Protein AF-A0A1D1V900-F1 (afdb_monomer)

Mean predicted aligned error: 16.1 Å

Structure (mmCIF, N/CA/C/O backbone):
data_AF-A0A1D1V900-F1
#
_entry.id   AF-A0A1D1V900-F1
#
loop_
_atom_site.group_PDB
_atom_site.id
_atom_site.type_symbol
_atom_site.label_atom_id
_atom_site.label_alt_id
_atom_site.label_comp_id
_atom_site.label_asym_id
_atom_site.label_entity_id
_atom_site.label_seq_id
_atom_site.pdbx_PDB_ins_code
_atom_site.Cartn_x
_atom_site.Cartn_y
_atom_site.Cartn_z
_atom_site.occupancy
_atom_site.B_iso_or_equiv
_atom_site.auth_seq_id
_atom_site.auth_comp_id
_atom_site.auth_asym_id
_atom_site.auth_atom_id
_atom_site.pdbx_PDB_model_num
ATOM 1 N N . MET A 1 1 ? 58.743 33.529 -8.910 1.00 41.03 1 MET A N 1
ATOM 2 C CA . MET A 1 1 ? 59.019 32.080 -9.085 1.00 41.03 1 MET A CA 1
ATOM 3 C C . MET A 1 1 ? 58.355 31.185 -8.030 1.00 41.03 1 MET A C 1
ATOM 5 O O . MET A 1 1 ? 57.803 30.166 -8.415 1.00 41.03 1 MET A O 1
ATOM 9 N N . ILE A 1 2 ? 58.318 31.545 -6.739 1.00 38.72 2 ILE A N 1
ATOM 10 C CA . ILE A 1 2 ? 57.761 30.692 -5.656 1.00 38.72 2 ILE A CA 1
ATOM 11 C C . ILE A 1 2 ? 56.242 30.417 -5.790 1.00 38.72 2 ILE A C 1
ATOM 13 O O . ILE A 1 2 ? 55.767 29.335 -5.454 1.00 38.72 2 ILE A O 1
ATOM 17 N N . THR A 1 3 ? 55.470 31.351 -6.346 1.00 40.50 3 THR A N 1
ATOM 18 C CA . THR A 1 3 ? 54.021 31.204 -6.590 1.00 40.50 3 THR A CA 1
ATOM 19 C C . THR A 1 3 ? 53.685 30.260 -7.747 1.00 40.50 3 THR A C 1
ATOM 21 O O . THR A 1 3 ? 52.701 29.530 -7.669 1.00 40.50 3 THR A O 1
ATOM 24 N N . ILE A 1 4 ? 54.530 30.205 -8.781 1.00 38.28 4 ILE A N 1
ATOM 25 C CA . ILE A 1 4 ? 54.347 29.315 -9.941 1.00 38.28 4 ILE A CA 1
ATOM 26 C C . ILE A 1 4 ? 54.668 27.865 -9.552 1.00 38.28 4 ILE A C 1
ATOM 28 O O . ILE A 1 4 ? 53.940 26.950 -9.924 1.00 38.28 4 ILE A O 1
ATOM 32 N N . VAL A 1 5 ? 55.690 27.659 -8.715 1.00 41.97 5 VAL A N 1
ATOM 33 C CA . VAL A 1 5 ? 56.075 26.328 -8.214 1.00 41.97 5 VAL A CA 1
ATOM 34 C C . VAL A 1 5 ? 55.019 25.755 -7.256 1.00 41.97 5 VAL A C 1
ATOM 36 O O . VAL A 1 5 ? 54.692 24.573 -7.336 1.00 41.97 5 VAL A O 1
ATOM 39 N N . ARG A 1 6 ? 54.403 26.589 -6.403 1.00 43.50 6 ARG A N 1
ATOM 40 C CA . ARG A 1 6 ? 53.287 26.168 -5.531 1.00 43.50 6 ARG A CA 1
ATOM 41 C C . ARG A 1 6 ? 52.013 25.835 -6.313 1.00 43.50 6 ARG A C 1
ATOM 43 O O . ARG A 1 6 ? 51.342 24.861 -5.983 1.00 43.50 6 ARG A O 1
ATOM 50 N N . ALA A 1 7 ? 51.705 26.596 -7.364 1.00 39.59 7 ALA A N 1
ATOM 51 C CA . ALA A 1 7 ? 50.575 26.304 -8.245 1.00 39.59 7 ALA A CA 1
ATOM 52 C C . ALA A 1 7 ? 50.797 25.011 -9.052 1.00 39.59 7 ALA A C 1
ATOM 54 O O . ALA A 1 7 ? 49.883 24.197 -9.157 1.00 39.59 7 ALA A O 1
ATOM 55 N N . ALA A 1 8 ? 52.019 24.773 -9.543 1.00 40.72 8 ALA A N 1
ATOM 56 C CA . ALA A 1 8 ? 52.381 23.547 -10.253 1.00 40.72 8 ALA A CA 1
ATOM 57 C C . ALA A 1 8 ? 52.313 22.304 -9.350 1.00 40.72 8 ALA A C 1
ATOM 59 O O . ALA A 1 8 ? 51.818 21.267 -9.783 1.00 40.72 8 ALA A O 1
ATOM 60 N N . ALA A 1 9 ? 52.732 22.413 -8.084 1.00 44.06 9 ALA A N 1
ATOM 61 C CA . ALA A 1 9 ? 52.659 21.319 -7.115 1.00 44.06 9 ALA A CA 1
ATOM 62 C C . ALA A 1 9 ? 51.212 20.965 -6.727 1.00 44.06 9 ALA A C 1
ATOM 64 O O . ALA A 1 9 ? 50.862 19.788 -6.662 1.00 44.06 9 ALA A O 1
ATOM 65 N N . LEU A 1 10 ? 50.347 21.968 -6.529 1.00 44.78 10 LEU A N 1
ATOM 66 C CA . LEU A 1 10 ? 48.923 21.748 -6.247 1.00 44.78 10 LEU A CA 1
ATOM 67 C C . LEU A 1 10 ? 48.173 21.188 -7.462 1.00 44.78 10 LEU A C 1
ATOM 69 O O . LEU A 1 10 ? 47.341 20.296 -7.307 1.00 44.78 10 LEU A O 1
ATOM 73 N N . LEU A 1 11 ? 48.507 21.650 -8.671 1.00 42.03 11 LEU A N 1
ATOM 74 C CA . LEU A 1 11 ? 47.953 21.113 -9.913 1.00 42.03 11 LEU A CA 1
ATOM 75 C C . LEU A 1 11 ? 48.403 19.661 -10.142 1.00 42.03 11 LEU A C 1
ATOM 77 O O . LEU A 1 11 ? 47.586 18.824 -10.519 1.00 42.03 11 LEU A O 1
ATOM 81 N N . HIS A 1 12 ? 49.663 19.328 -9.837 1.00 45.84 12 HIS A N 1
ATOM 82 C CA . HIS A 1 12 ? 50.158 17.953 -9.910 1.00 45.84 12 HIS A CA 1
ATOM 83 C C . HIS A 1 12 ? 49.504 17.037 -8.875 1.00 45.84 12 HIS A C 1
ATOM 85 O O . HIS A 1 12 ? 49.152 15.913 -9.218 1.00 45.84 12 HIS A O 1
ATOM 91 N N . LEU A 1 13 ? 49.281 17.508 -7.644 1.00 47.66 13 LEU A N 1
ATOM 92 C CA . LEU A 1 13 ? 48.601 16.737 -6.598 1.00 47.66 13 LEU A CA 1
ATOM 93 C C . LEU A 1 13 ? 47.117 16.498 -6.932 1.00 47.66 13 LEU A C 1
ATOM 95 O O . LEU A 1 13 ? 46.570 15.425 -6.677 1.00 47.66 13 LEU A O 1
ATOM 99 N N . TYR A 1 14 ? 46.465 17.479 -7.556 1.00 45.59 14 TYR A N 1
ATOM 100 C CA . TYR A 1 14 ? 45.088 17.360 -8.034 1.00 45.59 14 TYR A CA 1
ATOM 101 C C . TYR A 1 14 ? 44.969 16.385 -9.220 1.00 45.59 14 TYR A C 1
ATOM 103 O O . TYR A 1 14 ? 44.062 15.556 -9.269 1.00 45.59 14 TYR A O 1
ATOM 111 N N . LEU A 1 15 ? 45.916 16.424 -10.164 1.00 42.59 15 LEU A N 1
ATOM 112 C CA . LEU A 1 15 ? 45.934 15.511 -11.310 1.00 42.59 15 LEU A CA 1
ATOM 113 C C . LEU A 1 15 ? 46.266 14.067 -10.903 1.00 42.59 15 LEU A C 1
ATOM 115 O O . LEU A 1 15 ? 45.662 13.135 -11.433 1.00 42.59 15 LEU A O 1
ATOM 119 N N . THR A 1 16 ? 47.163 13.851 -9.936 1.00 48.22 16 THR A N 1
ATOM 120 C CA . THR A 1 16 ? 47.520 12.498 -9.468 1.00 48.22 16 THR A CA 1
ATOM 121 C C . THR A 1 16 ? 46.417 11.861 -8.626 1.00 48.22 16 THR A C 1
ATOM 123 O O . THR A 1 16 ? 46.138 10.674 -8.793 1.00 48.22 16 THR A O 1
ATOM 126 N N . THR A 1 17 ? 45.710 12.642 -7.804 1.00 47.88 17 THR A N 1
ATOM 127 C CA . THR A 1 17 ? 44.519 12.168 -7.074 1.00 47.88 17 THR A CA 1
ATOM 128 C C . THR A 1 17 ? 43.351 11.852 -8.013 1.00 47.88 17 THR A C 1
ATOM 130 O O . THR A 1 17 ? 42.675 10.839 -7.829 1.00 47.88 17 THR A O 1
ATOM 133 N N . ALA A 1 18 ? 43.157 12.634 -9.080 1.00 41.34 18 ALA A N 1
ATOM 134 C CA . ALA A 1 18 ? 42.157 12.349 -10.111 1.00 41.34 18 ALA A CA 1
ATOM 135 C C . ALA A 1 18 ? 42.468 11.073 -10.924 1.00 41.34 18 ALA A C 1
ATOM 137 O O . ALA A 1 18 ? 41.553 10.316 -11.262 1.00 41.34 18 ALA A O 1
ATOM 138 N N . VAL A 1 19 ? 43.747 10.798 -11.214 1.00 42.34 19 VAL A N 1
ATOM 139 C CA . VAL A 1 19 ? 44.186 9.558 -11.884 1.00 42.34 19 VAL A CA 1
ATOM 140 C C . VAL A 1 19 ? 44.033 8.343 -10.963 1.00 42.34 19 VAL A C 1
ATOM 142 O O . VAL A 1 19 ? 43.523 7.317 -11.413 1.00 42.34 19 VAL A O 1
ATOM 145 N N . PHE A 1 20 ? 44.368 8.477 -9.675 1.00 42.91 20 PHE A N 1
ATOM 146 C CA . PHE A 1 20 ? 44.204 7.424 -8.666 1.00 42.91 20 PHE A CA 1
ATOM 147 C C . PHE A 1 20 ? 42.728 7.038 -8.451 1.00 42.91 20 PHE A C 1
ATOM 149 O O . PHE A 1 20 ? 42.380 5.854 -8.420 1.00 42.91 20 PHE A O 1
ATOM 156 N N . LEU A 1 21 ? 41.829 8.028 -8.406 1.00 40.38 21 LEU A N 1
ATOM 157 C CA . LEU A 1 21 ? 40.384 7.790 -8.373 1.00 40.38 21 LEU A CA 1
ATOM 158 C C . LEU A 1 21 ? 39.896 7.096 -9.656 1.00 40.38 21 LEU A C 1
ATOM 160 O O . LEU A 1 21 ? 39.085 6.181 -9.579 1.00 40.38 21 LEU A O 1
ATOM 164 N N . ARG A 1 22 ? 40.431 7.437 -10.837 1.00 37.47 22 ARG A N 1
ATOM 165 C CA . ARG A 1 22 ? 40.100 6.742 -12.098 1.00 37.47 22 ARG A CA 1
ATOM 166 C C . ARG A 1 22 ? 40.571 5.284 -12.143 1.00 37.47 22 ARG A C 1
ATOM 168 O O . ARG A 1 22 ? 39.897 4.471 -12.773 1.00 37.47 22 ARG A O 1
ATOM 175 N N . SER A 1 23 ? 41.688 4.936 -11.500 1.00 39.22 23 SER A N 1
ATOM 176 C CA . SER A 1 23 ? 42.173 3.547 -11.419 1.00 39.22 23 SER A CA 1
ATOM 177 C C . SER A 1 23 ? 41.364 2.670 -10.461 1.00 39.22 23 SER A C 1
ATOM 179 O O . SER A 1 23 ? 41.231 1.480 -10.725 1.00 39.22 23 SER A O 1
ATOM 181 N N . LEU A 1 24 ? 40.756 3.249 -9.418 1.00 38.88 24 LEU A N 1
ATOM 182 C CA . LEU A 1 24 ? 39.852 2.533 -8.504 1.00 38.88 24 LEU A CA 1
ATOM 183 C C . LEU A 1 24 ? 38.487 2.193 -9.136 1.00 38.88 24 LEU A C 1
ATOM 185 O O . LEU A 1 24 ? 37.788 1.316 -8.641 1.00 38.88 24 LEU A O 1
ATOM 189 N N . PHE A 1 25 ? 38.114 2.849 -10.244 1.00 35.25 25 PHE A N 1
ATOM 190 C CA . PHE A 1 25 ? 36.817 2.680 -10.918 1.00 35.25 25 PHE A CA 1
ATOM 191 C C . PHE A 1 25 ? 36.912 2.105 -12.345 1.00 35.25 25 PHE A C 1
ATOM 193 O O . PHE A 1 25 ? 36.023 2.345 -13.166 1.00 35.25 25 PHE A O 1
ATOM 200 N N . ARG A 1 26 ? 37.954 1.326 -12.680 1.00 31.42 26 ARG A N 1
ATOM 201 C CA . ARG A 1 26 ? 37.935 0.546 -13.933 1.00 31.42 26 ARG A CA 1
ATOM 202 C C . ARG A 1 26 ? 36.980 -0.653 -13.795 1.00 31.42 26 ARG A C 1
ATOM 204 O O . ARG A 1 26 ? 37.168 -1.456 -12.885 1.00 31.42 26 ARG A O 1
ATOM 211 N N . PRO A 1 27 ? 35.985 -0.822 -14.685 1.00 27.52 27 PRO A N 1
ATOM 212 C CA . PRO A 1 27 ? 35.156 -2.020 -14.687 1.00 27.52 27 PRO A CA 1
ATOM 213 C C . PRO A 1 27 ? 35.996 -3.232 -15.111 1.00 27.52 27 PRO A C 1
ATOM 215 O O . PRO A 1 27 ? 36.685 -3.201 -16.132 1.00 27.52 27 PRO A O 1
ATOM 218 N N . ILE A 1 28 ? 35.937 -4.294 -14.310 1.00 32.59 28 ILE A N 1
ATOM 219 C CA . ILE A 1 28 ? 36.557 -5.590 -14.598 1.00 32.59 28 ILE A CA 1
ATOM 220 C C . ILE A 1 28 ? 35.819 -6.213 -15.795 1.00 32.59 28 ILE A C 1
ATOM 222 O O . ILE A 1 28 ? 34.605 -6.408 -15.750 1.00 32.59 28 ILE A O 1
ATOM 226 N N . SER A 1 29 ? 36.550 -6.498 -16.875 1.00 27.03 29 SER A N 1
ATOM 227 C CA . SER A 1 29 ? 36.060 -7.262 -18.033 1.00 27.03 29 SER A CA 1
ATOM 228 C C . SER A 1 29 ? 35.961 -8.757 -17.678 1.00 27.03 29 SER A C 1
ATOM 230 O O . SER A 1 29 ? 36.862 -9.257 -16.999 1.00 27.03 29 SER A O 1
ATOM 232 N N . PRO A 1 30 ? 34.926 -9.503 -18.110 1.00 32.78 30 PRO A N 1
ATOM 233 C CA . PRO A 1 30 ? 34.812 -10.922 -17.791 1.00 32.78 30 PRO A CA 1
ATOM 234 C C . PRO A 1 30 ? 35.732 -11.762 -18.692 1.00 32.78 30 PRO A C 1
ATOM 236 O O . PRO A 1 30 ? 35.582 -11.782 -19.913 1.00 32.78 30 PRO A O 1
ATOM 239 N N . TYR A 1 31 ? 36.674 -12.488 -18.085 1.00 29.19 31 TYR A N 1
ATOM 240 C CA . TYR A 1 31 ? 37.482 -13.493 -18.778 1.00 29.19 31 TYR A CA 1
ATOM 241 C C . TYR A 1 31 ? 36.713 -14.812 -18.961 1.00 29.19 31 TYR A C 1
ATOM 243 O O . TYR A 1 31 ? 36.080 -15.332 -18.043 1.00 29.19 31 TYR A O 1
ATOM 251 N N . HIS A 1 32 ? 36.820 -15.352 -20.177 1.00 26.39 32 HIS A N 1
ATOM 252 C CA . HIS A 1 32 ? 36.374 -16.671 -20.622 1.00 26.39 32 HIS A CA 1
ATOM 253 C C . HIS A 1 32 ? 36.921 -17.823 -19.757 1.00 26.39 32 HIS A C 1
ATOM 255 O O . HIS A 1 32 ? 38.131 -17.954 -19.588 1.00 26.39 32 HIS A O 1
ATOM 261 N N . VAL A 1 33 ? 36.048 -18.745 -19.334 1.00 28.98 33 VAL A N 1
ATOM 262 C CA . VAL A 1 33 ? 36.441 -20.039 -18.746 1.00 28.98 33 VAL A CA 1
ATOM 263 C C . VAL A 1 33 ? 36.464 -21.113 -19.838 1.00 28.98 33 VAL A C 1
ATOM 265 O O . VAL A 1 33 ? 35.424 -21.474 -20.391 1.00 28.98 33 VAL A O 1
ATOM 268 N N . LYS A 1 34 ? 37.651 -21.657 -20.138 1.00 26.84 34 LYS A N 1
ATOM 269 C CA . LYS A 1 34 ? 37.811 -22.916 -20.883 1.00 26.84 34 LYS A CA 1
ATOM 270 C C . LYS A 1 34 ? 37.741 -24.099 -19.912 1.00 26.84 34 LYS A C 1
ATOM 272 O O . LYS A 1 34 ? 38.439 -24.141 -18.906 1.00 26.84 34 LYS A O 1
ATOM 277 N N . ARG A 1 35 ? 36.889 -25.064 -20.256 1.00 31.02 35 ARG A N 1
ATOM 278 C CA . ARG A 1 35 ? 36.718 -26.378 -19.618 1.00 31.02 35 ARG A CA 1
ATOM 279 C C . ARG A 1 35 ? 37.906 -27.292 -19.931 1.00 31.02 35 ARG A C 1
ATOM 281 O O . ARG A 1 35 ? 38.196 -27.475 -21.110 1.00 31.02 35 ARG A O 1
ATOM 288 N N . THR A 1 36 ? 38.442 -27.993 -18.932 1.00 30.08 36 THR A N 1
ATOM 289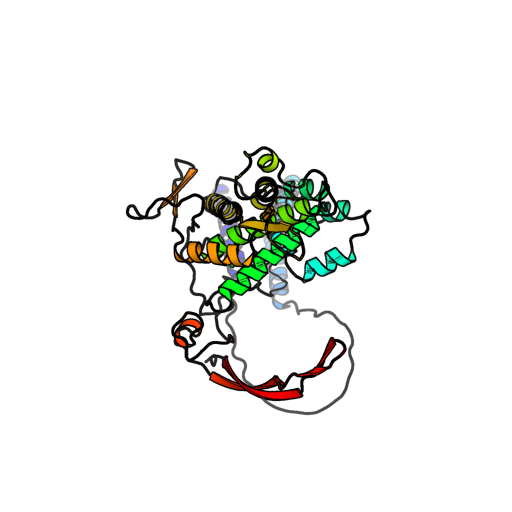 C CA . THR A 1 36 ? 39.102 -29.298 -19.136 1.00 30.08 36 THR A CA 1
ATOM 290 C C . THR A 1 36 ? 38.850 -30.260 -17.971 1.00 30.08 36 THR A C 1
ATOM 292 O O . THR A 1 36 ? 38.973 -29.897 -16.806 1.00 30.08 36 THR A O 1
ATOM 295 N N . ASN A 1 37 ? 38.492 -31.494 -18.339 1.00 29.66 37 ASN A N 1
ATOM 296 C CA . ASN A 1 37 ? 38.255 -32.678 -17.507 1.00 29.66 37 ASN A CA 1
ATOM 297 C C . ASN A 1 37 ? 39.536 -33.215 -16.843 1.00 29.66 37 ASN A C 1
ATOM 299 O O . ASN A 1 37 ? 40.551 -33.323 -17.529 1.00 29.66 37 ASN A O 1
ATOM 303 N N . LYS A 1 38 ? 39.433 -33.740 -15.610 1.00 31.34 38 LYS A N 1
ATOM 304 C CA . LYS A 1 38 ? 39.671 -35.167 -15.275 1.00 31.34 38 LYS A CA 1
ATOM 305 C C . LYS A 1 38 ? 39.503 -35.453 -13.771 1.00 31.34 38 LYS A C 1
ATOM 307 O O . LYS A 1 38 ? 39.804 -34.642 -12.910 1.00 31.34 38 LYS A O 1
ATOM 312 N N . THR A 1 39 ? 38.981 -36.648 -13.526 1.00 31.64 39 THR A N 1
ATOM 313 C CA . THR A 1 39 ? 38.561 -37.327 -12.289 1.00 31.64 39 THR A CA 1
ATOM 314 C C . THR A 1 39 ? 39.707 -37.875 -11.425 1.00 31.64 39 THR A C 1
ATOM 316 O O . THR A 1 39 ? 40.645 -38.421 -12.006 1.00 31.64 39 THR A O 1
ATOM 319 N N . LYS A 1 40 ? 39.550 -37.899 -10.083 1.00 29.70 40 LYS A N 1
ATOM 320 C CA . LYS A 1 40 ? 39.670 -39.090 -9.189 1.00 29.70 40 LYS A CA 1
ATOM 321 C C . LYS A 1 40 ? 39.398 -38.750 -7.699 1.00 29.70 40 LYS A C 1
ATOM 323 O O . LYS A 1 40 ? 39.619 -37.629 -7.266 1.00 29.70 40 LYS A O 1
ATOM 328 N N . HIS A 1 41 ? 38.860 -39.742 -6.980 1.00 28.19 41 HIS A N 1
ATOM 329 C CA . HIS A 1 41 ? 38.281 -39.750 -5.622 1.00 28.19 41 HIS A CA 1
ATOM 330 C C . HIS A 1 41 ? 39.228 -39.441 -4.442 1.00 28.19 41 HIS A C 1
ATOM 332 O O . HIS A 1 41 ? 40.356 -39.919 -4.456 1.00 28.19 41 HIS A O 1
ATOM 338 N N . ALA A 1 42 ? 38.698 -38.812 -3.375 1.00 25.56 42 ALA A N 1
ATOM 339 C CA . ALA A 1 42 ? 38.900 -39.161 -1.951 1.00 25.56 42 ALA A CA 1
ATOM 340 C C . ALA A 1 42 ? 37.954 -38.340 -1.034 1.00 25.56 42 ALA A C 1
ATOM 342 O O . ALA A 1 42 ? 37.363 -37.353 -1.461 1.00 25.56 42 ALA A O 1
ATOM 343 N N . VAL A 1 43 ? 37.771 -38.817 0.196 1.00 25.59 43 VAL A N 1
ATOM 344 C CA . VAL A 1 43 ? 36.651 -38.611 1.133 1.00 25.59 43 VAL A CA 1
ATOM 345 C C . VAL A 1 43 ? 36.956 -37.548 2.212 1.00 25.59 43 VAL A C 1
ATOM 347 O O . VAL A 1 43 ? 38.106 -37.388 2.591 1.00 25.59 43 VAL A O 1
ATOM 350 N N . SER A 1 44 ? 35.891 -36.864 2.669 1.00 27.72 44 SER A N 1
ATOM 351 C CA . SER A 1 44 ? 35.655 -36.083 3.913 1.00 27.72 44 SER A CA 1
ATOM 352 C C . SER A 1 44 ? 36.782 -35.281 4.594 1.00 27.72 44 SER A C 1
ATOM 354 O O . SER A 1 44 ? 37.774 -35.848 5.032 1.00 27.72 44 SER A O 1
ATOM 356 N N . CYS A 1 45 ? 36.506 -34.006 4.895 1.00 22.72 45 CYS A N 1
ATOM 357 C CA . CYS A 1 45 ? 36.281 -33.506 6.266 1.00 22.72 45 CYS A CA 1
ATOM 358 C C . CYS A 1 45 ? 35.919 -32.011 6.228 1.00 22.72 45 CYS A C 1
ATOM 360 O O . CYS A 1 45 ? 36.553 -31.223 5.531 1.00 22.72 45 CYS A O 1
ATOM 362 N N . TRP A 1 46 ? 34.867 -31.641 6.958 1.00 29.08 46 TRP A N 1
ATOM 363 C CA . TRP A 1 46 ? 34.515 -30.255 7.256 1.00 29.08 46 TRP A CA 1
ATOM 364 C C . TRP A 1 46 ? 35.504 -29.702 8.281 1.00 29.08 46 TRP A C 1
ATOM 366 O O . TRP A 1 46 ? 35.621 -30.270 9.363 1.00 29.08 46 TRP A O 1
ATOM 376 N N . THR A 1 47 ? 36.156 -28.585 7.967 1.00 25.02 47 THR A N 1
ATOM 377 C CA . THR A 1 47 ? 36.789 -27.709 8.960 1.00 25.02 47 THR A CA 1
ATOM 378 C C . THR A 1 47 ? 36.670 -26.259 8.507 1.00 25.02 47 THR A C 1
ATOM 380 O O . THR A 1 47 ? 37.073 -25.914 7.396 1.00 25.02 47 THR A O 1
ATOM 383 N N . ASP A 1 48 ? 36.114 -25.437 9.390 1.00 30.23 48 ASP A N 1
ATOM 384 C CA . ASP A 1 48 ? 36.054 -23.981 9.323 1.00 30.23 48 ASP A CA 1
ATOM 385 C C . ASP A 1 48 ? 37.431 -23.345 9.080 1.00 30.23 48 ASP A C 1
ATOM 387 O O . ASP A 1 48 ? 38.394 -23.668 9.774 1.00 30.23 48 ASP A O 1
ATOM 391 N N . SER A 1 49 ? 37.527 -22.399 8.136 1.00 27.12 49 SER A N 1
ATOM 392 C CA . SER A 1 49 ? 38.584 -21.372 8.088 1.00 27.12 49 SER A CA 1
ATOM 393 C C . SER A 1 49 ? 38.223 -20.227 7.124 1.00 27.12 49 SER A C 1
ATOM 395 O O . SER A 1 49 ? 37.630 -20.476 6.071 1.00 27.12 49 SER A O 1
ATOM 397 N N . PRO A 1 50 ? 38.567 -18.967 7.461 1.00 27.12 50 PRO A N 1
ATOM 398 C CA . PRO A 1 50 ? 38.204 -17.784 6.688 1.00 27.12 50 PRO A CA 1
ATOM 399 C C . PRO A 1 50 ? 39.081 -17.637 5.437 1.00 27.12 50 PRO A C 1
ATOM 401 O O . PRO A 1 50 ? 40.296 -17.831 5.475 1.00 27.12 50 PRO A O 1
ATOM 404 N N . LEU A 1 51 ? 38.458 -17.256 4.320 1.00 25.23 51 LEU A N 1
ATOM 405 C CA . LEU A 1 51 ? 39.137 -17.002 3.052 1.00 25.23 51 LEU A CA 1
ATOM 406 C C . LEU A 1 51 ? 39.987 -15.720 3.157 1.00 25.23 51 LEU A C 1
ATOM 408 O O . LEU A 1 51 ? 39.470 -14.605 3.100 1.00 25.23 51 LEU A O 1
ATOM 412 N N . ILE A 1 52 ? 41.299 -15.888 3.310 1.00 26.31 52 ILE A N 1
ATOM 413 C CA . ILE A 1 52 ? 42.300 -14.838 3.103 1.00 26.31 52 ILE A CA 1
ATOM 414 C C . ILE A 1 52 ? 42.445 -14.644 1.587 1.00 26.31 52 ILE A C 1
ATOM 416 O O . ILE A 1 52 ? 42.855 -15.558 0.874 1.00 26.31 52 ILE A O 1
ATOM 420 N N . ILE A 1 53 ? 42.091 -13.461 1.084 1.00 27.55 53 ILE A N 1
ATOM 421 C CA . ILE A 1 53 ? 42.373 -13.042 -0.297 1.00 27.55 53 ILE A CA 1
ATOM 422 C C . ILE A 1 53 ? 43.850 -12.601 -0.355 1.00 27.55 53 ILE A C 1
ATOM 424 O O . ILE A 1 53 ? 44.275 -11.856 0.533 1.00 27.55 53 ILE A O 1
ATOM 428 N N . PRO A 1 54 ? 44.650 -13.022 -1.354 1.00 27.94 54 PRO A N 1
ATOM 429 C CA . PRO A 1 54 ? 46.040 -12.601 -1.459 1.00 27.94 54 PRO A CA 1
ATOM 430 C C . PRO A 1 54 ? 46.104 -11.124 -1.855 1.00 27.94 54 PRO A C 1
ATOM 432 O O . PRO A 1 54 ? 45.515 -10.706 -2.851 1.00 27.94 54 PRO A O 1
ATOM 435 N N . LEU A 1 55 ? 46.817 -10.331 -1.058 1.00 28.50 55 LEU A N 1
ATOM 436 C CA . LEU A 1 55 ? 47.216 -8.978 -1.426 1.00 28.50 55 LEU A CA 1
ATOM 437 C C . LEU A 1 55 ? 48.337 -9.070 -2.470 1.00 28.50 55 LEU A C 1
ATOM 439 O O . LEU A 1 55 ? 49.352 -9.725 -2.232 1.00 28.50 55 LEU A O 1
ATOM 443 N N . ASP A 1 56 ? 48.139 -8.411 -3.611 1.00 30.05 56 ASP A N 1
ATOM 444 C CA . ASP A 1 56 ? 49.133 -8.250 -4.675 1.00 30.05 56 ASP A CA 1
ATOM 445 C C . ASP A 1 56 ? 50.444 -7.667 -4.116 1.00 30.05 56 ASP A C 1
ATOM 447 O O . ASP A 1 56 ? 50.507 -6.515 -3.675 1.00 30.05 56 ASP A O 1
ATOM 451 N N . PHE A 1 57 ? 51.511 -8.468 -4.144 1.00 29.70 57 PHE A N 1
ATOM 452 C CA . PHE A 1 57 ? 52.827 -8.121 -3.593 1.00 29.70 57 PHE A CA 1
ATOM 453 C C . PHE A 1 57 ? 53.609 -7.118 -4.471 1.00 29.70 57 PHE A C 1
ATOM 455 O O . PHE A 1 57 ? 54.606 -6.551 -4.023 1.00 29.70 57 PHE A O 1
ATOM 462 N N . GLU A 1 58 ? 53.155 -6.835 -5.698 1.00 31.81 58 GLU A N 1
ATOM 463 C CA . GLU A 1 58 ? 53.815 -5.884 -6.610 1.00 31.81 58 GLU A CA 1
ATOM 464 C C . GLU A 1 58 ? 53.495 -4.408 -6.306 1.00 31.81 58 GLU A C 1
ATOM 466 O O . GLU A 1 58 ? 54.289 -3.524 -6.630 1.00 31.81 58 GLU A O 1
ATOM 471 N N . ALA A 1 59 ? 52.390 -4.109 -5.613 1.00 33.50 59 ALA A N 1
ATOM 472 C CA . ALA A 1 59 ? 52.025 -2.727 -5.280 1.00 33.50 59 ALA A CA 1
ATOM 473 C C . ALA A 1 59 ? 52.896 -2.125 -4.155 1.00 33.50 59 ALA A C 1
ATOM 475 O O . ALA A 1 59 ? 53.093 -0.909 -4.095 1.00 33.50 59 ALA A O 1
ATOM 476 N N . PHE A 1 60 ? 53.461 -2.964 -3.279 1.00 31.16 60 PHE A N 1
ATOM 477 C CA . PHE A 1 60 ? 54.261 -2.514 -2.134 1.00 31.16 60 PHE A CA 1
ATOM 478 C C . PHE A 1 60 ? 55.709 -2.142 -2.495 1.00 31.16 60 PHE A C 1
ATOM 480 O O . PHE A 1 60 ? 56.289 -1.265 -1.850 1.00 31.16 60 PHE A O 1
ATOM 487 N N . SER A 1 61 ? 56.292 -2.729 -3.548 1.00 33.47 61 SER A N 1
ATOM 488 C CA . SER A 1 61 ? 57.663 -2.399 -3.978 1.00 33.47 61 SER A CA 1
ATOM 489 C C . SER A 1 61 ? 57.751 -0.994 -4.596 1.00 33.47 61 SER A C 1
ATOM 491 O O . SER A 1 61 ? 58.703 -0.254 -4.336 1.00 33.47 61 SER A O 1
ATOM 493 N N . SER A 1 62 ? 56.701 -0.579 -5.315 1.00 38.72 62 SER A N 1
ATOM 494 C CA . SER A 1 62 ? 56.548 0.757 -5.907 1.00 38.72 62 SER A CA 1
ATOM 495 C C . SER A 1 62 ? 56.497 1.874 -4.851 1.00 38.72 62 SER A C 1
ATOM 497 O O . SER A 1 62 ? 57.162 2.907 -5.000 1.00 38.72 62 SER A O 1
ATOM 499 N N . LEU A 1 63 ? 55.788 1.637 -3.741 1.00 38.03 63 LEU A N 1
ATOM 500 C CA . LEU A 1 63 ? 55.663 2.559 -2.605 1.00 38.03 63 LEU A CA 1
ATOM 501 C C . LEU A 1 63 ? 57.001 2.799 -1.886 1.00 38.03 63 LEU A C 1
ATOM 503 O O . LEU A 1 63 ? 57.302 3.937 -1.522 1.00 38.03 63 LEU A O 1
ATOM 507 N N . GLY A 1 64 ? 57.839 1.766 -1.744 1.00 36.91 64 GLY A N 1
ATOM 508 C CA . GLY A 1 64 ? 59.152 1.867 -1.092 1.00 36.91 64 GLY A CA 1
ATOM 509 C C . GLY A 1 64 ? 60.163 2.717 -1.872 1.00 36.91 64 GLY A C 1
ATOM 510 O O . GLY A 1 64 ? 60.843 3.567 -1.295 1.00 36.91 64 GLY A O 1
ATOM 511 N N . THR A 1 65 ? 60.223 2.560 -3.199 1.00 43.47 65 THR A N 1
ATOM 512 C CA . THR A 1 65 ? 61.072 3.399 -4.069 1.00 43.47 65 THR A CA 1
ATOM 513 C C . THR A 1 65 ? 60.565 4.836 -4.204 1.00 43.47 65 THR A C 1
ATOM 515 O O . THR A 1 65 ? 61.363 5.762 -4.360 1.00 43.47 65 THR A O 1
ATOM 518 N N . PHE A 1 66 ? 59.248 5.044 -4.103 1.00 43.28 66 PHE A N 1
ATOM 519 C CA . PHE A 1 66 ? 58.624 6.364 -4.172 1.00 43.28 66 PHE A CA 1
ATOM 520 C C . PHE A 1 66 ? 58.853 7.179 -2.891 1.00 43.28 66 PHE A C 1
ATOM 522 O O . PHE A 1 66 ? 59.234 8.347 -2.969 1.00 43.28 66 PHE A O 1
ATOM 529 N N . TYR A 1 67 ? 58.731 6.554 -1.713 1.00 37.25 67 TYR A N 1
ATOM 530 C CA . TYR A 1 67 ? 58.998 7.215 -0.429 1.00 37.25 67 TYR A CA 1
ATOM 531 C C . TYR A 1 67 ? 60.482 7.586 -0.266 1.00 37.25 67 TYR A C 1
ATOM 533 O O . TYR A 1 67 ? 60.801 8.648 0.264 1.00 37.25 67 TYR A O 1
ATOM 541 N N . ARG A 1 68 ? 61.399 6.763 -0.802 1.00 42.31 68 ARG A N 1
ATOM 542 C CA . ARG A 1 68 ? 62.844 7.051 -0.803 1.00 42.31 68 ARG A CA 1
ATOM 543 C C . ARG A 1 68 ? 63.182 8.283 -1.665 1.00 42.31 68 ARG A C 1
ATOM 545 O O . ARG A 1 68 ? 63.907 9.153 -1.201 1.00 42.31 68 ARG A O 1
ATOM 552 N N . ARG A 1 69 ? 62.542 8.450 -2.835 1.00 46.78 69 ARG A N 1
ATOM 553 C CA . ARG A 1 69 ? 62.676 9.667 -3.671 1.00 46.78 69 ARG A CA 1
ATOM 554 C C . ARG A 1 69 ? 62.063 10.927 -3.048 1.00 46.78 69 ARG A C 1
ATOM 556 O O . ARG A 1 69 ? 62.569 12.018 -3.291 1.00 46.78 69 ARG A O 1
ATOM 563 N N . ILE A 1 70 ? 60.996 10.799 -2.254 1.00 45.38 70 ILE A N 1
ATOM 564 C CA . ILE A 1 70 ? 60.407 11.924 -1.503 1.00 45.38 70 ILE A CA 1
ATOM 565 C C . ILE A 1 70 ? 61.360 12.406 -0.399 1.00 45.38 70 ILE A C 1
ATOM 567 O O . ILE A 1 70 ? 61.520 13.613 -0.225 1.00 45.38 70 ILE A O 1
ATOM 571 N N . MET A 1 71 ? 62.016 11.484 0.314 1.00 42.47 71 MET A N 1
ATOM 572 C CA . MET A 1 71 ? 62.972 11.833 1.374 1.00 42.47 71 MET A CA 1
ATOM 573 C C . MET A 1 71 ? 64.255 12.464 0.814 1.00 42.47 71 MET A C 1
ATOM 575 O O . MET A 1 71 ? 64.766 13.412 1.408 1.00 42.47 71 MET A O 1
ATOM 579 N N . ASP A 1 72 ? 64.707 12.039 -0.371 1.00 44.19 72 ASP A N 1
ATOM 580 C CA . ASP A 1 72 ? 65.844 12.666 -1.057 1.00 44.19 72 ASP A CA 1
ATOM 581 C C . ASP A 1 72 ? 65.520 14.100 -1.523 1.00 44.19 72 ASP A C 1
ATOM 583 O O . ASP A 1 72 ? 66.352 14.993 -1.381 1.00 44.19 72 ASP A O 1
ATOM 587 N N . TYR A 1 73 ? 64.289 14.376 -1.981 1.00 43.78 73 TYR A N 1
ATOM 588 C CA . TYR A 1 73 ? 63.851 15.731 -2.371 1.00 43.78 73 TYR A CA 1
ATOM 589 C C . TYR A 1 73 ? 63.589 16.668 -1.174 1.00 43.78 73 TYR A C 1
ATOM 591 O O . TYR A 1 73 ? 63.634 17.891 -1.316 1.00 43.78 73 TYR A O 1
ATOM 599 N N . ALA A 1 74 ? 63.310 16.112 0.009 1.00 43.84 74 ALA A N 1
ATOM 600 C CA . ALA A 1 74 ? 63.043 16.865 1.236 1.00 43.84 74 ALA A CA 1
ATOM 601 C C . ALA A 1 74 ? 64.313 17.237 2.028 1.00 43.84 74 ALA A C 1
ATOM 603 O O . ALA A 1 74 ? 64.234 18.044 2.953 1.00 43.84 74 ALA A O 1
ATOM 604 N N . SER A 1 75 ? 65.479 16.708 1.645 1.00 44.31 75 SER A N 1
ATOM 605 C CA . SER A 1 75 ? 66.771 16.951 2.307 1.00 44.31 75 SER A CA 1
ATOM 606 C C . SER A 1 75 ? 67.345 18.370 2.115 1.00 44.31 75 SER A C 1
ATOM 608 O O . SER A 1 75 ? 68.313 18.734 2.778 1.00 44.31 75 SER A O 1
ATOM 610 N N . GLY A 1 76 ? 66.735 19.198 1.256 1.00 50.59 76 GLY A N 1
ATOM 611 C CA . GLY A 1 76 ? 67.195 20.561 0.950 1.00 50.59 76 GLY A CA 1
ATOM 612 C C . GLY A 1 76 ? 66.326 21.704 1.487 1.00 50.59 76 GLY A C 1
ATOM 613 O O . GLY A 1 76 ? 66.568 22.857 1.136 1.00 50.59 76 GLY A O 1
ATOM 614 N N . ILE A 1 77 ? 65.291 21.428 2.288 1.00 55.62 77 ILE A N 1
ATOM 615 C CA . ILE A 1 77 ? 64.344 22.457 2.745 1.00 55.62 77 ILE A CA 1
ATOM 616 C C . ILE A 1 77 ? 64.260 22.424 4.273 1.00 55.62 77 ILE A C 1
ATOM 618 O O . ILE A 1 77 ? 63.836 21.435 4.862 1.00 55.62 77 ILE A O 1
ATOM 622 N N . SER A 1 78 ? 64.658 23.522 4.918 1.00 40.75 78 SER A N 1
ATOM 623 C CA . SER A 1 78 ? 64.455 23.735 6.354 1.00 40.75 78 SER A CA 1
ATOM 624 C C . SER A 1 78 ? 62.962 23.942 6.622 1.00 40.75 78 SER A C 1
ATOM 626 O O . SER A 1 78 ? 62.401 24.993 6.307 1.00 40.75 78 SER A O 1
ATOM 628 N N . TRP A 1 79 ? 62.300 22.914 7.149 1.00 45.69 79 TRP A N 1
ATOM 629 C CA . TRP A 1 79 ? 60.901 22.978 7.564 1.00 45.69 79 TRP A CA 1
ATOM 630 C C . TRP A 1 79 ? 60.825 23.370 9.037 1.00 45.69 79 TRP A C 1
ATOM 632 O O . TRP A 1 79 ? 61.410 22.711 9.896 1.00 45.69 79 TRP A O 1
ATOM 642 N N . ASN A 1 80 ? 60.068 24.419 9.356 1.00 49.75 80 ASN A N 1
ATOM 643 C CA . ASN A 1 80 ? 59.806 24.771 10.745 1.00 49.75 80 ASN A CA 1
ATOM 644 C C . ASN A 1 80 ? 58.821 23.761 11.361 1.00 49.75 80 ASN A C 1
ATOM 646 O O . ASN A 1 80 ? 57.856 23.338 10.722 1.00 49.75 80 ASN A O 1
ATOM 650 N N . PHE A 1 81 ? 59.012 23.410 12.637 1.00 45.81 81 PHE A N 1
ATOM 651 C CA . PHE A 1 81 ? 58.237 22.380 13.362 1.00 45.81 81 PHE A CA 1
ATOM 652 C C . PHE A 1 81 ? 56.707 22.615 13.354 1.00 45.81 81 PHE A C 1
ATOM 654 O O . PHE A 1 81 ? 55.908 21.710 13.605 1.00 45.81 81 PHE A O 1
ATOM 661 N N . ARG A 1 82 ? 56.289 23.850 13.062 1.00 51.19 82 ARG A N 1
ATOM 662 C CA . ARG A 1 82 ? 54.895 24.294 12.966 1.00 51.19 82 ARG A CA 1
ATOM 663 C C . ARG A 1 82 ? 54.218 23.845 11.661 1.00 51.19 82 ARG A C 1
ATOM 665 O O . ARG A 1 82 ? 53.036 23.507 11.689 1.00 51.19 82 ARG A O 1
ATOM 672 N N . ASP A 1 83 ? 54.971 23.753 10.565 1.00 52.38 83 ASP A N 1
ATOM 673 C CA . ASP A 1 83 ? 54.465 23.367 9.240 1.00 52.38 83 ASP A CA 1
ATOM 674 C C . ASP A 1 83 ? 54.226 21.853 9.143 1.00 52.38 83 ASP A C 1
ATOM 676 O O . ASP A 1 83 ? 53.225 21.406 8.582 1.00 52.38 83 ASP A O 1
ATOM 680 N N . ILE A 1 84 ? 55.077 21.056 9.797 1.00 54.28 84 ILE A N 1
ATOM 681 C CA . ILE A 1 84 ? 54.935 19.592 9.874 1.00 54.28 84 ILE A CA 1
ATOM 682 C C . ILE A 1 84 ? 53.671 19.211 10.658 1.00 54.28 84 ILE A C 1
ATOM 684 O O . ILE A 1 84 ? 52.908 18.342 10.232 1.00 54.28 84 ILE A O 1
ATOM 688 N N . LYS A 1 85 ? 53.388 19.908 11.769 1.00 50.16 85 LYS A N 1
ATOM 689 C CA . LYS A 1 85 ? 52.152 19.703 12.543 1.00 50.16 85 LYS A CA 1
ATOM 690 C C . LYS A 1 85 ? 50.907 20.070 11.731 1.00 50.16 85 LYS A C 1
ATOM 692 O O . LYS A 1 85 ? 49.930 19.328 11.774 1.00 50.16 85 LYS A O 1
ATOM 697 N N . ALA A 1 86 ? 50.939 21.163 10.967 1.00 57.62 86 ALA A N 1
ATOM 698 C CA . ALA A 1 86 ? 49.811 21.583 10.136 1.00 57.62 86 ALA A CA 1
ATOM 699 C C . ALA A 1 86 ? 49.499 20.571 9.021 1.00 57.62 86 ALA A C 1
ATOM 701 O O . ALA A 1 86 ? 48.337 20.219 8.821 1.00 57.62 86 ALA A O 1
ATOM 702 N N . ILE A 1 87 ? 50.525 20.042 8.347 1.00 61.03 87 ILE A N 1
ATOM 703 C CA . ILE A 1 87 ? 50.353 19.012 7.312 1.00 61.03 87 ILE A CA 1
ATOM 704 C C . ILE A 1 87 ? 49.800 17.721 7.924 1.00 61.03 87 ILE A C 1
ATOM 706 O O . ILE A 1 87 ? 48.873 17.138 7.362 1.00 61.03 87 ILE A O 1
ATOM 710 N N . PHE A 1 88 ? 50.290 17.303 9.095 1.00 59.59 88 PHE A N 1
ATOM 711 C CA . PHE A 1 88 ? 49.795 16.101 9.774 1.00 59.59 88 PHE A CA 1
ATOM 712 C C . PHE A 1 88 ? 48.326 16.246 10.201 1.00 59.59 88 PHE A C 1
ATOM 714 O O . PHE A 1 88 ? 47.528 15.343 9.966 1.00 59.59 88 PHE A O 1
ATOM 721 N N . TYR A 1 89 ? 47.933 17.409 10.735 1.00 61.69 89 TYR A N 1
ATOM 722 C CA . TYR A 1 89 ? 46.540 17.695 11.099 1.00 61.69 89 TYR A CA 1
ATOM 723 C C . TYR A 1 89 ? 45.611 17.768 9.883 1.00 61.69 89 TYR A C 1
ATOM 725 O O . TYR A 1 89 ? 44.516 17.215 9.923 1.00 61.69 89 TYR A O 1
ATOM 733 N N . ILE A 1 90 ? 46.033 18.402 8.785 1.00 65.12 90 ILE A N 1
ATOM 734 C CA . ILE A 1 90 ? 45.231 18.487 7.553 1.00 65.12 90 ILE A CA 1
ATOM 735 C C . ILE A 1 90 ? 45.077 17.103 6.910 1.00 65.12 90 ILE A C 1
ATOM 737 O O . ILE A 1 90 ? 43.984 16.758 6.464 1.00 65.12 90 ILE A O 1
ATOM 741 N N . SER A 1 91 ? 46.134 16.287 6.925 1.00 59.94 91 SER A N 1
ATOM 742 C CA . SER A 1 91 ? 46.098 14.898 6.449 1.00 59.94 91 SER A CA 1
ATOM 743 C C . SER A 1 91 ? 45.170 14.043 7.314 1.00 59.94 91 SER A C 1
ATOM 745 O O . SER A 1 91 ? 44.331 13.322 6.783 1.00 59.94 91 SER A O 1
ATOM 747 N N . LEU A 1 92 ? 45.245 14.178 8.642 1.00 57.44 92 LEU A N 1
ATOM 748 C CA . LEU A 1 92 ? 44.375 13.474 9.586 1.00 57.44 92 LEU A CA 1
ATOM 749 C C . LEU A 1 92 ? 42.905 13.904 9.439 1.00 57.44 92 LEU A C 1
ATOM 751 O O . LEU A 1 92 ? 42.010 13.063 9.478 1.00 57.44 92 LEU A O 1
ATOM 755 N N . LEU A 1 93 ? 42.638 15.188 9.189 1.00 56.41 93 LEU A N 1
ATOM 756 C CA . LEU A 1 93 ? 41.298 15.702 8.879 1.00 56.41 93 LEU A CA 1
ATOM 757 C C . LEU A 1 93 ? 40.777 15.197 7.523 1.00 56.41 93 LEU A C 1
ATOM 759 O O . LEU A 1 93 ? 39.591 14.908 7.393 1.00 56.41 93 LEU A O 1
ATOM 763 N N . PHE A 1 94 ? 41.639 15.040 6.515 1.00 55.50 94 PHE A N 1
ATOM 764 C CA . PHE A 1 94 ? 41.246 14.473 5.219 1.00 55.50 94 PHE A CA 1
ATOM 765 C C . PHE A 1 94 ? 40.999 12.960 5.294 1.00 55.50 94 PHE A C 1
ATOM 767 O O . PHE A 1 94 ? 40.042 12.467 4.694 1.00 55.50 94 PHE A O 1
ATOM 774 N N . VAL A 1 95 ? 41.809 12.226 6.063 1.00 53.50 95 VAL A N 1
ATOM 775 C CA . VAL A 1 95 ? 41.651 10.781 6.294 1.00 53.50 95 VAL A CA 1
ATOM 776 C C . VAL A 1 95 ? 40.410 10.496 7.144 1.00 53.50 95 VAL A C 1
ATOM 778 O O . VAL A 1 95 ? 39.625 9.624 6.793 1.00 53.50 95 VAL A O 1
ATOM 781 N N . THR A 1 96 ? 40.137 11.282 8.189 1.00 48.19 96 THR A N 1
ATOM 782 C CA . THR A 1 96 ? 38.896 11.136 8.979 1.00 48.19 96 THR A CA 1
ATOM 783 C C . THR A 1 96 ? 37.646 11.520 8.180 1.00 48.19 96 THR A C 1
ATOM 785 O O . THR A 1 96 ? 36.603 10.887 8.328 1.00 48.19 96 THR A O 1
ATOM 788 N N . ARG A 1 97 ? 37.741 12.489 7.258 1.00 47.00 97 ARG A N 1
ATOM 789 C CA . ARG A 1 97 ? 36.624 12.881 6.381 1.00 47.00 97 ARG A CA 1
ATOM 790 C C . ARG A 1 97 ? 36.380 11.908 5.219 1.00 47.00 97 ARG A C 1
ATOM 792 O O . ARG A 1 97 ? 35.254 11.830 4.738 1.00 47.00 97 ARG A O 1
ATOM 799 N N . SER A 1 98 ? 37.393 11.147 4.795 1.00 45.41 98 SER A N 1
ATOM 800 C CA . SER A 1 98 ? 37.265 10.086 3.778 1.00 45.41 98 SER A CA 1
ATOM 801 C C . SER A 1 98 ? 36.915 8.716 4.373 1.00 45.41 98 SER A C 1
ATOM 803 O O . SER A 1 98 ? 36.171 7.968 3.744 1.00 45.41 98 SER A O 1
ATOM 805 N N . ALA A 1 99 ? 37.319 8.428 5.615 1.00 39.75 99 ALA A N 1
ATOM 806 C CA . ALA A 1 99 ? 36.824 7.287 6.395 1.00 39.75 99 ALA A CA 1
ATOM 807 C C . ALA A 1 99 ? 35.362 7.467 6.858 1.00 39.75 99 ALA A C 1
ATOM 809 O O . ALA A 1 99 ? 34.687 6.499 7.193 1.00 39.75 99 ALA A O 1
ATOM 810 N N . GLY A 1 100 ? 34.857 8.706 6.841 1.00 34.84 100 GLY A N 1
ATOM 811 C CA . GLY A 1 100 ? 33.468 9.058 7.135 1.00 34.84 100 GLY A CA 1
ATOM 812 C C . GLY A 1 100 ? 32.498 8.945 5.955 1.00 34.84 100 GLY A C 1
ATOM 813 O O . GLY A 1 100 ? 31.348 9.362 6.091 1.00 34.84 100 GLY A O 1
ATOM 814 N N . VAL A 1 101 ? 32.899 8.390 4.804 1.00 36.06 101 VAL A N 1
ATOM 815 C CA . VAL A 1 101 ? 31.917 7.962 3.794 1.00 36.06 101 VAL A CA 1
ATOM 816 C C . VAL A 1 101 ? 31.355 6.620 4.244 1.00 36.06 101 VAL A C 1
ATOM 818 O O . VAL A 1 101 ? 31.665 5.564 3.698 1.00 36.06 101 VAL A O 1
ATOM 821 N N . ALA A 1 102 ? 30.504 6.663 5.270 1.00 31.08 102 ALA A N 1
ATOM 822 C CA . ALA A 1 102 ? 29.532 5.608 5.460 1.00 31.08 102 ALA A CA 1
ATOM 823 C C . ALA A 1 102 ? 28.747 5.519 4.146 1.00 31.08 102 ALA A C 1
ATOM 825 O O . ALA A 1 102 ? 28.014 6.446 3.786 1.00 31.08 102 ALA A O 1
ATOM 826 N N . PHE A 1 103 ? 28.919 4.424 3.402 1.00 30.62 103 PHE A N 1
ATOM 827 C CA . PHE A 1 103 ? 27.895 3.996 2.463 1.00 30.62 103 PHE A CA 1
ATOM 828 C C . PHE A 1 103 ? 26.628 3.873 3.305 1.00 30.62 103 PHE A C 1
ATOM 830 O O . PHE A 1 103 ? 26.471 2.925 4.073 1.00 30.62 103 PHE A O 1
ATOM 837 N N . THR A 1 104 ? 25.764 4.886 3.244 1.00 31.66 104 THR A N 1
ATOM 838 C CA . THR A 1 104 ? 24.448 4.820 3.862 1.00 31.66 104 THR A CA 1
ATOM 839 C C . THR A 1 104 ? 23.680 3.803 3.047 1.00 31.66 104 THR A C 1
ATOM 841 O O . THR A 1 104 ? 23.039 4.088 2.039 1.00 31.66 104 THR A O 1
ATOM 844 N N . SER A 1 105 ? 23.820 2.551 3.450 1.00 39.12 105 SER A N 1
ATOM 845 C CA . SER A 1 105 ? 22.902 1.517 3.054 1.00 39.12 105 SER A CA 1
ATOM 846 C C . SER A 1 105 ? 21.549 2.016 3.560 1.00 39.12 105 SER A C 1
ATOM 848 O O . SER A 1 105 ? 21.357 2.160 4.766 1.00 39.12 105 SER A O 1
ATOM 850 N N . THR A 1 106 ? 20.690 2.469 2.646 1.00 48.72 106 THR A N 1
ATOM 851 C CA . THR A 1 106 ? 19.421 3.125 2.974 1.00 48.72 106 THR A CA 1
ATOM 852 C C . THR A 1 106 ? 18.435 2.063 3.428 1.00 48.72 106 THR A C 1
ATOM 854 O O . THR A 1 106 ? 17.508 1.685 2.719 1.00 48.72 106 THR A O 1
ATOM 857 N N . THR A 1 107 ? 18.676 1.556 4.628 1.00 58.22 107 THR A N 1
ATOM 858 C CA . THR A 1 107 ? 17.787 0.657 5.333 1.00 58.22 107 THR A CA 1
ATOM 859 C C . THR A 1 107 ? 16.432 1.345 5.507 1.00 58.22 107 THR A C 1
ATOM 861 O O . THR A 1 107 ? 16.335 2.495 5.940 1.00 58.22 107 THR A O 1
ATOM 864 N N . SER A 1 108 ? 15.376 0.678 5.048 1.00 73.75 108 SER A N 1
ATOM 865 C CA . SER A 1 108 ? 14.006 1.197 5.046 1.00 73.75 108 SER A CA 1
ATOM 866 C C . SER A 1 108 ? 13.119 0.304 5.900 1.00 73.75 108 SER A C 1
ATOM 868 O O . SER A 1 108 ? 13.293 -0.915 5.901 1.00 73.75 108 SER A O 1
ATOM 870 N N . TRP A 1 109 ? 12.125 0.899 6.560 1.00 79.62 109 TRP A N 1
ATOM 871 C CA . TRP A 1 109 ? 11.134 0.197 7.381 1.00 79.62 109 TRP A CA 1
ATOM 872 C C . TRP A 1 109 ? 10.392 -0.916 6.626 1.00 79.62 109 TRP A C 1
ATOM 874 O O . TRP A 1 109 ? 9.899 -1.845 7.252 1.00 79.62 109 TRP A O 1
ATOM 884 N N . TRP A 1 110 ? 10.356 -0.873 5.288 1.00 74.44 110 TRP A N 1
ATOM 885 C CA . TRP A 1 110 ? 9.803 -1.946 4.455 1.00 74.44 110 TRP A CA 1
ATOM 886 C C . TRP A 1 110 ? 10.413 -3.318 4.728 1.00 74.44 110 TRP A C 1
ATOM 888 O O . TRP A 1 110 ? 9.717 -4.316 4.587 1.00 74.44 110 TRP A O 1
ATOM 898 N N . LEU A 1 111 ? 11.658 -3.384 5.209 1.00 70.94 111 LEU A N 1
ATOM 899 C CA . LEU A 1 111 ? 12.303 -4.644 5.575 1.00 70.94 111 LEU A CA 1
ATOM 900 C C . LEU A 1 111 ? 11.527 -5.432 6.650 1.00 70.94 111 LEU A C 1
ATOM 902 O O . LEU A 1 111 ? 11.605 -6.661 6.668 1.00 70.94 111 LEU A O 1
ATOM 906 N N . LEU A 1 112 ? 10.729 -4.749 7.482 1.00 71.50 112 LEU A N 1
ATOM 907 C CA . LEU A 1 112 ? 9.847 -5.369 8.478 1.00 71.50 112 LEU A CA 1
ATOM 908 C C . LEU A 1 112 ? 8.866 -6.378 7.866 1.00 71.50 112 LEU A C 1
ATOM 910 O O . LEU A 1 112 ? 8.487 -7.328 8.537 1.00 71.50 112 LEU A O 1
ATOM 914 N N . GLY A 1 113 ? 8.468 -6.191 6.604 1.00 60.69 113 GLY A N 1
ATOM 915 C CA . GLY A 1 113 ? 7.546 -7.093 5.913 1.00 60.69 113 GLY A CA 1
ATOM 916 C C . GLY A 1 113 ? 8.187 -8.382 5.389 1.00 60.69 113 GLY A C 1
ATOM 917 O O . GLY A 1 113 ? 7.507 -9.159 4.729 1.00 60.69 113 GLY A O 1
ATOM 918 N N . THR A 1 114 ? 9.491 -8.605 5.606 1.00 69.19 114 THR A N 1
ATOM 919 C CA . THR A 1 114 ? 10.162 -9.846 5.187 1.00 69.19 114 THR A CA 1
ATOM 920 C C . THR A 1 114 ? 10.036 -10.928 6.252 1.00 69.19 114 THR A C 1
ATOM 922 O O . THR A 1 114 ? 10.128 -10.664 7.451 1.00 69.19 114 THR A O 1
ATOM 925 N N . THR A 1 115 ? 9.920 -12.178 5.807 1.00 55.81 115 THR A N 1
ATOM 926 C CA . THR A 1 115 ? 9.856 -13.363 6.679 1.00 55.81 115 THR A CA 1
ATOM 927 C C . THR A 1 115 ? 11.059 -13.488 7.622 1.00 55.81 115 THR A C 1
ATOM 929 O O . THR A 1 115 ? 10.917 -14.022 8.719 1.00 55.81 115 THR A O 1
ATOM 932 N N . ALA A 1 116 ? 12.226 -12.956 7.236 1.00 48.31 116 ALA A N 1
ATOM 933 C CA . ALA A 1 116 ? 13.439 -12.960 8.052 1.00 48.31 116 ALA A CA 1
ATOM 934 C C . ALA A 1 116 ? 13.317 -12.087 9.316 1.00 48.31 116 ALA A C 1
ATOM 936 O O . ALA A 1 116 ? 13.854 -12.449 10.361 1.00 48.31 116 ALA A O 1
ATOM 937 N N . ILE A 1 117 ? 12.585 -10.968 9.250 1.00 53.09 117 ILE A N 1
ATOM 938 C CA . ILE A 1 117 ? 12.347 -10.106 10.417 1.00 53.09 117 ILE A CA 1
ATOM 939 C C . ILE A 1 117 ? 11.124 -10.566 11.213 1.00 53.09 117 ILE A C 1
ATOM 941 O O . ILE A 1 117 ? 11.163 -10.503 12.438 1.00 53.09 117 ILE A O 1
ATOM 945 N N . ASP A 1 118 ? 10.084 -11.098 10.564 1.00 48.91 118 ASP A N 1
ATOM 946 C CA . ASP A 1 118 ? 8.922 -11.680 11.258 1.00 48.91 118 ASP A CA 1
ATOM 947 C C . ASP A 1 118 ? 9.336 -12.809 12.227 1.00 48.91 118 ASP A C 1
ATOM 949 O O . ASP A 1 118 ? 8.834 -12.888 13.348 1.00 48.91 118 ASP A O 1
ATOM 953 N N . GLN A 1 119 ? 10.319 -13.636 11.850 1.00 48.56 119 GLN A N 1
ATOM 954 C CA . GLN A 1 119 ? 10.857 -14.691 12.720 1.00 48.56 119 GLN A CA 1
ATOM 955 C C . GLN A 1 119 ? 11.705 -14.151 13.885 1.00 48.56 119 GLN A C 1
ATOM 957 O O . GLN A 1 119 ? 11.566 -14.646 15.002 1.00 48.56 119 GLN A O 1
ATOM 962 N N . GLY A 1 120 ? 12.529 -13.119 13.663 1.00 50.22 120 GLY A N 1
ATOM 963 C CA . GLY A 1 120 ? 13.293 -12.460 14.733 1.00 50.22 120 GLY A CA 1
ATOM 964 C C . GLY A 1 120 ? 12.394 -11.704 15.716 1.00 50.22 120 GLY A C 1
ATOM 965 O O . GLY A 1 120 ? 12.542 -11.828 16.927 1.00 50.22 120 GLY A O 1
ATOM 966 N N . PHE A 1 121 ? 11.378 -11.006 15.204 1.00 56.09 121 PHE A N 1
ATOM 967 C CA . PHE A 1 121 ? 10.407 -10.275 16.014 1.00 56.09 121 PHE A CA 1
ATOM 968 C C . PHE A 1 121 ? 9.545 -11.217 16.871 1.00 56.09 121 PHE A C 1
ATOM 970 O O . PHE A 1 121 ? 9.307 -10.935 18.041 1.00 56.09 121 PHE A O 1
ATOM 977 N N . LYS A 1 122 ? 9.128 -12.373 16.333 1.00 52.41 122 LYS A N 1
ATOM 978 C CA . LYS A 1 122 ? 8.397 -13.401 17.099 1.00 52.41 122 LYS A CA 1
ATOM 979 C C . LYS A 1 122 ? 9.247 -14.081 18.178 1.00 52.41 122 LYS A C 1
ATOM 981 O O . LYS A 1 122 ? 8.683 -14.544 19.166 1.00 52.41 122 LYS A O 1
ATOM 986 N N . ALA A 1 123 ? 10.566 -14.152 17.997 1.00 47.88 123 ALA A N 1
ATOM 987 C CA . ALA A 1 123 ? 11.481 -14.791 18.943 1.00 47.88 123 ALA A CA 1
ATOM 988 C C . ALA A 1 123 ? 11.884 -13.882 20.123 1.00 47.88 123 ALA A C 1
ATOM 990 O O . ALA A 1 123 ? 12.202 -14.393 21.193 1.00 47.88 123 ALA A O 1
ATOM 991 N N . GLU A 1 124 ? 11.853 -12.555 19.954 1.00 50.38 124 GLU A N 1
ATOM 992 C CA . GLU A 1 124 ? 12.497 -11.607 20.883 1.00 50.38 124 GLU A CA 1
ATOM 993 C C . GLU A 1 124 ? 11.510 -10.767 21.726 1.00 50.38 124 GLU A C 1
ATOM 995 O O . GLU A 1 124 ? 11.906 -10.067 22.659 1.00 50.38 124 GLU A O 1
ATOM 1000 N N . THR A 1 125 ? 10.197 -10.852 21.477 1.00 52.25 125 THR A N 1
ATOM 1001 C CA . THR A 1 125 ? 9.187 -10.088 22.234 1.00 52.25 125 THR A CA 1
ATOM 1002 C C . THR A 1 125 ? 8.835 -10.713 23.589 1.00 52.25 125 THR A C 1
ATOM 1004 O O . THR A 1 125 ? 7.720 -11.189 23.807 1.00 52.25 125 THR A O 1
ATOM 1007 N N . SER A 1 126 ? 9.760 -10.627 24.546 1.00 53.50 126 SER A N 1
ATOM 1008 C CA . SER A 1 126 ? 9.392 -10.432 25.953 1.00 53.50 126 SER A CA 1
ATOM 1009 C C . SER A 1 126 ? 9.005 -8.961 26.173 1.00 53.50 126 SER A C 1
ATOM 1011 O O . SER A 1 126 ? 9.573 -8.052 25.566 1.00 53.50 126 SER A O 1
ATOM 1013 N N . ALA A 1 127 ? 8.030 -8.697 27.049 1.00 56.12 127 ALA A N 1
ATOM 1014 C CA . ALA A 1 127 ? 7.464 -7.363 27.290 1.00 56.12 127 ALA A CA 1
ATOM 1015 C C . ALA A 1 127 ? 8.486 -6.303 27.764 1.00 56.12 127 ALA A C 1
ATOM 1017 O O . ALA A 1 127 ? 8.183 -5.109 27.724 1.00 56.12 127 ALA A O 1
ATOM 1018 N N . THR A 1 128 ? 9.679 -6.714 28.200 1.00 57.41 128 THR A N 1
ATOM 1019 C CA . THR A 1 128 ? 10.712 -5.835 28.760 1.00 57.41 128 THR A CA 1
ATOM 1020 C C . THR A 1 128 ? 11.703 -5.269 27.739 1.00 57.41 128 THR A C 1
ATOM 1022 O O . THR A 1 128 ? 12.313 -4.249 28.049 1.00 57.41 128 THR A O 1
ATOM 1025 N N . ASP A 1 129 ? 11.828 -5.829 26.526 1.00 77.88 129 ASP A N 1
ATOM 1026 C CA . ASP A 1 129 ? 12.934 -5.466 25.610 1.00 77.88 129 ASP A CA 1
ATOM 1027 C C . ASP A 1 129 ? 12.521 -4.760 24.299 1.00 77.88 129 ASP A C 1
ATOM 1029 O O . ASP A 1 129 ? 13.356 -4.290 23.525 1.00 77.88 129 ASP A O 1
ATOM 1033 N N . TYR A 1 130 ? 11.217 -4.560 24.061 1.00 82.69 130 TYR A N 1
ATOM 1034 C CA . TYR A 1 130 ? 10.755 -3.895 22.829 1.00 82.69 130 TYR A CA 1
ATOM 1035 C C . TYR A 1 130 ? 11.222 -2.430 22.723 1.00 82.69 130 TYR A C 1
ATOM 1037 O O . TYR A 1 130 ? 11.430 -1.914 21.626 1.00 82.69 130 TYR A O 1
ATOM 1045 N N . LYS A 1 131 ? 11.415 -1.741 23.858 1.00 88.19 131 LYS A N 1
ATOM 1046 C CA . LYS A 1 131 ? 11.903 -0.352 23.869 1.00 88.19 131 LYS A CA 1
ATOM 1047 C C . LYS A 1 131 ? 13.354 -0.260 23.410 1.00 88.19 131 LYS A C 1
ATOM 1049 O O . LYS A 1 131 ? 13.701 0.683 22.698 1.00 88.19 131 LYS A O 1
ATOM 1054 N N . THR A 1 132 ? 14.191 -1.211 23.822 1.00 86.44 132 THR A N 1
ATOM 1055 C CA . THR A 1 132 ? 15.571 -1.331 23.344 1.00 86.44 132 THR A CA 1
ATOM 1056 C C . THR A 1 132 ? 15.550 -1.630 21.856 1.00 86.44 132 THR A C 1
ATOM 1058 O O . THR A 1 132 ? 16.169 -0.891 21.096 1.00 86.44 132 THR A O 1
ATOM 1061 N N . PHE A 1 133 ? 14.735 -2.605 21.438 1.00 84.62 133 PHE A N 1
ATOM 1062 C CA . PHE A 1 133 ? 14.555 -2.966 20.035 1.00 84.62 133 PHE A CA 1
ATOM 1063 C C . PHE A 1 133 ? 14.202 -1.747 19.171 1.00 84.62 133 PHE A C 1
ATOM 1065 O O . PHE A 1 133 ? 14.938 -1.420 18.247 1.00 84.62 133 PHE A O 1
ATOM 1072 N N . CYS A 1 134 ? 13.148 -0.992 19.508 1.00 87.44 134 CYS A N 1
ATOM 1073 C CA . CYS A 1 134 ? 12.758 0.218 18.771 1.00 87.44 134 CYS A CA 1
ATOM 1074 C C . CYS A 1 134 ? 13.906 1.238 18.633 1.00 87.44 134 CYS A C 1
ATOM 1076 O O . CYS A 1 134 ? 14.010 1.922 17.615 1.00 87.44 134 CYS A O 1
ATOM 1078 N N . LYS A 1 135 ? 14.768 1.363 19.652 1.00 88.06 135 LYS A N 1
ATOM 1079 C CA . LYS A 1 135 ? 15.894 2.309 19.650 1.00 88.06 135 LYS A CA 1
ATOM 1080 C C . LYS A 1 135 ? 17.071 1.817 18.809 1.00 88.06 135 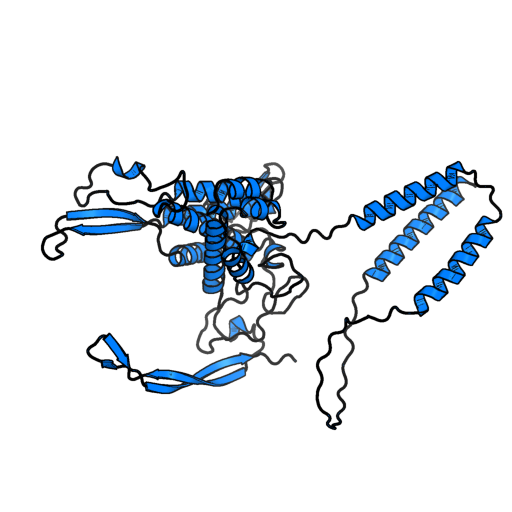LYS A C 1
ATOM 1082 O O . LYS A 1 135 ? 17.673 2.632 18.102 1.00 88.06 135 LYS A O 1
ATOM 1087 N N . THR A 1 136 ? 17.386 0.523 18.875 1.00 85.50 136 THR A N 1
ATOM 1088 C CA . THR A 1 136 ? 18.550 -0.086 18.215 1.00 85.50 136 THR A CA 1
ATOM 1089 C C . THR A 1 136 ? 18.360 -0.266 16.713 1.00 85.50 136 THR A C 1
ATOM 1091 O O . THR A 1 136 ? 19.354 -0.304 15.990 1.00 85.50 136 THR A O 1
ATOM 1094 N N . GLN A 1 137 ? 17.119 -0.300 16.210 1.00 80.25 137 GLN A N 1
ATOM 1095 C CA . GLN A 1 137 ? 16.894 -0.480 14.776 1.00 80.25 137 GLN A CA 1
ATOM 1096 C C . GLN A 1 137 ? 17.446 0.671 13.932 1.00 80.25 137 GLN A C 1
ATOM 1098 O O . GLN A 1 137 ? 17.097 1.843 14.101 1.00 80.25 137 GLN A O 1
ATOM 1103 N N . THR A 1 138 ? 18.294 0.313 12.970 1.00 81.62 138 THR A N 1
ATOM 1104 C CA . THR A 1 138 ? 18.949 1.241 12.037 1.00 81.62 138 THR A CA 1
ATOM 1105 C C . THR A 1 138 ? 18.093 1.552 10.809 1.00 81.62 138 THR A C 1
ATOM 1107 O O . THR A 1 138 ? 18.387 2.495 10.085 1.00 81.62 138 THR A O 1
ATOM 1110 N N . TYR A 1 139 ? 17.030 0.779 10.563 1.00 78.25 139 TYR A N 1
ATOM 1111 C CA . TYR A 1 139 ? 16.098 0.961 9.442 1.00 78.25 139 TYR A CA 1
ATOM 1112 C C . TYR A 1 139 ? 14.891 1.860 9.760 1.00 78.25 139 TYR A C 1
ATOM 1114 O O . TYR A 1 139 ? 14.076 2.117 8.872 1.00 78.25 139 TYR A O 1
ATOM 1122 N N . LEU A 1 140 ? 14.756 2.321 11.009 1.00 85.94 140 LEU A N 1
ATOM 1123 C CA . LEU A 1 140 ? 13.713 3.254 11.446 1.00 85.94 140 LEU A CA 1
ATOM 1124 C C . LEU A 1 140 ? 14.292 4.659 11.614 1.00 85.94 140 LEU A C 1
ATOM 1126 O O . LEU A 1 140 ? 15.354 4.827 12.213 1.00 85.94 140 LEU A O 1
ATOM 1130 N N . VAL A 1 141 ? 13.567 5.674 11.140 1.00 89.50 141 VAL A N 1
ATOM 1131 C CA . VAL A 1 141 ? 13.902 7.082 11.424 1.00 89.50 141 VAL A CA 1
ATOM 1132 C C . VAL A 1 141 ? 13.402 7.496 12.810 1.00 89.50 141 VAL A C 1
ATOM 1134 O O . VAL A 1 141 ? 12.493 6.866 13.345 1.00 89.50 141 VAL A O 1
ATOM 1137 N N . ASP A 1 142 ? 13.935 8.579 13.379 1.00 91.44 142 ASP A N 1
ATOM 1138 C CA . ASP A 1 142 ? 13.615 9.013 14.752 1.00 91.44 142 ASP A CA 1
ATOM 1139 C C . ASP A 1 142 ? 12.110 9.118 15.011 1.00 91.44 142 ASP A C 1
ATOM 1141 O O . ASP A 1 142 ? 11.611 8.591 16.004 1.00 91.44 142 ASP A O 1
ATOM 1145 N N . LYS A 1 143 ? 11.351 9.679 14.061 1.00 91.69 143 LYS A N 1
ATOM 1146 C CA . LYS A 1 143 ? 9.895 9.779 14.199 1.00 91.69 143 LYS A CA 1
ATOM 1147 C C . LYS A 1 143 ? 9.193 8.416 14.238 1.00 91.69 143 LYS A C 1
ATOM 1149 O O . LYS A 1 143 ? 8.234 8.229 14.982 1.00 91.69 143 LYS A O 1
ATOM 1154 N N . GLN A 1 144 ? 9.694 7.442 13.484 1.00 93.25 144 GLN A N 1
ATOM 1155 C CA . GLN A 1 144 ? 9.194 6.067 13.517 1.00 93.25 144 GLN A CA 1
ATOM 1156 C C . GLN A 1 144 ? 9.579 5.363 14.820 1.00 93.25 144 GLN A C 1
ATOM 1158 O O . GLN A 1 144 ? 8.782 4.586 15.340 1.00 93.25 144 GLN A O 1
ATOM 1163 N N . LYS A 1 145 ? 10.761 5.658 15.379 1.00 92.31 145 LYS A N 1
ATOM 1164 C CA . LYS A 1 145 ? 11.178 5.156 16.696 1.00 92.31 145 LYS A CA 1
ATOM 1165 C C . LYS A 1 145 ? 10.282 5.701 17.805 1.00 92.31 145 LYS A C 1
ATOM 1167 O O . LYS A 1 145 ? 9.854 4.928 18.653 1.00 92.31 145 LYS A O 1
ATOM 1172 N N . GLU A 1 146 ? 9.939 6.989 17.771 1.00 94.00 146 GLU A N 1
ATOM 1173 C CA . GLU A 1 146 ? 8.967 7.582 18.702 1.00 94.00 146 GLU A CA 1
ATOM 1174 C C . GLU A 1 146 ? 7.622 6.849 18.653 1.00 94.00 146 GLU A C 1
ATOM 1176 O O . GLU A 1 146 ? 7.091 6.481 19.697 1.00 94.00 146 GLU A O 1
ATOM 1181 N N . ILE A 1 147 ? 7.100 6.588 17.449 1.00 94.12 147 ILE A N 1
ATOM 1182 C CA . ILE A 1 147 ? 5.842 5.852 17.260 1.00 94.12 147 ILE A CA 1
ATOM 1183 C C . ILE A 1 147 ? 5.973 4.408 17.770 1.00 94.12 147 ILE A C 1
ATOM 1185 O O . ILE A 1 147 ? 5.099 3.932 18.488 1.00 94.12 147 ILE A O 1
ATOM 1189 N N . CYS A 1 148 ? 7.080 3.728 17.471 1.00 91.81 148 CYS A N 1
ATOM 1190 C CA . CYS A 1 148 ? 7.372 2.371 17.948 1.00 91.81 148 CYS A CA 1
ATOM 1191 C C . CYS A 1 148 ? 7.376 2.273 19.482 1.00 91.81 148 CYS A C 1
ATOM 1193 O O . CYS A 1 148 ? 6.909 1.291 20.049 1.00 91.81 148 CYS A O 1
ATOM 1195 N N . LEU A 1 149 ? 7.862 3.310 20.168 1.00 92.69 149 LEU A N 1
ATOM 1196 C CA . LEU A 1 149 ? 7.938 3.355 21.629 1.00 92.69 149 LEU A CA 1
ATOM 1197 C C . LEU A 1 149 ? 6.580 3.565 22.320 1.00 92.69 149 LEU A C 1
ATOM 1199 O O . LEU A 1 149 ? 6.527 3.460 23.546 1.00 92.69 149 LEU A O 1
ATOM 1203 N N . THR A 1 150 ? 5.509 3.867 21.577 1.00 92.62 150 THR A N 1
ATOM 1204 C CA . THR A 1 150 ? 4.181 4.119 22.163 1.00 92.62 150 THR A CA 1
ATOM 1205 C C . THR A 1 150 ? 3.514 2.854 22.692 1.00 92.62 150 THR A C 1
ATOM 1207 O O . THR A 1 150 ? 2.911 2.900 23.762 1.00 92.62 150 THR A O 1
ATOM 1210 N N . ASP A 1 151 ? 3.649 1.730 21.988 1.00 91.19 151 ASP A N 1
ATOM 1211 C CA . ASP A 1 151 ? 3.124 0.437 22.418 1.00 91.19 151 ASP A CA 1
ATOM 1212 C C . ASP A 1 151 ? 3.874 -0.724 21.738 1.00 91.19 151 ASP A C 1
ATOM 1214 O O . ASP A 1 151 ? 4.316 -0.626 20.591 1.00 91.19 151 ASP A O 1
ATOM 1218 N N . LYS A 1 152 ? 4.007 -1.848 22.450 1.00 88.12 152 LYS A N 1
ATOM 1219 C CA . LYS A 1 152 ? 4.759 -3.030 21.994 1.00 88.12 152 LYS A CA 1
ATOM 1220 C C . LYS A 1 152 ? 4.176 -3.691 20.736 1.00 88.12 152 LYS A C 1
ATOM 1222 O O . LYS A 1 152 ? 4.915 -4.329 19.990 1.00 88.12 152 LYS A O 1
ATOM 1227 N N . ASN A 1 153 ? 2.874 -3.542 20.485 1.00 89.38 153 ASN A N 1
ATOM 1228 C CA . ASN A 1 153 ? 2.186 -4.143 19.342 1.00 89.38 153 ASN A CA 1
ATOM 1229 C C . ASN A 1 153 ? 2.294 -3.286 18.073 1.00 89.38 153 ASN A C 1
ATOM 1231 O O . ASN A 1 153 ? 1.969 -3.764 16.985 1.00 89.38 153 ASN A O 1
ATOM 1235 N N . ILE A 1 154 ? 2.775 -2.043 18.171 1.00 91.81 154 ILE A N 1
ATOM 1236 C CA . ILE A 1 154 ? 2.847 -1.121 17.031 1.00 91.81 154 ILE A CA 1
ATOM 1237 C C . ILE A 1 154 ? 3.749 -1.669 15.935 1.00 91.81 154 ILE A C 1
ATOM 1239 O O . ILE A 1 154 ? 3.330 -1.769 14.783 1.00 91.81 154 ILE A O 1
ATOM 1243 N N . LEU A 1 155 ? 4.977 -2.058 16.282 1.00 88.81 155 LEU A N 1
ATOM 1244 C CA . LEU A 1 155 ? 5.932 -2.510 15.276 1.00 88.81 155 LEU A CA 1
ATOM 1245 C C . LEU A 1 155 ? 5.503 -3.833 14.637 1.00 88.81 155 LEU A C 1
ATOM 1247 O O . LEU A 1 155 ? 5.639 -3.987 13.426 1.00 88.81 155 LEU A O 1
ATOM 1251 N N . LYS A 1 156 ? 4.902 -4.730 15.430 1.00 89.31 156 LYS A N 1
ATOM 1252 C CA . LYS A 1 156 ? 4.260 -5.957 14.944 1.00 89.31 156 LYS A CA 1
ATOM 1253 C C . LYS A 1 156 ? 3.201 -5.643 13.888 1.00 89.31 156 LYS A C 1
ATOM 1255 O O . LYS A 1 156 ? 3.242 -6.170 12.785 1.00 89.31 156 LYS A O 1
ATOM 1260 N N . THR A 1 157 ? 2.288 -4.730 14.214 1.00 93.25 157 THR A N 1
ATOM 1261 C CA . THR A 1 157 ? 1.167 -4.355 13.344 1.00 93.25 157 THR A CA 1
ATOM 1262 C C . THR A 1 157 ? 1.654 -3.684 12.057 1.00 93.25 157 THR A C 1
ATOM 1264 O O . THR A 1 157 ? 1.118 -3.920 10.973 1.00 93.25 157 THR A O 1
ATOM 1267 N N . VAL A 1 158 ? 2.699 -2.856 12.149 1.00 93.12 158 VAL A N 1
ATOM 1268 C CA . VAL A 1 158 ? 3.351 -2.250 10.980 1.00 93.12 158 VAL A CA 1
ATOM 1269 C C . VAL A 1 158 ? 4.023 -3.313 10.112 1.00 93.12 158 VAL A C 1
ATOM 1271 O O . VAL A 1 158 ? 3.889 -3.255 8.892 1.00 93.12 158 VAL A O 1
ATOM 1274 N N . ALA A 1 159 ? 4.719 -4.280 10.717 1.00 88.88 159 ALA A N 1
ATOM 1275 C CA . ALA A 1 159 ? 5.359 -5.383 10.006 1.00 88.88 159 ALA A CA 1
ATOM 1276 C C . ALA A 1 159 ? 4.331 -6.244 9.258 1.00 88.88 159 ALA A C 1
ATOM 1278 O O . ALA A 1 159 ? 4.498 -6.496 8.067 1.00 88.88 159 ALA A O 1
ATOM 1279 N N . GLU A 1 160 ? 3.221 -6.598 9.911 1.00 90.81 160 GLU A N 1
ATOM 1280 C CA . GLU A 1 160 ? 2.090 -7.291 9.283 1.00 90.81 160 GLU A CA 1
ATOM 1281 C C . GLU A 1 160 ? 1.509 -6.481 8.112 1.00 90.81 160 GLU A C 1
ATOM 1283 O O . GLU A 1 160 ? 1.258 -7.027 7.040 1.00 90.81 160 GLU A O 1
ATOM 1288 N N . GLY A 1 161 ? 1.352 -5.163 8.273 1.00 94.44 161 GLY A N 1
ATOM 1289 C CA . GLY A 1 161 ? 0.884 -4.277 7.203 1.00 94.44 161 GLY A CA 1
ATOM 1290 C C . GLY A 1 161 ? 1.846 -4.197 6.015 1.00 94.44 161 GLY A C 1
ATOM 1291 O O . GLY A 1 161 ? 1.411 -4.211 4.863 1.00 94.44 161 GLY A O 1
ATOM 1292 N N . ALA A 1 162 ? 3.153 -4.154 6.283 1.00 90.62 162 ALA A N 1
ATOM 1293 C CA . ALA A 1 162 ? 4.192 -4.195 5.257 1.00 90.62 162 ALA A CA 1
ATOM 1294 C C . ALA A 1 162 ? 4.180 -5.528 4.494 1.00 90.62 162 ALA A C 1
ATOM 1296 O O . ALA A 1 162 ? 4.247 -5.525 3.266 1.00 90.62 162 ALA A O 1
ATOM 1297 N N . ALA A 1 163 ? 4.056 -6.647 5.216 1.00 88.31 163 ALA A N 1
ATOM 1298 C CA . ALA A 1 163 ? 3.991 -7.988 4.644 1.00 88.31 163 ALA A CA 1
ATOM 1299 C C . ALA A 1 163 ? 2.757 -8.152 3.747 1.00 88.31 163 ALA A C 1
ATOM 1301 O O . ALA A 1 163 ? 2.897 -8.500 2.580 1.00 88.31 163 ALA A O 1
ATOM 1302 N N . ILE A 1 164 ? 1.567 -7.780 4.235 1.00 93.25 164 ILE A N 1
ATOM 1303 C CA . ILE A 1 164 ? 0.322 -7.802 3.448 1.00 93.25 164 ILE A CA 1
ATOM 1304 C C . ILE A 1 164 ? 0.463 -6.964 2.165 1.00 93.25 164 ILE A C 1
ATOM 1306 O O . ILE A 1 164 ? 0.028 -7.385 1.091 1.00 93.25 164 ILE A O 1
ATOM 1310 N N . GLY A 1 165 ? 1.089 -5.786 2.261 1.00 93.94 165 GLY A N 1
ATOM 1311 C CA . GLY A 1 165 ? 1.363 -4.926 1.111 1.00 93.94 165 GLY A CA 1
ATOM 1312 C C . GLY A 1 165 ? 2.293 -5.571 0.079 1.00 93.94 165 GLY A C 1
ATOM 1313 O O . GLY A 1 165 ? 2.017 -5.507 -1.122 1.00 93.94 165 GLY A O 1
ATOM 1314 N N . LEU A 1 166 ? 3.379 -6.202 0.536 1.00 89.50 166 LEU A N 1
ATOM 1315 C CA . LEU A 1 166 ? 4.333 -6.886 -0.336 1.00 89.50 166 LEU A CA 1
ATOM 1316 C C . LEU A 1 166 ? 3.725 -8.134 -0.981 1.00 89.50 166 LEU A C 1
ATOM 1318 O O . LEU A 1 166 ? 3.852 -8.299 -2.194 1.00 89.50 166 LEU A O 1
ATOM 1322 N N . ASP A 1 167 ? 3.053 -8.978 -0.203 1.00 91.19 167 ASP A N 1
ATOM 1323 C CA . ASP A 1 167 ? 2.427 -10.210 -0.682 1.00 91.19 167 ASP A CA 1
ATOM 1324 C C . ASP A 1 167 ? 1.402 -9.905 -1.777 1.00 91.19 167 ASP A C 1
ATOM 1326 O O . ASP A 1 167 ? 1.389 -10.540 -2.833 1.00 91.19 167 ASP A O 1
ATOM 1330 N N . GLU A 1 168 ? 0.585 -8.869 -1.578 1.00 96.06 168 GLU A N 1
ATOM 1331 C CA . GLU A 1 168 ? -0.377 -8.426 -2.584 1.00 96.06 168 GLU A CA 1
ATOM 1332 C C . GLU A 1 168 ? 0.317 -7.830 -3.813 1.00 96.06 168 GLU A C 1
ATOM 1334 O O . GLU A 1 168 ? -0.105 -8.074 -4.942 1.00 96.06 168 GLU A O 1
ATOM 1339 N N . CYS A 1 169 ? 1.408 -7.083 -3.635 1.00 94.62 169 CYS A N 1
ATOM 1340 C CA . CYS A 1 169 ? 2.200 -6.579 -4.755 1.00 94.62 169 CYS A CA 1
ATOM 1341 C C . CYS A 1 169 ? 2.768 -7.725 -5.604 1.00 94.62 169 CYS A C 1
ATOM 1343 O O . CYS A 1 169 ? 2.634 -7.728 -6.828 1.00 94.62 169 CYS A O 1
ATOM 1345 N N . GLN A 1 170 ? 3.347 -8.739 -4.964 1.00 92.19 170 GLN A N 1
ATOM 1346 C CA . GLN A 1 170 ? 3.849 -9.931 -5.641 1.00 92.19 170 GLN A CA 1
ATOM 1347 C C . GLN A 1 170 ? 2.724 -10.709 -6.322 1.00 92.19 170 GLN A C 1
ATOM 1349 O O . GLN A 1 170 ? 2.899 -11.156 -7.454 1.00 92.19 170 GLN A O 1
ATOM 1354 N N . ALA A 1 171 ? 1.554 -10.822 -5.689 1.00 93.12 171 ALA A N 1
ATOM 1355 C CA . ALA A 1 171 ? 0.392 -11.487 -6.267 1.00 93.12 171 ALA A CA 1
ATOM 1356 C C . ALA A 1 171 ? -0.129 -10.768 -7.524 1.00 93.12 171 ALA A C 1
ATOM 1358 O O . ALA A 1 171 ? -0.338 -11.415 -8.551 1.00 93.12 171 ALA A O 1
ATOM 1359 N N . GLN A 1 172 ? -0.288 -9.440 -7.478 1.00 95.56 172 GLN A N 1
ATOM 1360 C CA . GLN A 1 172 ? -0.775 -8.637 -8.609 1.00 95.56 172 GLN A CA 1
ATOM 1361 C C . GLN A 1 172 ? 0.205 -8.645 -9.790 1.00 95.56 172 GLN A C 1
ATOM 1363 O O . GLN A 1 172 ? -0.204 -8.659 -10.951 1.00 95.56 172 GLN A O 1
ATOM 1368 N N . PHE A 1 173 ? 1.511 -8.688 -9.508 1.00 92.94 173 PHE A N 1
ATOM 1369 C CA . PHE A 1 173 ? 2.561 -8.611 -10.523 1.00 92.94 173 PHE A CA 1
ATOM 1370 C C . PHE A 1 173 ? 3.224 -9.959 -10.854 1.00 92.94 173 PHE A C 1
ATOM 1372 O O . PHE A 1 173 ? 4.147 -10.001 -11.669 1.00 92.94 173 PHE A O 1
ATOM 1379 N N . ALA A 1 174 ? 2.730 -11.082 -10.320 1.00 89.75 174 ALA A N 1
ATOM 1380 C CA . ALA A 1 174 ? 3.324 -12.417 -10.479 1.00 89.75 174 ALA A CA 1
ATOM 1381 C C . ALA A 1 174 ? 3.588 -12.815 -11.942 1.00 89.75 174 ALA A C 1
ATOM 1383 O O . ALA A 1 174 ? 4.542 -13.543 -12.242 1.00 89.75 174 ALA A O 1
ATOM 1384 N N . HIS A 1 175 ? 2.766 -12.309 -12.862 1.00 87.38 175 HIS A N 1
ATOM 1385 C CA . HIS A 1 175 ? 2.834 -12.589 -14.295 1.00 87.38 175 HIS A CA 1
ATOM 1386 C C . HIS A 1 175 ? 3.318 -11.407 -15.147 1.00 87.38 175 HIS A C 1
ATOM 1388 O O . HIS A 1 175 ? 3.419 -11.532 -16.361 1.00 87.38 175 HIS A O 1
ATOM 1394 N N . ASN A 1 176 ? 3.678 -10.280 -14.533 1.00 90.50 176 ASN A N 1
ATOM 1395 C CA . ASN A 1 176 ? 4.243 -9.119 -15.223 1.00 90.50 176 ASN A CA 1
ATOM 1396 C C . ASN A 1 176 ? 5.763 -9.229 -15.293 1.00 90.50 176 ASN A C 1
ATOM 1398 O O . ASN A 1 176 ? 6.366 -9.865 -14.435 1.00 90.50 176 ASN A O 1
ATOM 1402 N N . ARG A 1 177 ? 6.418 -8.599 -16.280 1.00 90.12 177 ARG A N 1
ATOM 1403 C CA . ARG A 1 177 ? 7.894 -8.647 -16.438 1.00 90.12 177 ARG A CA 1
ATOM 1404 C C . ARG A 1 177 ? 8.635 -8.216 -15.170 1.00 90.12 177 ARG A C 1
ATOM 1406 O O . ARG A 1 177 ? 9.606 -8.860 -14.790 1.00 90.12 177 ARG A O 1
ATOM 1413 N N . TRP A 1 178 ? 8.125 -7.191 -14.495 1.00 90.00 178 TRP A N 1
ATOM 1414 C CA . TRP A 1 178 ? 8.471 -6.878 -13.115 1.00 90.00 178 TRP A CA 1
ATOM 1415 C C . TRP A 1 178 ? 7.489 -7.587 -12.180 1.00 90.00 178 TRP A C 1
ATOM 1417 O O . TRP A 1 178 ? 6.286 -7.409 -12.334 1.00 90.00 178 TRP A O 1
ATOM 1427 N N . SER A 1 179 ? 7.999 -8.393 -11.247 1.00 88.44 179 SER A N 1
ATOM 1428 C CA . SER A 1 179 ? 7.199 -9.275 -10.382 1.00 88.44 179 SER A CA 1
ATOM 1429 C C . SER A 1 179 ? 7.077 -8.813 -8.932 1.00 88.44 179 SER A C 1
ATOM 1431 O O . SER A 1 179 ? 6.700 -9.608 -8.078 1.00 88.44 179 SER A O 1
ATOM 1433 N N . CYS A 1 180 ? 7.456 -7.568 -8.627 1.00 87.19 180 CYS A N 1
ATOM 1434 C CA . CYS A 1 180 ? 7.537 -7.065 -7.251 1.00 87.19 180 CYS A CA 1
ATOM 1435 C C . CYS A 1 180 ? 8.369 -7.958 -6.302 1.00 87.19 180 CYS A C 1
ATOM 1437 O O . CYS A 1 180 ? 8.159 -7.992 -5.092 1.00 87.19 180 CYS A O 1
ATOM 1439 N N . SER A 1 181 ? 9.325 -8.710 -6.854 1.00 76.69 181 SER A N 1
ATOM 1440 C CA . SER A 1 181 ? 10.186 -9.605 -6.085 1.00 76.69 181 SER A CA 1
ATOM 1441 C C . SER A 1 181 ? 11.269 -8.820 -5.356 1.00 76.69 181 SER A C 1
ATOM 1443 O O . SER A 1 181 ? 11.895 -7.927 -5.935 1.00 76.69 181 SER A O 1
ATOM 1445 N N . THR A 1 182 ? 11.523 -9.202 -4.110 1.00 65.62 182 THR A N 1
ATOM 1446 C CA . THR A 1 182 ? 12.663 -8.733 -3.325 1.00 65.62 182 THR A CA 1
ATOM 1447 C C . THR A 1 182 ? 13.941 -9.341 -3.904 1.00 65.62 182 THR A C 1
ATOM 1449 O O . THR A 1 182 ? 13.971 -10.524 -4.238 1.00 65.62 182 THR A O 1
ATOM 1452 N N . VAL A 1 183 ? 14.987 -8.540 -4.111 1.00 55.47 183 VAL A N 1
ATOM 1453 C CA . VAL A 1 183 ? 16.261 -9.066 -4.625 1.00 55.47 183 VAL A CA 1
ATOM 1454 C C . VAL A 1 183 ? 17.013 -9.689 -3.448 1.00 55.47 183 VAL A C 1
ATOM 1456 O O . VAL A 1 183 ? 17.427 -8.956 -2.555 1.00 55.47 183 VAL A O 1
ATOM 1459 N N . ASP A 1 184 ? 17.225 -11.009 -3.467 1.00 42.75 184 ASP A N 1
ATOM 1460 C CA . ASP A 1 184 ? 18.017 -11.792 -2.490 1.00 42.75 184 ASP A CA 1
ATOM 1461 C C . ASP A 1 184 ? 19.533 -11.488 -2.547 1.00 42.75 184 ASP A C 1
ATOM 1463 O O . ASP A 1 184 ? 20.382 -12.371 -2.460 1.00 42.75 184 ASP A O 1
ATOM 1467 N N . ASN A 1 185 ? 19.925 -10.225 -2.717 1.00 41.31 185 ASN A N 1
ATOM 1468 C CA . ASN A 1 185 ? 21.312 -9.834 -2.513 1.00 41.31 185 ASN A CA 1
ATOM 1469 C C . ASN A 1 185 ? 21.467 -9.375 -1.067 1.00 41.31 185 ASN A C 1
ATOM 1471 O O . ASN A 1 185 ? 21.137 -8.237 -0.738 1.00 41.31 185 ASN A O 1
ATOM 1475 N N . HIS A 1 186 ? 22.054 -10.242 -0.240 1.00 40.12 186 HIS A N 1
ATOM 1476 C CA . HIS A 1 186 ? 22.438 -10.014 1.163 1.00 40.12 186 HIS A CA 1
ATOM 1477 C C . HIS A 1 186 ? 23.246 -8.720 1.436 1.00 40.12 186 HIS A C 1
ATOM 1479 O O . HIS A 1 186 ? 23.464 -8.374 2.590 1.00 40.12 186 HIS A O 1
ATOM 1485 N N . ASN A 1 187 ? 23.649 -7.976 0.398 1.00 39.41 187 ASN A N 1
ATOM 1486 C CA . ASN A 1 187 ? 24.387 -6.712 0.483 1.00 39.41 187 ASN A CA 1
ATOM 1487 C C . ASN A 1 187 ? 23.558 -5.463 0.112 1.00 39.41 187 ASN A C 1
ATOM 1489 O O . ASN A 1 187 ? 24.093 -4.357 0.100 1.00 39.41 187 ASN A O 1
ATOM 1493 N N . SER A 1 188 ? 22.272 -5.602 -0.236 1.00 41.53 188 SER A N 1
ATOM 1494 C CA . SER A 1 188 ? 21.393 -4.473 -0.571 1.00 41.53 188 SER A CA 1
ATOM 1495 C C . SER A 1 188 ? 20.378 -4.237 0.541 1.00 41.53 188 SER A C 1
ATOM 1497 O O . SER A 1 188 ? 19.356 -4.904 0.621 1.00 41.53 188 SER A O 1
ATOM 1499 N N . SER A 1 189 ? 20.634 -3.230 1.372 1.00 44.25 189 SER A N 1
ATOM 1500 C CA . SER A 1 189 ? 19.811 -2.816 2.520 1.00 44.25 189 SER A CA 1
ATOM 1501 C C . SER A 1 189 ? 18.388 -2.328 2.206 1.00 44.25 189 SER A C 1
ATOM 1503 O O . SER A 1 189 ? 17.731 -1.742 3.059 1.00 44.25 189 SER A O 1
ATOM 1505 N N . SER A 1 190 ? 17.884 -2.549 0.996 1.00 49.12 190 SER A N 1
ATOM 1506 C CA . SER A 1 190 ? 16.524 -2.204 0.608 1.00 49.12 190 SER A CA 1
ATOM 1507 C C . SER A 1 190 ? 15.823 -3.447 0.076 1.00 49.12 190 SER A C 1
ATOM 1509 O O . SER A 1 190 ? 16.199 -3.982 -0.964 1.00 49.12 190 SER A O 1
ATOM 1511 N N . MET A 1 191 ? 14.781 -3.868 0.794 1.00 46.97 191 MET A N 1
ATOM 1512 C CA . MET A 1 191 ? 13.915 -5.018 0.513 1.00 46.97 191 MET A CA 1
ATOM 1513 C C . MET A 1 191 ? 13.452 -5.099 -0.955 1.00 46.97 191 MET A C 1
ATOM 1515 O O . MET A 1 191 ? 13.380 -6.178 -1.527 1.00 46.97 191 MET A O 1
ATOM 1519 N N . LEU A 1 192 ? 13.183 -3.962 -1.600 1.00 54.97 192 LEU A N 1
ATOM 1520 C CA . LEU A 1 192 ? 12.700 -3.884 -2.990 1.00 54.97 192 LEU A CA 1
ATOM 1521 C C . LEU A 1 192 ? 13.790 -3.414 -3.971 1.00 54.97 192 LEU A C 1
ATOM 1523 O O . LEU A 1 192 ? 13.515 -3.023 -5.111 1.00 54.97 192 LEU A O 1
ATOM 1527 N N . GLY A 1 193 ? 15.042 -3.445 -3.508 1.00 50.38 193 GLY A N 1
ATOM 1528 C CA . GLY A 1 193 ? 16.229 -3.051 -4.240 1.00 50.38 193 GLY A CA 1
ATOM 1529 C C . GLY A 1 193 ? 16.125 -1.660 -4.867 1.00 50.38 193 GLY A C 1
ATOM 1530 O O . GLY A 1 193 ? 15.555 -0.704 -4.340 1.00 50.38 193 GLY A O 1
ATOM 1531 N N . THR A 1 194 ? 16.700 -1.584 -6.050 1.00 52.81 194 THR A N 1
ATOM 1532 C CA . THR A 1 194 ? 16.782 -0.474 -7.006 1.00 52.81 194 THR A CA 1
ATOM 1533 C C . THR A 1 194 ? 15.482 -0.177 -7.759 1.00 52.81 194 THR A C 1
ATOM 1535 O O . THR A 1 194 ? 15.427 0.834 -8.460 1.00 52.81 194 THR A O 1
ATOM 1538 N N . SER A 1 195 ? 14.408 -0.970 -7.589 1.00 53.62 195 SER A N 1
ATOM 1539 C CA . SER A 1 195 ? 13.065 -0.601 -8.089 1.00 53.62 195 SER A CA 1
ATOM 1540 C C . SER A 1 195 ? 12.578 0.726 -7.491 1.00 53.62 195 SER A C 1
ATOM 1542 O O . SER A 1 195 ? 11.645 1.341 -7.996 1.00 53.62 195 SER A O 1
ATOM 1544 N N . LEU A 1 196 ? 13.248 1.177 -6.430 1.00 64.06 196 LEU A N 1
ATOM 1545 C CA . LEU A 1 196 ? 13.047 2.443 -5.742 1.00 64.06 196 LEU A CA 1
ATOM 1546 C C . LEU A 1 196 ? 14.005 3.547 -6.192 1.00 64.06 196 LEU A C 1
ATOM 1548 O O . LEU A 1 196 ? 13.810 4.697 -5.821 1.00 64.06 196 LEU A O 1
ATOM 1552 N N . VAL A 1 197 ? 15.036 3.228 -6.976 1.00 75.25 197 VAL A N 1
ATOM 1553 C CA . VAL A 1 197 ? 15.995 4.222 -7.484 1.00 75.25 197 VAL A CA 1
ATOM 1554 C C . VAL A 1 197 ? 15.387 5.001 -8.643 1.00 75.25 197 VAL A C 1
ATOM 1556 O O . VAL A 1 197 ? 15.561 6.211 -8.737 1.00 75.25 197 VAL A O 1
ATOM 1559 N N . ILE A 1 198 ? 14.645 4.320 -9.517 1.00 85.31 198 ILE A N 1
ATOM 1560 C CA . ILE A 1 198 ? 13.943 4.957 -10.633 1.00 85.31 198 ILE A CA 1
ATOM 1561 C C . ILE A 1 198 ? 12.556 5.369 -10.146 1.00 85.31 198 ILE A C 1
ATOM 1563 O O . ILE A 1 198 ? 11.837 4.554 -9.566 1.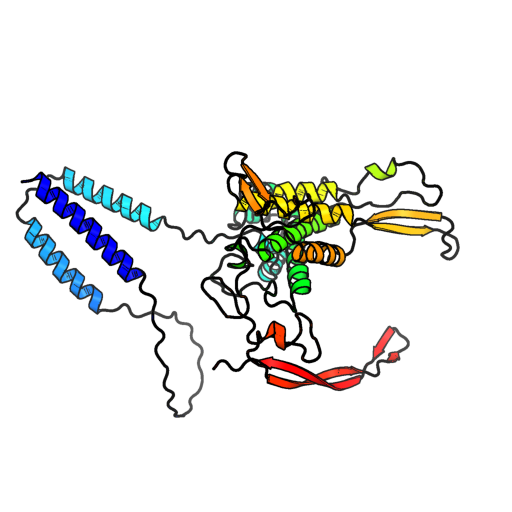00 85.31 198 ILE A O 1
ATOM 1567 N N . ASN A 1 199 ? 12.146 6.610 -10.415 1.00 92.44 199 ASN A N 1
ATOM 1568 C CA . ASN A 1 199 ? 10.821 7.117 -10.048 1.00 92.44 199 ASN A CA 1
ATOM 1569 C C . ASN A 1 199 ? 9.739 6.648 -11.031 1.00 92.44 199 ASN A C 1
ATOM 1571 O O . ASN A 1 199 ? 9.056 7.450 -11.673 1.00 92.44 199 ASN A O 1
ATOM 1575 N N . SER A 1 200 ? 9.655 5.327 -11.160 1.00 93.81 200 SER A N 1
ATOM 1576 C CA . SER A 1 200 ? 8.848 4.569 -12.106 1.00 93.81 200 SER A CA 1
ATOM 1577 C C . SER A 1 200 ? 7.403 4.383 -11.636 1.00 93.81 200 SER A C 1
ATOM 1579 O O . SER A 1 200 ? 7.047 4.688 -10.493 1.00 93.81 200 SER A O 1
ATOM 1581 N N . ARG A 1 201 ? 6.562 3.834 -12.521 1.00 95.50 201 ARG A N 1
ATOM 1582 C CA . ARG A 1 201 ? 5.189 3.427 -12.176 1.00 95.50 201 ARG A CA 1
ATOM 1583 C C . ARG A 1 201 ? 5.169 2.332 -11.113 1.00 95.50 201 ARG A C 1
ATOM 1585 O O . ARG A 1 201 ? 4.298 2.321 -10.252 1.00 95.50 201 ARG A O 1
ATOM 1592 N N . GLU A 1 202 ? 6.148 1.438 -11.153 1.00 93.19 202 GLU A N 1
ATOM 1593 C CA . GLU A 1 202 ? 6.307 0.335 -10.209 1.00 93.19 202 GLU A CA 1
ATOM 1594 C C . GLU A 1 202 ? 6.605 0.880 -8.807 1.00 93.19 202 GLU A C 1
ATOM 1596 O O . GLU A 1 202 ? 5.954 0.488 -7.840 1.00 93.19 202 GLU A O 1
ATOM 1601 N N . LYS A 1 203 ? 7.501 1.874 -8.698 1.00 92.44 203 LYS A N 1
ATOM 1602 C CA . LYS A 1 203 ? 7.747 2.584 -7.434 1.00 92.44 203 LYS A CA 1
ATOM 1603 C C . LYS A 1 203 ? 6.475 3.250 -6.915 1.00 92.44 203 LYS A C 1
ATOM 1605 O O . LYS A 1 203 ? 6.157 3.110 -5.738 1.00 92.44 203 LYS A O 1
ATOM 1610 N N . ALA A 1 204 ? 5.726 3.936 -7.779 1.00 96.56 204 ALA A N 1
ATOM 1611 C CA . ALA A 1 204 ? 4.468 4.571 -7.391 1.00 96.56 204 ALA A CA 1
ATOM 1612 C C . ALA A 1 204 ? 3.478 3.571 -6.768 1.00 96.56 204 ALA A C 1
ATOM 1614 O O . ALA A 1 204 ? 2.893 3.853 -5.721 1.00 96.56 204 ALA A O 1
ATOM 1615 N N . TYR A 1 205 ? 3.348 2.384 -7.367 1.00 96.81 205 TYR A N 1
ATOM 1616 C CA . TYR A 1 205 ? 2.504 1.315 -6.838 1.00 96.81 205 TYR A CA 1
ATOM 1617 C C . TYR A 1 205 ? 2.991 0.794 -5.482 1.00 96.81 205 TYR A C 1
ATOM 1619 O O . TYR A 1 205 ? 2.182 0.670 -4.567 1.00 96.81 205 TYR A O 1
ATOM 1627 N N . ILE A 1 206 ? 4.298 0.545 -5.322 1.00 94.19 206 ILE A N 1
ATOM 1628 C CA . ILE A 1 206 ? 4.890 0.084 -4.052 1.00 94.19 206 ILE A CA 1
ATOM 1629 C C . ILE A 1 206 ? 4.543 1.040 -2.907 1.00 94.19 206 ILE A C 1
ATOM 1631 O O . ILE A 1 206 ? 4.108 0.592 -1.849 1.00 94.19 206 ILE A O 1
ATOM 1635 N N . TYR A 1 207 ? 4.721 2.349 -3.110 1.00 95.38 207 TYR A N 1
ATOM 1636 C CA . TYR A 1 207 ? 4.418 3.354 -2.086 1.00 95.38 207 TYR A CA 1
ATOM 1637 C C . TYR A 1 207 ? 2.927 3.323 -1.716 1.00 95.38 207 TYR A C 1
ATOM 1639 O O . TYR A 1 207 ? 2.581 3.234 -0.537 1.00 95.38 207 TYR A O 1
ATOM 1647 N N . ALA A 1 208 ? 2.045 3.275 -2.718 1.00 98.12 208 ALA A N 1
ATOM 1648 C CA . ALA A 1 208 ? 0.606 3.206 -2.494 1.00 98.12 208 ALA A CA 1
ATOM 1649 C C . ALA A 1 208 ? 0.172 1.936 -1.743 1.00 98.12 208 ALA A C 1
ATOM 1651 O O . ALA A 1 208 ? -0.515 2.032 -0.726 1.00 98.12 208 ALA A O 1
ATOM 1652 N N . ILE A 1 209 ? 0.588 0.750 -2.200 1.00 97.56 209 ILE A N 1
ATOM 1653 C CA . ILE A 1 209 ? 0.184 -0.520 -1.579 1.00 97.56 209 ILE A CA 1
ATOM 1654 C C . ILE A 1 209 ? 0.791 -0.690 -0.181 1.00 97.56 209 ILE A C 1
ATOM 1656 O O . ILE A 1 209 ? 0.121 -1.199 0.710 1.00 97.56 209 ILE A O 1
ATOM 1660 N N . SER A 1 210 ? 2.010 -0.191 0.053 1.00 95.38 210 SER A N 1
ATOM 1661 C CA . SER A 1 210 ? 2.651 -0.219 1.377 1.00 95.38 210 SER A CA 1
ATOM 1662 C C . SER A 1 210 ? 1.945 0.700 2.373 1.00 95.38 210 SER A C 1
ATOM 1664 O O . SER A 1 210 ? 1.674 0.301 3.506 1.00 95.38 210 SER A O 1
ATOM 1666 N N . ALA A 1 211 ? 1.611 1.929 1.960 1.00 97.88 211 ALA A N 1
ATOM 1667 C CA . ALA A 1 211 ? 0.882 2.870 2.808 1.00 97.88 211 ALA A CA 1
ATOM 1668 C C . ALA A 1 211 ? -0.538 2.376 3.122 1.00 97.88 211 ALA A C 1
ATOM 1670 O O . ALA A 1 211 ? -1.001 2.523 4.259 1.00 97.88 211 ALA A O 1
ATOM 1671 N N . ALA A 1 212 ? -1.200 1.758 2.137 1.00 98.44 212 ALA A N 1
ATOM 1672 C CA . ALA A 1 212 ? -2.479 1.083 2.317 1.00 98.44 212 ALA A CA 1
ATOM 1673 C C . ALA A 1 212 ? -2.353 -0.130 3.252 1.00 98.44 212 ALA A C 1
ATOM 1675 O O . ALA A 1 212 ? -3.195 -0.303 4.124 1.00 98.44 212 ALA A O 1
ATOM 1676 N N . GLY A 1 213 ? -1.296 -0.937 3.123 1.00 98.06 213 GLY A N 1
ATOM 1677 C CA . GLY A 1 213 ? -1.036 -2.101 3.975 1.00 98.06 213 GLY A CA 1
ATOM 1678 C C . GLY A 1 213 ? -0.917 -1.736 5.453 1.00 98.06 213 GLY A C 1
ATOM 1679 O O . GLY A 1 213 ? -1.607 -2.319 6.286 1.00 98.06 213 GLY A O 1
ATOM 1680 N N . VAL A 1 214 ? -0.128 -0.704 5.776 1.00 97.94 214 VAL A N 1
ATOM 1681 C CA . VAL A 1 214 ? 0.010 -0.202 7.158 1.00 97.94 214 VAL A CA 1
ATOM 1682 C C . VAL A 1 214 ? -1.301 0.380 7.688 1.00 97.94 214 VAL A C 1
ATOM 1684 O O . VAL A 1 214 ? -1.683 0.098 8.820 1.00 97.94 214 VAL A O 1
ATOM 1687 N N . ALA A 1 215 ? -2.018 1.178 6.891 1.00 98.50 215 ALA A N 1
ATOM 1688 C CA . ALA A 1 215 ? -3.310 1.713 7.322 1.00 98.50 215 ALA A CA 1
ATOM 1689 C C . ALA A 1 215 ? -4.336 0.589 7.558 1.00 98.50 215 ALA A C 1
ATOM 1691 O O . ALA A 1 215 ? -5.075 0.623 8.539 1.00 98.50 215 ALA A O 1
ATOM 1692 N N . TYR A 1 216 ? -4.339 -0.430 6.696 1.00 98.56 216 TYR A N 1
ATOM 1693 C CA . TYR A 1 216 ? -5.214 -1.593 6.790 1.00 98.56 216 TYR A CA 1
ATOM 1694 C C . TYR A 1 216 ? -4.954 -2.408 8.061 1.00 98.56 216 TYR A C 1
ATOM 1696 O O . TYR A 1 216 ? -5.899 -2.681 8.804 1.00 98.56 216 TYR A O 1
ATOM 1704 N N . SER A 1 217 ? -3.697 -2.782 8.331 1.00 98.06 217 SER A N 1
ATOM 1705 C CA . SER A 1 217 ? -3.354 -3.592 9.508 1.00 98.06 217 SER A CA 1
ATOM 1706 C C . SER A 1 217 ? -3.637 -2.845 10.809 1.00 98.06 217 SER A C 1
ATOM 1708 O O . SER A 1 217 ? -4.225 -3.418 11.721 1.00 98.06 217 SER A O 1
ATOM 1710 N N . VAL A 1 218 ? -3.323 -1.548 10.875 1.00 98.06 218 VAL A N 1
ATOM 1711 C CA . VAL A 1 218 ? -3.571 -0.724 12.067 1.00 98.06 218 VAL A CA 1
ATOM 1712 C C . VAL A 1 218 ? -5.059 -0.549 12.330 1.00 98.06 218 VAL A C 1
ATOM 1714 O O . VAL A 1 218 ? -5.503 -0.764 13.455 1.00 98.06 218 VAL A O 1
ATOM 1717 N N . THR A 1 219 ? -5.859 -0.225 11.311 1.00 98.25 219 THR A N 1
ATOM 1718 C CA . THR A 1 219 ? -7.318 -0.170 11.470 1.00 98.25 219 THR A CA 1
ATOM 1719 C C . THR A 1 219 ? -7.870 -1.510 11.956 1.00 98.25 219 THR A C 1
ATOM 1721 O O . THR A 1 219 ? -8.743 -1.539 12.828 1.00 98.25 219 THR A O 1
ATOM 1724 N N . LYS A 1 220 ? -7.338 -2.628 11.446 1.00 97.56 220 LYS A N 1
ATOM 1725 C CA . LYS A 1 220 ? -7.766 -3.962 11.859 1.00 97.56 220 LYS A CA 1
ATOM 1726 C C . LYS A 1 220 ? -7.408 -4.257 13.319 1.00 97.56 220 LYS A C 1
ATOM 1728 O O . LYS A 1 220 ? -8.311 -4.599 14.082 1.00 97.56 220 LYS A O 1
ATOM 1733 N N . ALA A 1 221 ? -6.163 -4.024 13.720 1.00 97.38 221 ALA A N 1
ATOM 1734 C CA . ALA A 1 221 ? -5.696 -4.194 15.094 1.00 97.38 221 ALA A CA 1
ATOM 1735 C C . ALA A 1 221 ? -6.491 -3.322 16.085 1.00 97.38 221 ALA A C 1
ATOM 1737 O O . ALA A 1 221 ? -6.885 -3.787 17.155 1.00 97.38 221 ALA A O 1
ATOM 1738 N N . CYS A 1 222 ? -6.830 -2.085 15.703 1.00 97.25 222 CYS A N 1
ATOM 1739 C CA . CYS A 1 222 ? -7.699 -1.209 16.492 1.00 97.25 222 CYS A CA 1
ATOM 1740 C C . CYS A 1 222 ? -9.110 -1.786 16.671 1.00 97.25 222 CYS A C 1
ATOM 1742 O O . CYS A 1 222 ? -9.622 -1.819 17.787 1.00 97.25 222 CYS A O 1
ATOM 1744 N N . SER A 1 223 ? -9.732 -2.297 15.601 1.00 96.25 223 SER A N 1
ATOM 1745 C CA . SER A 1 223 ? -11.058 -2.938 15.676 1.00 96.25 223 SER A CA 1
ATOM 1746 C C . SER A 1 223 ? -11.080 -4.185 16.573 1.00 96.25 223 SER A C 1
ATOM 1748 O O . SER A 1 223 ? -12.121 -4.542 17.120 1.00 96.25 223 SER A O 1
ATOM 1750 N N . GLN A 1 224 ? -9.928 -4.844 16.725 1.00 95.75 224 GLN A N 1
ATOM 1751 C CA . GLN A 1 224 ? -9.739 -6.043 17.543 1.00 95.75 224 GLN A CA 1
ATOM 1752 C C . GLN A 1 224 ? -9.326 -5.726 18.988 1.00 95.75 224 GLN A C 1
ATOM 1754 O O . GLN A 1 224 ? -9.296 -6.632 19.817 1.00 95.75 224 GLN A O 1
ATOM 1759 N N . GLY A 1 225 ? -9.037 -4.459 19.305 1.00 95.19 225 GLY A N 1
ATOM 1760 C CA . GLY A 1 225 ? -8.574 -4.040 20.629 1.00 95.19 225 GLY A CA 1
ATOM 1761 C C . GLY A 1 225 ? -7.113 -4.397 20.925 1.00 95.19 225 GLY A C 1
ATOM 1762 O O . GLY A 1 225 ? -6.735 -4.467 22.090 1.00 95.19 225 GLY A O 1
ATOM 1763 N N . GLU A 1 226 ? -6.291 -4.632 19.898 1.00 93.38 226 GLU A N 1
ATOM 1764 C CA . GLU A 1 226 ? -4.877 -5.006 20.060 1.00 93.38 226 GLU A CA 1
ATOM 1765 C C . GLU A 1 226 ? -3.961 -3.804 20.330 1.00 93.38 226 GLU A C 1
ATOM 1767 O O . GLU A 1 226 ? -2.893 -3.965 20.922 1.00 93.38 226 GLU A O 1
ATOM 1772 N N . ILE A 1 227 ? -4.368 -2.601 19.914 1.00 93.44 227 ILE A N 1
ATOM 1773 C CA . ILE A 1 227 ? -3.619 -1.356 20.123 1.00 93.44 227 ILE A CA 1
ATOM 1774 C C . ILE A 1 227 ? -4.393 -0.461 21.103 1.00 93.44 227 ILE A C 1
ATOM 1776 O O . ILE A 1 227 ? -5.561 -0.147 20.849 1.00 93.44 227 ILE A O 1
ATOM 1780 N N . PRO A 1 228 ? -3.772 -0.008 22.207 1.00 91.94 228 PRO A N 1
ATOM 1781 C CA . PRO A 1 228 ? -4.418 0.911 23.135 1.00 91.94 228 PRO A CA 1
ATOM 1782 C C . PRO A 1 228 ? -4.598 2.304 22.513 1.00 91.94 228 PRO A C 1
ATOM 1784 O O . PRO A 1 228 ? -3.780 2.772 21.725 1.00 91.94 228 PRO A O 1
ATOM 1787 N N . GLY A 1 229 ? -5.667 3.006 22.897 1.00 90.88 229 GLY A N 1
ATOM 1788 C CA . GLY A 1 229 ? -5.931 4.379 22.439 1.00 90.88 229 GLY A CA 1
ATOM 1789 C C . GLY A 1 229 ? -6.659 4.493 21.093 1.00 90.88 229 GLY A C 1
ATOM 1790 O O . GLY A 1 229 ? -6.937 5.607 20.651 1.00 90.88 229 GLY A O 1
ATOM 1791 N N . CYS A 1 230 ? -7.026 3.371 20.473 1.00 95.31 230 CYS A N 1
ATOM 1792 C CA . CYS A 1 230 ? -7.928 3.314 19.325 1.00 95.31 230 CYS A CA 1
ATOM 1793 C C . CYS A 1 230 ? -9.000 2.227 19.506 1.00 95.31 230 CYS A C 1
ATOM 1795 O O . CYS A 1 230 ? -9.023 1.520 20.512 1.00 95.31 230 CYS A O 1
ATOM 1797 N N . GLY A 1 231 ? -9.938 2.138 18.562 1.00 94.94 231 GLY A N 1
ATOM 1798 C CA . GLY A 1 231 ? -11.046 1.191 18.631 1.00 94.94 231 GLY A CA 1
ATOM 1799 C C . GLY A 1 231 ? -11.952 1.269 17.406 1.00 94.94 231 GLY A C 1
ATOM 1800 O O . GLY A 1 231 ? -11.529 1.685 16.330 1.00 94.94 231 GLY A O 1
ATOM 1801 N N . CYS A 1 232 ? -13.213 0.886 17.589 1.00 94.50 232 CYS A N 1
ATOM 1802 C CA . CYS A 1 232 ? -14.245 0.981 16.559 1.00 94.50 232 CYS A CA 1
ATOM 1803 C C . CYS A 1 232 ? -14.657 2.440 16.289 1.00 94.50 232 CYS A C 1
ATOM 1805 O O . CYS A 1 232 ? -14.683 3.267 17.207 1.00 94.50 232 CYS A O 1
ATOM 1807 N N . ASP A 1 233 ? -15.077 2.733 15.058 1.00 92.81 233 ASP A N 1
ATOM 1808 C CA . ASP A 1 233 ? -15.636 4.028 14.673 1.00 92.81 233 ASP A CA 1
ATOM 1809 C C . ASP A 1 233 ? -16.994 4.255 15.357 1.00 92.81 233 ASP A C 1
ATOM 1811 O O . ASP A 1 233 ? -17.979 3.560 15.094 1.00 92.81 233 ASP A O 1
ATOM 1815 N N . LYS A 1 234 ? -17.049 5.259 16.238 1.00 87.38 234 LYS A N 1
ATOM 1816 C CA . LYS A 1 234 ? -18.247 5.624 17.011 1.00 87.38 234 LYS A CA 1
ATOM 1817 C C . LYS A 1 234 ? -19.135 6.657 16.310 1.00 87.38 234 LYS A C 1
ATOM 1819 O O . LYS A 1 234 ? -20.186 7.005 16.845 1.00 87.38 234 LYS A O 1
ATOM 1824 N N . ARG A 1 235 ? -18.731 7.184 15.148 1.00 85.00 235 ARG A N 1
ATOM 1825 C CA . ARG A 1 235 ? -19.472 8.248 14.443 1.00 85.00 235 ARG A CA 1
ATOM 1826 C C . ARG A 1 235 ? -20.772 7.731 13.825 1.00 85.00 235 ARG A C 1
ATOM 1828 O O . ARG A 1 235 ? -21.779 8.425 13.877 1.00 85.00 235 ARG A O 1
ATOM 1835 N N . LEU A 1 236 ? -20.765 6.494 13.331 1.00 75.06 236 LEU A N 1
ATOM 1836 C CA . LEU A 1 236 ? -21.894 5.879 12.617 1.00 75.06 236 LEU A CA 1
ATOM 1837 C C . LEU A 1 236 ? -23.046 5.469 13.539 1.00 75.06 236 LEU A C 1
ATOM 1839 O O . LEU A 1 236 ? -24.196 5.474 13.125 1.00 75.06 236 LEU A O 1
ATOM 1843 N N . GLY A 1 237 ? -22.765 5.182 14.813 1.00 62.50 237 GLY A N 1
ATOM 1844 C CA . GLY A 1 237 ? -23.808 4.897 15.807 1.00 62.50 237 GLY A CA 1
ATOM 1845 C C . GLY A 1 237 ? -24.708 6.100 16.125 1.00 62.50 237 GLY A C 1
ATOM 1846 O O . GLY A 1 237 ? -25.695 5.946 16.836 1.00 62.50 237 GLY A O 1
ATOM 1847 N N . LYS A 1 238 ? -24.364 7.293 15.618 1.00 60.28 238 LYS A N 1
ATOM 1848 C CA . LYS A 1 238 ? -25.167 8.520 15.718 1.00 60.28 238 LYS A CA 1
ATOM 1849 C C . LYS A 1 238 ? -25.907 8.865 14.420 1.00 60.28 238 LYS A C 1
ATOM 1851 O O . LYS A 1 238 ? -26.673 9.824 14.419 1.00 60.28 238 LYS A O 1
ATOM 1856 N N . GLU A 1 239 ? -25.654 8.147 13.323 1.00 59.62 239 GLU A N 1
ATOM 1857 C CA . GLU A 1 239 ? -26.350 8.376 12.054 1.00 59.62 239 GLU A CA 1
ATOM 1858 C C . GLU A 1 239 ? -27.790 7.849 12.125 1.00 59.62 239 GLU A C 1
ATOM 1860 O O . GLU A 1 239 ? -28.080 6.879 12.827 1.00 59.62 239 GLU A O 1
ATOM 1865 N N . ALA A 1 240 ? -28.698 8.537 11.423 1.00 54.91 240 ALA A N 1
ATOM 1866 C CA . ALA A 1 240 ? -30.135 8.281 11.441 1.00 54.91 240 ALA A CA 1
ATOM 1867 C C . ALA A 1 240 ? -30.462 6.797 11.204 1.00 54.91 240 ALA A C 1
ATOM 1869 O O . ALA A 1 240 ? -29.849 6.148 10.352 1.00 54.91 240 ALA A O 1
ATOM 1870 N N . LYS A 1 241 ? -31.448 6.276 11.950 1.00 60.25 241 LYS A N 1
ATOM 1871 C CA . LYS A 1 241 ? -31.990 4.926 11.750 1.00 60.25 241 LYS A CA 1
ATOM 1872 C C . LYS A 1 241 ? -32.337 4.750 10.271 1.00 60.25 241 LYS A C 1
ATOM 1874 O O . LYS A 1 241 ? -33.168 5.484 9.743 1.00 60.25 241 LYS A O 1
ATOM 1879 N N . SER A 1 242 ? -31.679 3.803 9.610 1.00 69.56 242 SER A N 1
ATOM 1880 C CA . SER A 1 242 ? -32.112 3.350 8.293 1.00 69.56 242 SER A CA 1
ATOM 1881 C C . SER A 1 242 ? -33.369 2.503 8.481 1.00 69.56 242 SER A C 1
ATOM 1883 O O . SER A 1 242 ? -33.439 1.723 9.427 1.00 69.56 242 SER A O 1
ATOM 1885 N N . GLU A 1 243 ? -34.354 2.645 7.593 1.00 73.50 243 GLU A N 1
ATOM 1886 C CA . GLU A 1 243 ? -35.579 1.831 7.639 1.00 73.50 243 GLU A CA 1
ATOM 1887 C C . GLU A 1 243 ? -35.288 0.327 7.465 1.00 73.50 243 GLU A C 1
ATOM 1889 O O . GLU A 1 243 ? -36.004 -0.509 8.007 1.00 73.50 243 GLU A O 1
ATOM 1894 N N . ASP A 1 244 ? -34.192 -0.023 6.779 1.00 83.56 244 ASP A N 1
ATOM 1895 C CA . ASP A 1 244 ? -33.865 -1.405 6.412 1.00 83.56 244 ASP A CA 1
ATOM 1896 C C . ASP A 1 244 ? -32.972 -2.143 7.419 1.00 83.56 244 ASP A C 1
ATOM 1898 O O . ASP A 1 244 ? -32.905 -3.375 7.395 1.00 83.56 244 ASP A O 1
ATOM 1902 N N . PHE A 1 245 ? -32.174 -1.424 8.214 1.00 87.12 245 PHE A N 1
ATOM 1903 C CA . PHE A 1 245 ? -31.185 -2.019 9.116 1.00 87.12 245 PHE A CA 1
ATOM 1904 C C . PHE A 1 245 ? -30.770 -1.072 10.235 1.00 87.12 245 PHE A C 1
ATOM 1906 O O . PHE A 1 245 ? -30.803 0.149 10.098 1.00 87.12 245 PHE A O 1
ATOM 1913 N N . GLU A 1 246 ? -30.259 -1.653 11.315 1.00 88.00 246 GLU A N 1
ATOM 1914 C CA . GLU A 1 246 ? -29.692 -0.893 12.423 1.00 88.00 246 GLU A CA 1
ATOM 1915 C C . GLU A 1 246 ? -28.162 -0.886 12.352 1.00 88.00 246 GLU A C 1
ATOM 1917 O O . GLU A 1 246 ? -27.526 -1.904 12.057 1.00 88.00 246 GLU A O 1
ATOM 1922 N N . TRP A 1 247 ? -27.546 0.266 12.625 1.00 89.00 247 TRP A N 1
ATOM 1923 C CA . TRP A 1 247 ? -26.101 0.337 12.830 1.00 89.00 247 TRP A CA 1
ATOM 1924 C C . TRP A 1 247 ? -25.746 -0.274 14.185 1.00 89.00 247 TRP A C 1
ATOM 1926 O O . TRP A 1 247 ? -26.310 0.093 15.213 1.00 89.00 247 TRP A O 1
ATOM 1936 N N . GLY A 1 248 ? -24.778 -1.184 14.200 1.00 87.81 248 GLY A N 1
ATOM 1937 C CA . GLY A 1 248 ? -24.287 -1.800 15.428 1.00 87.81 248 GLY A CA 1
ATOM 1938 C C . GLY A 1 248 ? -22.931 -2.459 15.227 1.00 87.81 248 GLY A C 1
ATOM 1939 O O . GLY A 1 248 ? -22.258 -2.212 14.233 1.00 87.81 248 GLY A O 1
ATOM 1940 N N . GLY A 1 249 ? -22.514 -3.300 16.173 1.00 89.56 249 GLY A N 1
ATOM 1941 C CA . GLY A 1 249 ? -21.220 -3.983 16.111 1.00 89.56 249 GLY A CA 1
ATOM 1942 C C . GLY A 1 249 ? -20.014 -3.034 16.157 1.00 89.56 249 GLY A C 1
ATOM 1943 O O . GLY A 1 249 ? -20.097 -1.908 16.645 1.00 89.56 249 GLY A O 1
ATOM 1944 N N . CYS A 1 250 ? -18.872 -3.512 15.661 1.00 93.69 250 CYS A N 1
ATOM 1945 C CA . CYS A 1 250 ? -17.635 -2.738 15.577 1.00 93.69 250 CYS A CA 1
ATOM 1946 C C . CYS A 1 250 ? -17.391 -2.320 14.127 1.00 93.69 250 CYS A C 1
ATOM 1948 O O .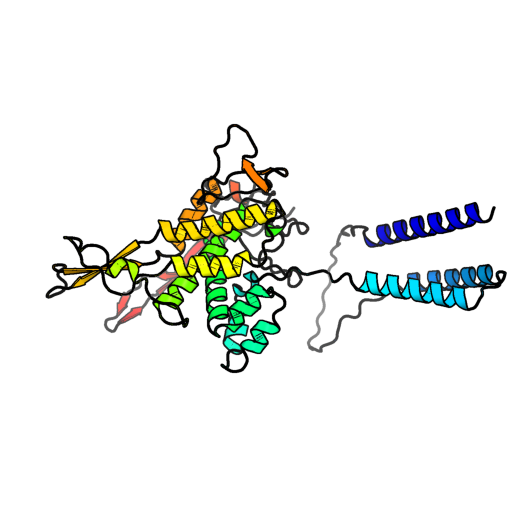 CYS A 1 250 ? -17.043 -3.156 13.293 1.00 93.69 250 CYS A O 1
ATOM 1950 N N . SER A 1 251 ? -17.593 -1.035 13.824 1.00 95.25 251 SER A N 1
ATOM 1951 C CA . SER A 1 251 ? -17.184 -0.480 12.533 1.00 95.25 251 SER A CA 1
ATOM 1952 C C . SER A 1 251 ? -15.688 -0.174 12.543 1.00 95.25 251 SER A C 1
ATOM 1954 O O . SER A 1 251 ? -15.197 0.443 13.483 1.00 95.25 251 SER A O 1
ATOM 1956 N N . ASP A 1 252 ? -14.966 -0.592 11.509 1.00 96.81 252 ASP A N 1
ATOM 1957 C CA . ASP A 1 252 ? -13.525 -0.361 11.383 1.00 96.81 252 ASP A CA 1
ATOM 1958 C C . ASP A 1 252 ? -13.239 1.147 11.172 1.00 96.81 252 ASP A C 1
ATOM 1960 O O . ASP A 1 252 ? -13.731 1.746 10.209 1.00 96.81 252 ASP A O 1
ATOM 1964 N N . ASP A 1 253 ? -12.428 1.770 12.041 1.00 96.69 253 ASP A N 1
ATOM 1965 C CA . ASP A 1 253 ? -12.024 3.180 11.904 1.00 96.69 253 ASP A CA 1
ATOM 1966 C C . ASP A 1 253 ? -10.836 3.330 10.938 1.00 96.69 253 ASP A C 1
ATOM 1968 O O . ASP A 1 253 ? -9.658 3.345 11.317 1.00 96.69 253 ASP A O 1
ATOM 1972 N N . VAL A 1 254 ? -11.153 3.435 9.646 1.00 96.75 254 VAL A N 1
ATOM 1973 C CA . VAL A 1 254 ? -10.151 3.683 8.595 1.00 96.75 254 VAL A CA 1
ATOM 1974 C C . VAL A 1 254 ? -9.478 5.041 8.759 1.00 96.75 254 VAL A C 1
ATOM 1976 O O . VAL A 1 254 ? -8.288 5.162 8.488 1.00 96.75 254 VAL A O 1
ATOM 1979 N N . SER A 1 255 ? -10.190 6.057 9.254 1.00 96.62 255 SER A N 1
ATOM 1980 C CA . SER A 1 255 ? -9.612 7.395 9.429 1.00 96.62 255 SER A CA 1
ATOM 1981 C C . SER A 1 255 ? -8.444 7.377 10.418 1.00 96.62 255 SER A C 1
ATOM 1983 O O . SER A 1 255 ? -7.438 8.056 10.193 1.00 96.62 255 SER A O 1
ATOM 1985 N N . PHE A 1 256 ? -8.551 6.582 11.488 1.00 97.06 256 PHE A N 1
ATOM 1986 C CA . PHE A 1 256 ? -7.451 6.373 12.426 1.00 97.06 256 PHE A CA 1
ATOM 1987 C C . PHE A 1 256 ? -6.248 5.694 11.756 1.00 97.06 256 PHE A C 1
ATOM 1989 O O . PHE A 1 256 ? -5.130 6.205 11.852 1.00 97.06 256 PHE A O 1
ATOM 1996 N N . GLY A 1 257 ? -6.465 4.587 11.036 1.00 97.62 257 GLY A N 1
ATOM 1997 C CA . GLY A 1 257 ? -5.388 3.861 10.350 1.00 97.62 257 GLY A CA 1
ATOM 1998 C C . GLY A 1 257 ? -4.693 4.695 9.274 1.00 97.62 257 GLY A C 1
ATOM 1999 O O . GLY A 1 257 ? -3.468 4.674 9.167 1.00 97.62 257 GLY A O 1
ATOM 2000 N N . GLU A 1 258 ? -5.437 5.507 8.520 1.00 97.88 258 GLU A N 1
ATOM 2001 C CA . GLU A 1 258 ? -4.861 6.449 7.558 1.00 97.88 258 GLU A CA 1
ATOM 2002 C C . GLU A 1 258 ? -3.993 7.510 8.231 1.00 97.88 258 GLU A C 1
ATOM 2004 O O . GLU A 1 258 ? -2.915 7.831 7.726 1.00 97.88 258 GLU A O 1
ATOM 2009 N N . LYS A 1 259 ? -4.448 8.068 9.361 1.00 97.62 259 LYS A N 1
ATOM 2010 C CA . LYS A 1 259 ? -3.661 9.030 10.138 1.00 97.62 259 LYS A CA 1
ATOM 2011 C C . LYS A 1 259 ? -2.372 8.388 10.638 1.00 97.62 259 LYS A C 1
ATOM 2013 O O . LYS A 1 259 ? -1.307 8.954 10.421 1.00 97.62 259 LYS A O 1
ATOM 2018 N N . PHE A 1 260 ? -2.463 7.198 11.224 1.00 97.88 260 PHE A N 1
ATOM 2019 C CA . PHE A 1 260 ? -1.291 6.460 11.679 1.00 97.88 260 PHE A CA 1
ATOM 2020 C C . PHE A 1 260 ? -0.309 6.194 10.528 1.00 97.88 260 PHE A C 1
ATOM 2022 O O . PHE A 1 260 ? 0.879 6.483 10.643 1.00 97.88 260 PHE A O 1
ATOM 2029 N N . SER A 1 261 ? -0.802 5.684 9.394 1.00 98.00 261 SER A N 1
ATOM 2030 C CA . SER A 1 261 ? 0.015 5.429 8.203 1.00 98.00 261 SER A CA 1
ATOM 2031 C C . SER A 1 261 ? 0.676 6.712 7.697 1.00 98.00 261 SER A C 1
ATOM 2033 O O . SER A 1 261 ? 1.843 6.687 7.321 1.00 98.00 261 SER A O 1
ATOM 2035 N N . ARG A 1 262 ? -0.014 7.856 7.747 1.00 97.50 262 ARG A N 1
ATOM 2036 C CA . ARG A 1 262 ? 0.563 9.167 7.415 1.00 97.50 262 ARG A CA 1
ATOM 2037 C C . ARG A 1 262 ? 1.696 9.546 8.354 1.00 97.50 262 ARG A C 1
ATOM 2039 O O . ARG A 1 262 ? 2.767 9.900 7.880 1.00 97.50 262 ARG A O 1
ATOM 2046 N N . ASP A 1 263 ? 1.495 9.409 9.657 1.00 96.50 263 ASP A N 1
ATOM 2047 C CA . ASP A 1 263 ? 2.518 9.753 10.642 1.00 96.50 263 ASP A CA 1
ATOM 2048 C C . ASP A 1 263 ? 3.740 8.823 10.525 1.00 96.50 263 ASP A C 1
ATOM 2050 O O . ASP A 1 263 ? 4.876 9.288 10.589 1.00 96.50 263 ASP A O 1
ATOM 2054 N N . PHE A 1 264 ? 3.537 7.526 10.276 1.00 95.88 264 PHE A N 1
ATOM 2055 C CA . PHE A 1 264 ? 4.613 6.533 10.229 1.00 95.88 264 PHE A CA 1
ATOM 2056 C C . PHE A 1 264 ? 5.318 6.427 8.866 1.00 95.88 264 PHE A C 1
ATOM 2058 O O . PHE A 1 264 ? 6.547 6.506 8.788 1.00 95.88 264 PHE A O 1
ATOM 2065 N N . VAL A 1 265 ? 4.566 6.224 7.781 1.00 95.00 265 VAL A N 1
ATOM 2066 C CA . VAL A 1 265 ? 5.115 5.943 6.441 1.00 95.00 265 VAL A CA 1
ATOM 2067 C C . VAL A 1 265 ? 5.727 7.196 5.824 1.00 95.00 265 VAL A C 1
ATOM 2069 O O . VAL A 1 265 ? 6.787 7.121 5.202 1.00 95.00 265 VAL A O 1
ATOM 2072 N N . ASP A 1 266 ? 5.111 8.358 6.047 1.00 95.19 266 ASP A N 1
ATOM 2073 C CA . ASP A 1 266 ? 5.566 9.617 5.456 1.00 95.19 266 ASP A CA 1
ATOM 2074 C C . ASP A 1 266 ? 6.684 10.284 6.285 1.00 95.19 266 ASP A C 1
ATOM 2076 O O . ASP A 1 266 ? 7.246 11.289 5.857 1.00 95.19 266 ASP A O 1
ATOM 2080 N N . SER A 1 267 ? 7.065 9.722 7.443 1.00 92.56 267 SER A N 1
ATOM 2081 C CA . SER A 1 267 ? 8.086 10.272 8.358 1.00 92.56 267 SER A CA 1
ATOM 2082 C C . SER A 1 267 ? 9.437 10.581 7.695 1.00 92.56 267 SER A C 1
ATOM 2084 O O . SER A 1 267 ? 10.155 11.476 8.137 1.00 92.56 267 SER A O 1
ATOM 2086 N N . LYS A 1 268 ? 9.808 9.834 6.647 1.00 86.44 268 LYS A N 1
ATOM 2087 C CA . LYS A 1 268 ? 11.070 10.011 5.905 1.00 86.44 268 LYS A CA 1
ATOM 2088 C C . LYS A 1 268 ? 10.960 11.046 4.773 1.00 86.44 268 LYS A C 1
ATOM 2090 O O . LYS A 1 268 ? 11.974 11.483 4.230 1.00 86.44 268 LYS A O 1
ATOM 2095 N N . GLU A 1 269 ? 9.746 11.433 4.392 1.00 88.44 269 GLU A N 1
ATOM 2096 C CA . GLU A 1 269 ? 9.477 12.198 3.180 1.00 88.44 269 GLU A CA 1
ATOM 2097 C C . GLU A 1 269 ? 9.559 13.713 3.423 1.00 88.44 269 GLU A C 1
ATOM 2099 O O . GLU A 1 269 ? 8.683 14.341 4.022 1.00 88.44 269 GLU A O 1
ATOM 2104 N N . ILE A 1 270 ? 10.624 14.336 2.915 1.00 82.75 270 ILE A N 1
ATOM 2105 C CA . ILE A 1 270 ? 10.833 15.784 2.993 1.00 82.75 270 ILE A CA 1
ATOM 2106 C C . ILE A 1 270 ? 10.281 16.438 1.719 1.00 82.75 270 ILE A C 1
ATOM 2108 O O . ILE A 1 270 ? 10.861 16.271 0.646 1.00 82.75 270 ILE A O 1
ATOM 2112 N N . LYS A 1 271 ? 9.230 17.268 1.849 1.00 82.94 271 LYS A N 1
ATOM 2113 C CA . LYS A 1 271 ? 8.509 18.010 0.776 1.00 82.94 271 LYS A CA 1
ATOM 2114 C C . LYS A 1 271 ? 9.348 19.060 0.013 1.00 82.94 271 LYS A C 1
ATOM 2116 O O . LYS A 1 271 ? 8.925 20.197 -0.179 1.00 82.94 271 LYS A O 1
ATOM 2121 N N . ARG A 1 272 ? 10.558 18.708 -0.408 1.00 83.00 272 ARG A N 1
ATOM 2122 C CA . ARG A 1 272 ? 11.509 19.558 -1.138 1.00 83.00 272 ARG A CA 1
ATOM 2123 C C . ARG A 1 272 ? 11.880 18.980 -2.499 1.00 83.00 272 ARG A C 1
ATOM 2125 O O . ARG A 1 272 ? 12.226 19.745 -3.392 1.00 83.00 272 ARG A O 1
ATOM 2132 N N . THR A 1 273 ? 11.795 17.663 -2.674 1.00 91.00 273 THR A N 1
ATOM 2133 C CA . THR A 1 273 ? 12.173 16.989 -3.922 1.00 91.00 273 THR A CA 1
ATOM 2134 C C . THR A 1 273 ? 10.947 16.534 -4.709 1.00 91.00 273 THR A C 1
ATOM 2136 O O . THR A 1 273 ? 9.882 16.272 -4.148 1.00 91.00 273 THR A O 1
ATOM 2139 N N . ALA A 1 274 ? 11.098 16.429 -6.033 1.00 93.38 274 ALA A N 1
ATOM 2140 C CA . ALA A 1 274 ? 10.061 15.892 -6.913 1.00 93.38 274 ALA A CA 1
ATOM 2141 C C . ALA A 1 274 ? 9.667 14.465 -6.506 1.00 93.38 274 ALA A C 1
ATOM 2143 O O . ALA A 1 274 ? 8.484 14.136 -6.474 1.00 93.38 274 ALA A O 1
ATOM 2144 N N . GLU A 1 275 ? 10.672 13.655 -6.171 1.00 92.88 275 GLU A N 1
ATOM 2145 C CA . GLU A 1 275 ? 10.518 12.290 -5.678 1.00 92.88 275 GLU A CA 1
ATOM 2146 C C . GLU A 1 275 ? 9.694 12.247 -4.395 1.00 92.88 275 GLU A C 1
ATOM 2148 O O . GLU A 1 275 ? 8.717 11.512 -4.334 1.00 92.88 275 GLU A O 1
ATOM 2153 N N . SER A 1 276 ? 10.013 13.079 -3.402 1.00 93.12 276 SER A N 1
ATOM 2154 C CA . SER A 1 276 ? 9.279 13.040 -2.139 1.00 93.12 276 SER A CA 1
ATOM 2155 C C . SER A 1 276 ? 7.823 13.476 -2.302 1.00 93.12 276 SER A C 1
ATOM 2157 O O . SER A 1 276 ? 6.914 12.874 -1.736 1.00 93.12 276 SER A O 1
ATOM 2159 N N . LEU A 1 277 ? 7.561 14.470 -3.158 1.00 95.31 277 LEU A N 1
ATOM 2160 C CA . LEU A 1 277 ? 6.189 14.845 -3.510 1.00 95.31 277 LEU A CA 1
ATOM 2161 C C . LEU A 1 277 ? 5.436 13.708 -4.216 1.00 95.31 277 LEU A C 1
ATOM 2163 O O . LEU A 1 277 ? 4.239 13.547 -3.989 1.00 95.31 277 LEU A O 1
ATOM 2167 N N . MET A 1 278 ? 6.117 12.939 -5.069 1.00 96.31 278 MET A N 1
ATOM 2168 C CA . MET A 1 278 ? 5.545 11.774 -5.748 1.00 96.31 278 MET A CA 1
ATOM 2169 C C . MET A 1 278 ? 5.224 10.669 -4.736 1.00 96.31 278 MET A C 1
ATOM 2171 O O . MET A 1 278 ? 4.109 10.155 -4.733 1.00 96.31 278 MET A O 1
ATOM 2175 N N . ASN A 1 279 ? 6.165 10.349 -3.848 1.00 95.56 279 ASN A N 1
ATOM 2176 C CA . ASN A 1 279 ? 6.001 9.349 -2.795 1.00 95.56 279 ASN A CA 1
ATOM 2177 C C . ASN A 1 279 ? 4.819 9.693 -1.877 1.00 95.56 279 ASN A C 1
ATOM 2179 O O . ASN A 1 279 ? 3.933 8.868 -1.686 1.00 95.56 279 ASN A O 1
ATOM 2183 N N . LEU A 1 280 ? 4.749 10.937 -1.389 1.00 96.56 280 LEU A N 1
ATOM 2184 C CA . LEU A 1 280 ? 3.649 11.424 -0.549 1.00 96.56 280 LEU A CA 1
ATOM 2185 C C . LEU A 1 280 ? 2.290 11.354 -1.251 1.00 96.56 280 LEU A C 1
ATOM 2187 O O . LEU A 1 280 ? 1.296 10.980 -0.633 1.00 96.56 280 LEU A O 1
ATOM 2191 N N . HIS A 1 281 ? 2.239 11.716 -2.538 1.00 97.56 281 HIS A N 1
ATOM 2192 C CA . HIS A 1 281 ? 1.016 11.613 -3.335 1.00 97.56 281 HIS A CA 1
ATOM 2193 C C . HIS A 1 281 ? 0.557 10.158 -3.446 1.00 97.56 281 HIS A C 1
ATOM 2195 O O . HIS A 1 281 ? -0.605 9.862 -3.194 1.00 97.56 281 HIS A O 1
ATOM 2201 N N . ASN A 1 282 ? 1.468 9.245 -3.781 1.00 98.25 282 ASN A N 1
ATOM 2202 C CA . ASN A 1 282 ? 1.138 7.834 -3.961 1.00 98.25 282 ASN A CA 1
ATOM 2203 C C . ASN A 1 282 ? 0.774 7.143 -2.638 1.00 98.25 282 ASN A C 1
ATOM 2205 O O . ASN A 1 282 ? -0.169 6.355 -2.617 1.00 98.25 282 ASN A O 1
ATOM 2209 N N . ASN A 1 283 ? 1.445 7.480 -1.531 1.00 98.00 283 ASN A N 1
ATOM 2210 C CA . ASN A 1 283 ? 1.059 7.022 -0.192 1.00 98.00 283 ASN A CA 1
ATOM 2211 C C . ASN A 1 283 ? -0.378 7.429 0.135 1.00 98.00 283 ASN A C 1
ATOM 2213 O O . ASN A 1 283 ? -1.168 6.617 0.616 1.00 98.00 283 ASN A O 1
ATOM 2217 N N . GLU A 1 284 ? -0.726 8.687 -0.147 1.00 98.06 284 GLU A N 1
ATOM 2218 C CA . GLU A 1 284 ? -2.078 9.182 0.072 1.00 98.06 284 GLU A CA 1
ATOM 2219 C C . GLU A 1 284 ? -3.092 8.500 -0.846 1.00 98.06 284 GLU A C 1
ATOM 2221 O O . GLU A 1 284 ? -4.138 8.084 -0.361 1.00 98.06 284 GLU A O 1
ATOM 2226 N N . ALA A 1 285 ? -2.772 8.296 -2.126 1.00 98.38 285 ALA A N 1
ATOM 2227 C CA . ALA A 1 285 ? -3.633 7.548 -3.037 1.00 98.38 285 ALA A CA 1
ATOM 2228 C C . ALA A 1 285 ? -3.929 6.142 -2.490 1.00 98.38 285 ALA A C 1
ATOM 2230 O O . ALA A 1 285 ? -5.090 5.745 -2.422 1.00 98.38 285 ALA A O 1
ATOM 2231 N N . GLY A 1 286 ? -2.904 5.427 -2.012 1.00 98.25 286 GLY A N 1
ATOM 2232 C CA . GLY A 1 286 ? -3.050 4.133 -1.341 1.00 98.25 286 GLY A CA 1
ATOM 2233 C C . GLY A 1 286 ? -4.041 4.159 -0.178 1.00 98.25 286 GLY A C 1
ATOM 2234 O O . GLY A 1 286 ? -4.956 3.336 -0.123 1.00 98.25 286 GLY A O 1
ATOM 2235 N N . ARG A 1 287 ? -3.897 5.145 0.713 1.00 98.31 287 ARG A N 1
ATOM 2236 C CA . ARG A 1 287 ? -4.800 5.365 1.852 1.00 98.31 287 ARG A CA 1
ATOM 2237 C C . ARG A 1 287 ? -6.245 5.610 1.398 1.00 98.31 287 ARG A C 1
ATOM 2239 O O . ARG A 1 287 ? -7.137 4.890 1.830 1.00 98.31 287 ARG A O 1
ATOM 2246 N N . GLN A 1 288 ? -6.458 6.504 0.431 1.00 97.56 288 GLN A N 1
ATOM 2247 C CA . GLN A 1 288 ? -7.792 6.831 -0.097 1.00 97.56 288 GLN A CA 1
ATOM 2248 C C . GLN A 1 288 ? -8.530 5.611 -0.678 1.00 97.56 288 GLN A C 1
ATOM 2250 O O . GLN A 1 288 ? -9.754 5.503 -0.564 1.00 97.56 288 GLN A O 1
ATOM 2255 N N . HIS A 1 289 ? -7.810 4.649 -1.271 1.00 97.69 289 HIS A N 1
ATOM 2256 C CA . HIS A 1 289 ? -8.428 3.413 -1.769 1.00 97.69 289 HIS A CA 1
ATOM 2257 C C . HIS A 1 289 ? -9.010 2.537 -0.654 1.00 97.69 289 HIS A C 1
ATOM 2259 O O . HIS A 1 289 ? -9.955 1.799 -0.931 1.00 97.69 289 HIS A O 1
ATOM 2265 N N . LEU A 1 290 ? -8.541 2.637 0.594 1.00 96.62 290 LEU A N 1
ATOM 2266 C CA . LEU A 1 290 ? -9.190 1.973 1.731 1.00 96.62 290 LEU A CA 1
ATOM 2267 C C . LEU A 1 290 ? -10.552 2.598 2.017 1.00 96.62 290 LEU A C 1
ATOM 2269 O O . LEU A 1 290 ? -11.558 1.889 2.050 1.00 96.62 290 LEU A O 1
ATOM 2273 N N . GLN A 1 291 ? -10.596 3.925 2.162 1.00 93.06 291 GLN A N 1
ATOM 2274 C CA . GLN A 1 291 ? -11.819 4.654 2.486 1.00 93.06 291 GLN A CA 1
ATOM 2275 C C . GLN A 1 291 ? -12.916 4.446 1.434 1.00 93.06 291 GLN A C 1
ATOM 2277 O O . GLN A 1 291 ? -14.068 4.185 1.791 1.00 93.06 291 GLN A O 1
ATOM 2282 N N . HIS A 1 292 ? -12.561 4.511 0.147 1.00 94.75 292 HIS A N 1
ATOM 2283 C CA . HIS A 1 292 ? -13.512 4.345 -0.957 1.00 94.75 292 HIS A CA 1
ATOM 2284 C C . HIS A 1 292 ? -14.047 2.914 -1.109 1.00 94.75 292 HIS A C 1
ATOM 2286 O O . HIS A 1 292 ? -15.140 2.734 -1.638 1.00 94.75 292 HIS A O 1
ATOM 2292 N N . ASN A 1 293 ? -13.307 1.898 -0.650 1.00 96.75 293 ASN A N 1
ATOM 2293 C CA . ASN A 1 293 ? -13.699 0.491 -0.790 1.00 96.75 293 ASN A CA 1
ATOM 2294 C C . ASN A 1 293 ? -14.265 -0.121 0.502 1.00 96.75 293 ASN A C 1
ATOM 2296 O O . ASN A 1 293 ? -14.479 -1.333 0.558 1.00 96.75 293 ASN A O 1
ATOM 2300 N N . MET A 1 294 ? -14.522 0.686 1.535 1.00 95.31 294 MET A N 1
ATOM 2301 C CA . MET A 1 294 ? -15.184 0.232 2.760 1.00 95.31 294 MET A CA 1
ATOM 2302 C C . MET A 1 294 ? -16.551 -0.388 2.466 1.00 95.31 294 MET A C 1
ATOM 2304 O O . MET A 1 294 ? -17.382 0.210 1.785 1.00 95.31 294 MET A O 1
ATOM 2308 N N . GLN A 1 295 ? -16.808 -1.565 3.033 1.00 94.81 295 GLN A N 1
ATOM 2309 C CA . GLN A 1 295 ? -18.020 -2.340 2.775 1.00 94.81 295 GLN A CA 1
ATOM 2310 C C . GLN A 1 295 ? -18.963 -2.313 3.974 1.00 94.81 295 GLN A C 1
ATOM 2312 O O . GLN A 1 295 ? -18.532 -2.218 5.122 1.00 94.81 295 GLN A O 1
ATOM 2317 N N . ARG A 1 296 ? -20.266 -2.438 3.714 1.00 93.12 296 ARG A N 1
ATOM 2318 C CA . ARG A 1 296 ? -21.265 -2.682 4.757 1.00 93.12 296 ARG A CA 1
ATOM 2319 C C . ARG A 1 296 ? -21.410 -4.189 4.948 1.00 93.12 296 ARG A C 1
ATOM 2321 O O . ARG A 1 296 ? -21.893 -4.876 4.052 1.00 93.12 296 ARG A O 1
ATOM 2328 N N . ALA A 1 297 ? -20.995 -4.689 6.105 1.00 93.50 297 ALA A N 1
ATOM 2329 C CA . ALA A 1 297 ? -21.241 -6.061 6.526 1.00 93.50 297 ALA A CA 1
ATOM 2330 C C . ALA A 1 297 ? -22.470 -6.085 7.434 1.00 93.50 297 ALA A C 1
ATOM 2332 O O . ALA A 1 297 ? -22.619 -5.201 8.272 1.00 93.50 297 ALA A O 1
ATOM 2333 N N . CYS A 1 298 ? -23.341 -7.078 7.269 1.00 92.56 298 CYS A N 1
ATOM 2334 C CA . CYS A 1 298 ? -24.564 -7.205 8.054 1.00 92.56 298 CYS A CA 1
ATOM 2335 C C . CYS A 1 298 ? -24.693 -8.613 8.624 1.00 92.56 298 CYS A C 1
ATOM 2337 O O . CYS A 1 298 ? -24.343 -9.592 7.961 1.00 92.56 298 CYS A O 1
ATOM 2339 N N . LYS A 1 299 ? -25.247 -8.710 9.830 1.00 92.19 299 LYS A N 1
ATOM 2340 C CA . LYS A 1 299 ? -25.687 -9.961 10.437 1.00 92.19 299 LYS A CA 1
ATOM 2341 C C . LYS A 1 299 ? -27.199 -9.936 10.594 1.00 92.19 299 LYS A C 1
ATOM 2343 O O . LYS A 1 299 ? -27.756 -8.994 11.153 1.00 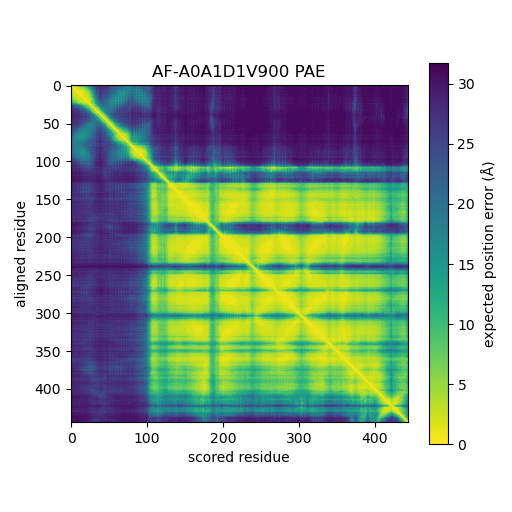92.19 299 LYS A O 1
ATOM 2348 N N . CYS A 1 300 ? -27.842 -10.976 10.085 1.00 92.00 300 CYS A N 1
ATOM 2349 C CA . CYS A 1 300 ? -29.270 -11.193 10.249 1.00 92.00 300 CYS A CA 1
ATOM 2350 C C . CYS A 1 300 ? -29.553 -11.770 11.639 1.00 92.00 300 CYS A C 1
ATOM 2352 O O . CYS A 1 300 ? -28.886 -12.708 12.083 1.00 92.00 300 CYS A O 1
ATOM 2354 N N . HIS A 1 301 ? -30.549 -11.202 12.303 1.00 89.19 301 HIS A N 1
ATOM 2355 C CA . HIS A 1 301 ? -31.104 -11.640 13.569 1.00 89.19 301 HIS A CA 1
ATOM 2356 C C . HIS A 1 301 ? -32.600 -11.912 13.359 1.00 89.19 301 HIS A C 1
ATOM 2358 O O . HIS A 1 301 ? -33.374 -11.021 13.011 1.00 89.19 301 HIS A O 1
ATOM 2364 N N . GLY A 1 302 ? -33.005 -13.161 13.561 1.00 87.06 302 GLY A N 1
ATOM 2365 C CA . GLY A 1 302 ? -34.391 -13.594 13.437 1.00 87.06 302 GLY A CA 1
ATOM 2366 C C . GLY A 1 302 ? -34.534 -15.063 13.810 1.00 87.06 302 GLY A C 1
ATOM 2367 O O . GLY A 1 302 ? -33.547 -15.805 13.859 1.00 87.06 302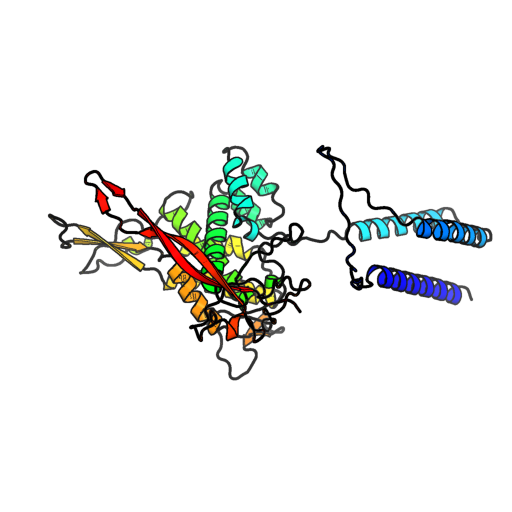 GLY A O 1
ATOM 2368 N N . VAL A 1 303 ? -35.766 -15.477 14.108 1.00 91.38 303 VAL A N 1
ATOM 2369 C CA . VAL A 1 303 ? -36.081 -16.864 14.476 1.00 91.38 303 VAL A CA 1
ATOM 2370 C C . VAL A 1 303 ? -35.620 -17.795 13.349 1.00 91.38 303 VAL A C 1
ATOM 2372 O O . VAL A 1 303 ? -35.856 -17.519 12.173 1.00 91.38 303 VAL A O 1
ATOM 2375 N N . SER A 1 304 ? -34.903 -18.864 13.701 1.00 85.31 304 SER A N 1
ATOM 2376 C CA . SER A 1 304 ? -34.393 -19.874 12.756 1.00 85.31 304 SER A CA 1
ATOM 2377 C C . SER A 1 304 ? -33.517 -19.334 11.609 1.00 85.31 304 SER A C 1
ATOM 2379 O O . SER A 1 304 ? -33.453 -19.942 10.544 1.00 85.31 304 SER A O 1
ATOM 2381 N N . GLY A 1 305 ? -32.827 -18.203 11.803 1.00 80.31 305 GLY A N 1
ATOM 2382 C CA . GLY A 1 305 ? -31.945 -17.616 10.783 1.00 80.31 305 GLY A CA 1
ATOM 2383 C C . GLY A 1 305 ? -32.651 -16.714 9.766 1.00 80.31 305 GLY A C 1
ATOM 2384 O O . GLY A 1 305 ? -32.026 -16.294 8.791 1.00 80.31 305 GLY A O 1
ATOM 2385 N N . ALA A 1 306 ? -33.926 -16.379 9.988 1.00 87.19 306 ALA A N 1
ATOM 2386 C CA . ALA A 1 306 ? -34.613 -15.352 9.212 1.00 87.19 306 ALA A CA 1
ATOM 2387 C C . ALA A 1 306 ? -33.925 -13.977 9.357 1.00 87.19 306 ALA A C 1
ATOM 2389 O O . ALA A 1 306 ? -33.346 -13.658 10.396 1.00 87.19 306 ALA A O 1
ATOM 2390 N N . CYS A 1 307 ? -34.008 -13.139 8.320 1.00 89.31 307 CYS A N 1
ATOM 2391 C CA . CYS A 1 307 ? -33.420 -11.794 8.304 1.00 89.31 307 CYS A CA 1
ATOM 2392 C C . CYS A 1 307 ? -34.470 -10.695 8.542 1.00 89.31 307 CYS A C 1
ATOM 2394 O O . CYS A 1 307 ? -34.531 -9.723 7.795 1.00 89.31 307 CYS A O 1
ATOM 2396 N N . SER A 1 308 ? -35.326 -10.874 9.553 1.00 88.44 308 SER A N 1
ATOM 2397 C CA . SER A 1 308 ? -36.357 -9.892 9.929 1.00 88.44 308 SER A CA 1
ATOM 2398 C C . SER A 1 308 ? -35.760 -8.622 10.533 1.00 88.44 308 SER A C 1
ATOM 2400 O O . SER A 1 308 ? -36.275 -7.533 10.317 1.00 88.44 308 SER A O 1
ATOM 2402 N N . ILE A 1 309 ? -34.659 -8.760 11.273 1.00 87.44 309 ILE A N 1
ATOM 2403 C CA . ILE A 1 309 ? -33.846 -7.652 11.769 1.00 87.44 309 ILE A CA 1
ATOM 2404 C C . ILE A 1 309 ? -32.429 -7.902 11.266 1.00 87.44 309 ILE A C 1
ATOM 2406 O O . ILE A 1 309 ? -31.937 -9.030 11.308 1.00 87.44 309 ILE A O 1
ATOM 2410 N N . LYS A 1 310 ? -31.739 -6.872 10.783 1.00 90.62 310 LYS A N 1
ATOM 2411 C CA . LYS A 1 310 ? -30.318 -6.988 10.446 1.00 90.62 310 LYS A CA 1
ATOM 2412 C C . LYS A 1 310 ? -29.537 -5.831 11.041 1.00 90.62 310 LYS A C 1
ATOM 2414 O O . LYS A 1 310 ? -29.948 -4.678 10.947 1.00 90.62 310 LYS A O 1
ATOM 2419 N N . VAL A 1 311 ? -28.406 -6.173 11.646 1.00 90.38 311 VAL A N 1
ATOM 2420 C CA . VAL A 1 311 ? -27.472 -5.221 12.246 1.00 90.38 311 VAL A CA 1
ATOM 2421 C C . VAL A 1 311 ? -26.252 -5.143 11.347 1.00 90.38 311 VAL A C 1
ATOM 2423 O O . VAL A 1 311 ? -25.668 -6.177 11.015 1.00 90.38 311 VAL A O 1
ATOM 2426 N N . CYS A 1 312 ? -25.870 -3.938 10.941 1.00 92.44 312 CYS A N 1
ATOM 2427 C CA . CYS A 1 312 ? -24.758 -3.721 10.027 1.00 92.44 312 CYS A CA 1
ATOM 2428 C C . CYS A 1 312 ? -23.656 -2.854 10.639 1.00 92.44 312 CYS A C 1
ATOM 2430 O O . CYS A 1 312 ? -23.902 -2.012 11.498 1.00 92.44 312 CYS A O 1
ATOM 2432 N N . TRP A 1 313 ? -22.437 -3.042 10.142 1.00 93.31 313 TRP A N 1
ATOM 2433 C CA . TRP A 1 313 ? -21.255 -2.245 10.460 1.00 93.31 313 TRP A CA 1
ATOM 2434 C C . TRP A 1 313 ? -20.419 -2.013 9.203 1.00 93.31 313 TRP A C 1
ATOM 2436 O O . TRP A 1 313 ? -20.529 -2.741 8.209 1.00 93.31 313 TRP A O 1
ATOM 2446 N N . ARG A 1 314 ? -19.571 -0.984 9.232 1.00 94.44 314 ARG A N 1
ATOM 2447 C CA . ARG A 1 314 ? -18.591 -0.751 8.169 1.00 94.44 314 ARG A CA 1
ATOM 2448 C C . ARG A 1 314 ? -17.349 -1.593 8.426 1.00 94.44 314 ARG A C 1
ATOM 2450 O O . ARG A 1 314 ? -16.782 -1.550 9.510 1.00 94.44 314 ARG A O 1
ATOM 2457 N N . LYS A 1 315 ? -16.925 -2.354 7.426 1.00 95.75 315 LYS A N 1
ATOM 2458 C CA . LYS A 1 315 ? -15.782 -3.261 7.502 1.00 95.75 315 LYS A CA 1
ATOM 2459 C C . LYS A 1 315 ? -14.820 -2.992 6.351 1.00 95.75 315 LYS A C 1
ATOM 2461 O O . LYS A 1 315 ? -15.254 -2.720 5.227 1.00 95.75 315 LYS A O 1
ATOM 2466 N N . LEU A 1 316 ? -13.528 -3.123 6.623 1.00 97.06 316 LEU A N 1
ATOM 2467 C CA . LEU A 1 316 ? -12.502 -3.198 5.593 1.00 97.06 316 LEU A CA 1
ATOM 2468 C C . LEU A 1 316 ? -12.812 -4.345 4.605 1.00 97.06 316 LEU A C 1
ATOM 2470 O O . LEU A 1 316 ? -13.182 -5.448 5.033 1.00 97.06 316 LEU A O 1
ATOM 2474 N N . PRO A 1 317 ? -12.667 -4.121 3.284 1.00 97.06 317 PRO A N 1
ATOM 2475 C CA . PRO A 1 317 ? -12.772 -5.192 2.297 1.00 97.06 317 PRO A CA 1
ATOM 2476 C C . PRO A 1 317 ? -11.585 -6.156 2.434 1.00 97.06 317 PRO A C 1
ATOM 2478 O O . PRO A 1 317 ? -10.627 -5.874 3.144 1.00 97.06 317 PRO A O 1
ATOM 2481 N N . SER A 1 318 ? -11.576 -7.279 1.710 1.00 97.44 318 SER A N 1
ATOM 2482 C CA . SER A 1 318 ? -10.333 -8.056 1.584 1.00 97.44 318 SER A CA 1
ATOM 2483 C C . SER A 1 318 ? -9.225 -7.201 0.962 1.00 97.44 318 SER A C 1
ATOM 2485 O O . SER A 1 318 ? -9.499 -6.466 0.011 1.00 97.44 318 SER A O 1
ATOM 2487 N N . PHE A 1 319 ? -7.979 -7.341 1.421 1.00 98.00 319 PHE A N 1
ATOM 2488 C CA . PHE A 1 319 ? -6.862 -6.548 0.891 1.00 98.00 319 PHE A CA 1
ATOM 2489 C C . PHE A 1 319 ? -6.640 -6.749 -0.621 1.00 98.00 319 PHE A C 1
ATOM 2491 O O . PHE A 1 319 ? -6.328 -5.798 -1.332 1.00 98.00 319 PHE A O 1
ATOM 2498 N N . LYS A 1 320 ? -6.980 -7.930 -1.152 1.00 97.81 320 LYS A N 1
ATOM 2499 C CA . LYS A 1 320 ? -7.046 -8.201 -2.598 1.00 97.81 320 LYS A CA 1
ATOM 2500 C C . LYS A 1 320 ? -7.924 -7.212 -3.373 1.00 97.81 320 LYS A C 1
ATOM 2502 O O . LYS A 1 320 ? -7.611 -6.837 -4.498 1.00 97.81 320 LYS A O 1
ATOM 2507 N N . THR A 1 321 ? -9.037 -6.760 -2.793 1.00 98.12 321 THR A N 1
ATOM 2508 C CA . THR A 1 321 ? -9.910 -5.746 -3.414 1.00 98.12 321 THR A CA 1
ATOM 2509 C C . THR A 1 321 ? -9.178 -4.415 -3.565 1.00 98.12 321 THR A C 1
ATOM 2511 O O . THR A 1 321 ? -9.323 -3.747 -4.590 1.00 98.12 321 THR A O 1
ATOM 2514 N N . ILE A 1 322 ? -8.358 -4.059 -2.574 1.00 98.38 322 ILE A N 1
ATOM 2515 C CA . ILE A 1 322 ? -7.522 -2.856 -2.585 1.00 98.38 322 ILE A CA 1
ATOM 2516 C C . ILE A 1 322 ? -6.413 -2.994 -3.629 1.00 98.38 322 ILE A C 1
ATOM 2518 O O . ILE A 1 322 ? -6.269 -2.103 -4.465 1.00 98.38 322 ILE A O 1
ATOM 2522 N N . GLY A 1 323 ? -5.713 -4.135 -3.659 1.00 97.81 323 GLY A N 1
ATOM 2523 C CA . GLY A 1 323 ? -4.710 -4.452 -4.682 1.00 97.81 323 GLY A CA 1
ATOM 2524 C C . GLY A 1 323 ? -5.273 -4.373 -6.103 1.00 97.81 323 GLY A C 1
ATOM 2525 O O . GLY A 1 323 ? -4.719 -3.682 -6.957 1.00 97.81 323 GLY A O 1
ATOM 2526 N N . ASN A 1 324 ? -6.451 -4.958 -6.340 1.00 97.75 324 ASN A N 1
ATOM 2527 C CA . ASN A 1 324 ? -7.155 -4.848 -7.622 1.00 97.75 324 ASN A CA 1
ATOM 2528 C C . ASN A 1 324 ? -7.493 -3.388 -7.978 1.00 97.75 324 ASN A C 1
ATOM 2530 O O . ASN A 1 324 ? -7.413 -2.997 -9.143 1.00 97.75 324 ASN A O 1
ATOM 2534 N N . SER A 1 325 ? -7.908 -2.578 -6.997 1.00 97.75 325 SER A N 1
ATOM 2535 C CA . SER A 1 325 ? -8.245 -1.164 -7.213 1.00 97.75 325 SER A CA 1
ATOM 2536 C C . SER A 1 325 ? -7.025 -0.324 -7.572 1.00 97.75 325 SER A C 1
ATOM 2538 O O . SER A 1 325 ? -7.062 0.440 -8.538 1.00 97.75 325 SER A O 1
ATOM 2540 N N . LEU A 1 326 ? -5.920 -0.522 -6.854 1.00 98.19 326 LEU A N 1
ATOM 2541 C CA . LEU A 1 326 ? -4.654 0.150 -7.124 1.00 98.19 326 LEU A CA 1
ATOM 2542 C C . LEU A 1 326 ? -4.027 -0.302 -8.443 1.00 98.19 326 LEU A C 1
ATOM 2544 O O . LEU A 1 326 ? -3.444 0.520 -9.143 1.00 98.19 326 LEU A O 1
ATOM 2548 N N . THR A 1 327 ? -4.186 -1.570 -8.829 1.00 96.94 327 THR A N 1
ATOM 2549 C CA . THR A 1 327 ? -3.629 -2.093 -10.088 1.00 96.94 327 THR A CA 1
ATOM 2550 C C . THR A 1 327 ? -4.276 -1.413 -11.294 1.00 96.94 327 THR A C 1
ATOM 2552 O O . THR A 1 327 ? -3.575 -0.948 -12.190 1.00 96.94 327 THR A O 1
ATOM 2555 N N . ARG A 1 328 ? -5.598 -1.179 -11.256 1.00 96.31 328 ARG A N 1
ATOM 2556 C CA . ARG A 1 328 ? -6.281 -0.363 -12.280 1.00 96.31 328 ARG A CA 1
ATOM 2557 C C . ARG A 1 328 ? -5.725 1.063 -12.367 1.00 96.31 328 ARG A C 1
ATOM 2559 O O . ARG A 1 328 ? -5.669 1.643 -13.449 1.00 96.31 328 ARG A O 1
ATOM 2566 N N . LYS A 1 329 ? -5.323 1.647 -11.234 1.00 97.50 329 LYS A N 1
ATOM 2567 C CA . LYS A 1 329 ? -4.702 2.981 -11.190 1.00 97.50 329 LYS A CA 1
ATOM 2568 C C . LYS A 1 329 ? -3.241 2.969 -11.634 1.00 97.50 329 LYS A C 1
ATOM 2570 O O . LYS A 1 329 ? -2.770 3.984 -12.135 1.00 97.50 329 LYS A O 1
ATOM 2575 N N . TYR A 1 330 ? -2.539 1.847 -11.491 1.00 96.81 330 TYR A N 1
ATOM 2576 C CA . TYR A 1 330 ? -1.192 1.651 -12.027 1.00 96.81 330 TYR A CA 1
ATOM 2577 C C . TYR A 1 330 ? -1.193 1.637 -13.559 1.00 96.81 330 TYR A C 1
ATOM 2579 O O . TYR A 1 330 ? -0.382 2.340 -14.168 1.00 96.81 330 TYR A O 1
ATOM 2587 N N . ASP A 1 331 ? -2.147 0.937 -14.181 1.00 93.75 331 ASP A N 1
ATOM 2588 C CA . ASP A 1 331 ? -2.267 0.879 -15.645 1.00 93.75 331 ASP A CA 1
ATOM 2589 C C . ASP A 1 331 ? -2.486 2.275 -16.256 1.00 93.75 331 ASP A C 1
ATOM 2591 O O . ASP A 1 331 ? -1.896 2.619 -17.283 1.00 93.75 331 ASP A O 1
ATOM 2595 N N . GLY A 1 332 ? -3.287 3.106 -15.578 1.00 94.19 332 GLY A N 1
ATOM 2596 C CA . GLY A 1 332 ? -3.591 4.493 -15.945 1.00 94.19 332 GLY A CA 1
ATOM 2597 C C . GLY A 1 332 ? -2.761 5.564 -15.225 1.00 94.19 332 GLY A C 1
ATOM 2598 O O . GLY A 1 332 ? -3.206 6.711 -15.140 1.00 94.19 332 GLY A O 1
ATOM 2599 N N . ALA A 1 333 ? -1.598 5.220 -14.660 1.00 97.06 333 ALA A N 1
ATOM 2600 C CA . ALA A 1 333 ? -0.809 6.157 -13.860 1.00 97.06 333 ALA A CA 1
ATOM 2601 C C . ALA A 1 333 ? -0.331 7.374 -14.675 1.00 97.06 333 ALA A C 1
ATOM 2603 O O . ALA A 1 333 ? -0.022 7.290 -15.865 1.00 97.06 333 ALA A O 1
ATOM 2604 N N . HIS A 1 334 ? -0.222 8.525 -14.014 1.00 96.94 334 HIS A N 1
ATOM 2605 C CA . HIS A 1 334 ? 0.075 9.799 -14.659 1.00 96.94 334 HIS A CA 1
ATOM 2606 C C . HIS A 1 334 ? 1.562 10.146 -14.573 1.00 96.94 334 HIS A C 1
ATOM 2608 O O . HIS A 1 334 ? 2.109 10.310 -13.481 1.00 96.94 334 HIS A O 1
ATOM 2614 N N . GLN A 1 335 ? 2.209 10.376 -15.719 1.00 96.94 335 GLN A N 1
ATOM 2615 C CA . GLN A 1 335 ? 3.553 10.950 -15.706 1.00 96.94 335 GLN A CA 1
ATOM 2616 C C . GLN A 1 335 ? 3.497 12.437 -15.348 1.00 96.94 335 GLN A C 1
ATOM 2618 O O . GLN A 1 335 ? 2.788 13.221 -15.984 1.00 96.94 335 GLN A O 1
ATOM 2623 N N . VAL A 1 336 ? 4.274 12.848 -14.354 1.00 96.81 336 VAL A N 1
ATOM 2624 C CA . VAL A 1 336 ? 4.304 14.220 -13.845 1.00 96.81 336 VAL A CA 1
ATOM 2625 C C . VAL A 1 336 ? 5.720 14.787 -13.857 1.00 96.81 336 VAL A C 1
ATOM 2627 O O . VAL A 1 336 ? 6.707 14.097 -14.094 1.00 96.81 336 VAL A O 1
ATOM 2630 N N . LYS A 1 337 ? 5.822 16.096 -13.640 1.00 94.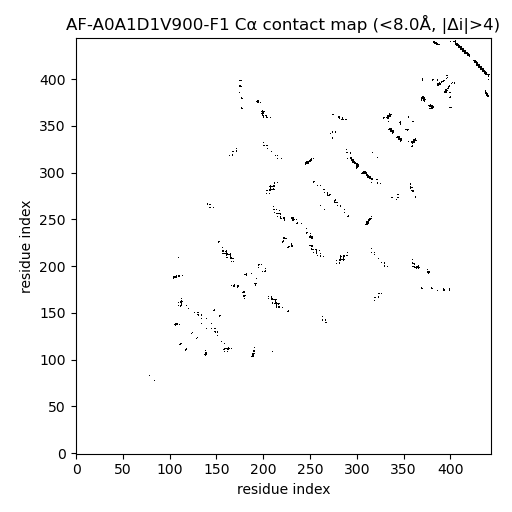94 337 LYS A N 1
ATOM 2631 C CA . LYS A 1 337 ? 7.081 16.810 -13.418 1.00 94.94 337 LYS A CA 1
ATOM 2632 C C . LYS A 1 337 ? 6.904 17.837 -12.312 1.00 94.94 337 LYS A C 1
ATOM 2634 O O . LYS A 1 337 ? 5.816 18.393 -12.141 1.00 94.94 337 LYS A O 1
ATOM 2639 N N . MET A 1 338 ? 7.975 18.142 -11.590 1.00 92.62 338 MET A N 1
ATOM 2640 C CA . MET A 1 338 ? 7.928 19.174 -10.560 1.00 92.62 338 MET A CA 1
ATOM 2641 C C . MET A 1 338 ? 7.880 20.567 -11.190 1.00 92.62 338 MET A C 1
ATOM 2643 O O . MET A 1 338 ? 8.635 20.903 -12.103 1.00 92.62 338 MET A O 1
ATOM 2647 N N . ASN A 1 339 ? 6.976 21.402 -10.692 1.00 90.81 339 ASN A N 1
ATOM 2648 C CA . ASN A 1 339 ? 7.044 22.838 -10.882 1.00 90.81 339 ASN A CA 1
ATOM 2649 C C . ASN A 1 339 ? 7.896 23.429 -9.755 1.00 90.81 339 ASN A C 1
ATOM 2651 O O . ASN A 1 339 ? 7.397 23.631 -8.649 1.00 90.81 339 ASN A O 1
ATOM 2655 N N . THR A 1 340 ? 9.165 23.712 -10.046 1.00 86.06 340 THR A N 1
ATOM 2656 C CA . THR A 1 340 ? 10.140 24.227 -9.072 1.00 86.06 340 THR A CA 1
ATOM 2657 C C . THR A 1 340 ? 9.709 25.546 -8.432 1.00 86.06 340 THR A C 1
ATOM 2659 O O . THR A 1 340 ? 9.950 25.745 -7.250 1.00 86.06 340 THR A O 1
ATOM 2662 N N . ARG A 1 341 ? 8.991 26.412 -9.161 1.00 85.19 341 ARG A N 1
ATOM 2663 C CA . ARG A 1 341 ? 8.509 27.702 -8.635 1.00 85.19 341 ARG A CA 1
ATOM 2664 C C . ARG A 1 341 ? 7.378 27.557 -7.619 1.00 85.19 341 ARG A C 1
ATOM 2666 O O . ARG A 1 341 ? 7.282 28.352 -6.697 1.00 85.19 341 ARG A O 1
ATOM 2673 N N . LYS A 1 342 ? 6.488 26.578 -7.818 1.00 85.62 342 LYS A N 1
ATOM 2674 C CA . LYS A 1 342 ? 5.301 26.366 -6.966 1.00 85.62 342 LYS A CA 1
ATOM 2675 C C . LYS A 1 342 ? 5.474 25.237 -5.949 1.00 85.62 342 LYS A C 1
ATOM 2677 O O . LYS A 1 342 ? 4.555 25.004 -5.176 1.00 85.62 342 LYS A O 1
ATOM 2682 N N . GLY A 1 343 ? 6.581 24.491 -5.999 1.00 86.88 343 GLY A N 1
ATOM 2683 C CA . GLY A 1 343 ? 6.810 23.328 -5.137 1.00 86.88 343 GLY A CA 1
ATOM 2684 C C . GLY A 1 343 ? 5.751 22.227 -5.286 1.00 86.88 343 GLY A C 1
ATOM 2685 O O . GLY A 1 343 ? 5.439 21.544 -4.319 1.00 86.88 343 GLY A O 1
ATOM 2686 N N . ARG A 1 344 ? 5.138 22.080 -6.471 1.00 90.31 344 ARG A N 1
ATOM 2687 C CA . ARG A 1 344 ? 4.030 21.134 -6.716 1.00 90.31 344 ARG A CA 1
ATOM 2688 C C . ARG A 1 344 ? 4.249 20.324 -7.985 1.00 90.31 344 ARG A C 1
ATOM 2690 O O . ARG A 1 344 ? 4.863 20.808 -8.938 1.00 90.31 344 ARG A O 1
ATOM 2697 N N . LEU A 1 345 ? 3.710 19.110 -8.012 1.00 93.69 345 LEU A N 1
ATOM 2698 C CA . LEU A 1 345 ? 3.678 18.277 -9.211 1.00 93.69 345 LEU A CA 1
ATOM 2699 C C . LEU A 1 345 ? 2.647 18.812 -10.210 1.00 93.69 345 LEU A C 1
ATOM 2701 O O . LEU A 1 345 ? 1.616 19.372 -9.834 1.00 93.69 345 LEU A O 1
ATOM 2705 N N . ARG A 1 346 ? 2.947 18.657 -11.498 1.00 94.06 346 ARG A N 1
ATOM 2706 C CA . ARG A 1 346 ? 2.034 18.949 -12.606 1.00 94.06 346 ARG A CA 1
ATOM 2707 C C . ARG A 1 346 ? 2.157 17.874 -13.686 1.00 94.06 346 ARG A C 1
ATOM 2709 O O . ARG A 1 346 ? 3.244 17.303 -13.811 1.00 94.06 346 ARG A O 1
ATOM 2716 N N . PRO A 1 347 ? 1.113 17.647 -14.497 1.00 95.31 347 PRO A N 1
ATOM 2717 C CA . PRO A 1 347 ? 1.200 16.770 -15.660 1.00 95.31 347 PRO A CA 1
ATOM 2718 C C . PRO A 1 347 ? 2.401 17.108 -16.551 1.00 95.31 347 PRO A C 1
ATOM 2720 O O . PRO A 1 347 ? 2.814 18.274 -16.669 1.00 95.31 347 PRO A O 1
ATOM 2723 N N . ARG A 1 348 ? 3.009 16.082 -17.154 1.00 93.19 348 ARG A N 1
ATOM 2724 C CA . ARG A 1 348 ? 4.211 16.274 -17.976 1.00 93.19 348 ARG A CA 1
ATOM 2725 C C . ARG A 1 348 ? 3.885 17.015 -19.274 1.00 93.19 348 ARG A C 1
ATOM 2727 O O . ARG A 1 348 ? 4.644 17.923 -19.647 1.00 93.19 348 ARG A O 1
ATOM 2734 N N . THR A 1 349 ? 2.757 16.678 -19.901 1.00 90.88 349 THR A N 1
ATOM 2735 C CA . THR A 1 349 ? 2.231 17.281 -21.138 1.00 90.88 349 THR A CA 1
ATOM 2736 C C . THR A 1 349 ? 0.959 18.097 -20.868 1.00 90.88 349 THR A C 1
ATOM 2738 O O . THR A 1 349 ? 0.309 17.929 -19.841 1.00 90.88 349 THR A O 1
ATOM 2741 N N . ARG A 1 350 ? 0.609 19.023 -21.776 1.00 87.75 350 ARG A N 1
ATOM 2742 C CA . ARG A 1 350 ? -0.565 19.909 -21.617 1.00 87.75 350 ARG A CA 1
ATOM 2743 C C . ARG A 1 350 ? -1.906 19.201 -21.848 1.00 87.75 350 ARG A C 1
ATOM 2745 O O . ARG A 1 350 ? -2.905 19.633 -21.295 1.00 87.75 350 ARG A O 1
ATOM 2752 N N . HIS A 1 351 ? -1.918 18.143 -22.659 1.00 89.75 351 HIS A N 1
ATOM 2753 C CA . HIS A 1 351 ? -3.130 17.388 -23.007 1.00 89.75 351 HIS A CA 1
ATOM 2754 C C . HIS A 1 351 ? -3.504 16.332 -21.959 1.00 89.75 351 HIS A C 1
ATOM 2756 O O . HIS A 1 351 ? -4.586 15.756 -22.011 1.00 89.75 351 HIS A O 1
ATOM 2762 N N . GLN A 1 352 ? -2.605 16.063 -21.013 1.00 90.69 352 GLN A N 1
ATOM 2763 C CA . GLN A 1 352 ? -2.844 15.121 -19.936 1.00 90.69 352 GLN A CA 1
ATOM 2764 C C . GLN A 1 352 ? -3.701 15.776 -18.848 1.00 90.69 352 GLN A C 1
ATOM 2766 O O . GLN A 1 352 ? -3.433 16.903 -18.422 1.00 90.69 352 GLN A O 1
ATOM 2771 N N . LYS A 1 353 ? -4.722 15.053 -18.382 1.00 92.00 353 LYS A N 1
ATOM 2772 C CA . LYS A 1 353 ? -5.565 15.492 -17.266 1.00 92.00 353 LYS A CA 1
ATOM 2773 C C . LYS A 1 353 ? -4.741 15.609 -15.981 1.00 92.00 353 LYS A C 1
ATOM 2775 O O . LYS A 1 353 ? -3.716 14.947 -15.808 1.00 92.00 353 LYS A O 1
ATOM 2780 N N . TYR A 1 354 ? -5.185 16.481 -15.080 1.00 93.56 354 TYR A N 1
ATOM 2781 C CA . TYR A 1 354 ? -4.597 16.563 -13.748 1.00 93.56 354 TYR A CA 1
ATOM 2782 C C . TYR A 1 354 ? -4.958 15.308 -12.943 1.00 93.56 354 TYR A C 1
ATOM 2784 O O . TYR A 1 354 ? -6.134 14.945 -12.937 1.00 93.56 354 TYR A O 1
ATOM 2792 N N . PRO A 1 355 ? -3.982 14.670 -12.268 1.00 94.88 355 PRO A N 1
ATOM 2793 C CA . PRO A 1 355 ? -4.252 13.491 -11.457 1.00 94.88 355 PRO A CA 1
ATOM 2794 C C . PRO A 1 355 ? -5.106 13.857 -10.238 1.00 94.88 355 PRO A C 1
ATOM 2796 O O . PRO A 1 355 ? -4.867 14.880 -9.584 1.00 94.88 355 PRO A O 1
ATOM 2799 N N . GLY A 1 356 ? -6.087 13.008 -9.938 1.00 95.25 356 GLY A N 1
ATOM 2800 C CA . GLY A 1 356 ? -6.857 13.037 -8.701 1.00 95.25 356 GLY A CA 1
ATOM 2801 C C . GLY A 1 356 ? -6.027 12.612 -7.486 1.00 95.25 356 GLY A C 1
ATOM 2802 O O . GLY A 1 356 ? -4.858 12.241 -7.595 1.00 95.25 356 GLY A O 1
ATOM 2803 N N . LYS A 1 357 ? -6.640 12.666 -6.299 1.00 94.44 357 LYS A N 1
ATOM 2804 C CA . LYS A 1 357 ? -5.995 12.230 -5.045 1.00 94.44 357 LYS A CA 1
ATOM 2805 C C . LYS A 1 357 ? -5.840 10.708 -4.953 1.00 94.44 357 LYS A C 1
ATOM 2807 O O . LYS A 1 357 ? -4.991 10.238 -4.214 1.00 94.44 357 LYS A O 1
ATOM 2812 N N . ASP A 1 358 ? -6.664 9.967 -5.684 1.00 95.44 358 ASP A N 1
ATOM 2813 C CA . ASP A 1 358 ? -6.720 8.504 -5.757 1.00 95.44 358 ASP A CA 1
ATOM 2814 C C . ASP A 1 358 ? -5.964 7.928 -6.973 1.00 95.44 358 ASP A C 1
ATOM 2816 O O . ASP A 1 358 ? -5.939 6.709 -7.170 1.00 95.44 358 ASP A O 1
ATOM 2820 N N . ASP A 1 359 ? -5.370 8.796 -7.798 1.00 97.62 359 ASP A N 1
ATOM 2821 C CA . ASP A 1 359 ? -4.560 8.418 -8.954 1.00 97.62 359 ASP A CA 1
ATOM 2822 C C . ASP A 1 359 ? -3.090 8.256 -8.573 1.00 97.62 359 ASP A C 1
ATOM 2824 O O . ASP A 1 359 ? -2.563 9.002 -7.749 1.00 97.62 359 ASP A O 1
ATOM 2828 N N . LEU A 1 360 ? -2.400 7.327 -9.235 1.00 98.31 360 LEU A N 1
ATOM 2829 C CA . LEU A 1 360 ? -0.958 7.157 -9.082 1.00 98.31 360 LEU A CA 1
ATOM 2830 C C . LEU A 1 360 ? -0.193 8.081 -10.030 1.00 98.31 360 LEU A C 1
ATOM 2832 O O . LEU A 1 360 ? -0.596 8.303 -11.178 1.00 98.31 360 LEU A O 1
ATOM 2836 N N . VAL A 1 361 ? 0.940 8.598 -9.558 1.00 98.00 361 VAL A N 1
ATOM 2837 C CA . VAL A 1 361 ? 1.817 9.496 -10.317 1.00 98.00 361 VAL A CA 1
ATOM 2838 C C . VAL A 1 361 ? 3.257 9.002 -10.315 1.00 98.00 361 VAL A C 1
ATOM 2840 O O . VAL A 1 361 ? 3.738 8.459 -9.323 1.00 98.00 361 VAL A O 1
ATOM 2843 N N . TYR A 1 362 ? 3.967 9.223 -11.418 1.00 97.50 362 TYR A N 1
ATOM 2844 C CA . TYR A 1 362 ? 5.373 8.840 -11.570 1.00 97.50 362 TYR A CA 1
ATOM 2845 C C . TYR A 1 362 ? 6.165 9.905 -12.337 1.00 97.50 362 TYR A C 1
ATOM 2847 O O . TYR A 1 362 ? 5.587 10.714 -13.064 1.00 97.50 362 TYR A O 1
ATOM 2855 N N . LEU A 1 363 ? 7.489 9.936 -12.185 1.00 96.44 363 LEU A N 1
ATOM 2856 C CA . LEU A 1 363 ? 8.344 10.951 -12.823 1.00 96.44 363 LEU A CA 1
ATOM 2857 C C . LEU A 1 363 ? 9.060 10.385 -14.057 1.00 96.44 363 LEU A C 1
ATOM 2859 O O . LEU A 1 363 ? 9.058 11.002 -15.132 1.00 96.44 363 LEU A O 1
ATOM 2863 N N . ASP A 1 364 ? 9.609 9.181 -13.915 1.00 94.75 364 ASP A N 1
ATOM 2864 C CA . ASP A 1 364 ? 10.531 8.559 -14.860 1.00 94.75 364 ASP A CA 1
ATOM 2865 C C . ASP A 1 364 ? 9.896 7.347 -15.542 1.00 94.75 364 ASP A C 1
ATOM 2867 O O . ASP A 1 364 ? 9.138 6.587 -14.945 1.00 94.75 364 ASP A O 1
ATOM 2871 N N . THR A 1 365 ? 10.199 7.149 -16.820 1.00 93.50 365 THR A N 1
ATOM 2872 C CA . THR A 1 365 ? 9.713 5.982 -17.562 1.00 93.50 365 THR A CA 1
ATOM 2873 C C . THR A 1 365 ? 10.304 4.695 -16.993 1.00 93.50 365 THR A C 1
ATOM 2875 O O . THR A 1 365 ? 11.498 4.643 -16.694 1.00 93.50 365 THR A O 1
ATOM 2878 N N . SER A 1 366 ? 9.480 3.653 -16.883 1.00 92.06 366 SER A N 1
ATOM 2879 C CA . SER A 1 366 ? 9.917 2.337 -16.417 1.00 92.06 366 SER A CA 1
ATOM 2880 C C . SER A 1 366 ? 11.049 1.779 -17.303 1.00 92.06 366 SER A C 1
ATOM 2882 O O . SER A 1 366 ? 10.993 1.935 -18.527 1.00 92.06 366 SER A O 1
ATOM 2884 N N . PRO A 1 367 ? 12.079 1.143 -16.716 1.00 90.25 367 PRO A N 1
ATOM 2885 C CA . PRO A 1 367 ? 13.175 0.535 -17.465 1.00 90.25 367 PRO A CA 1
ATOM 2886 C C . PRO A 1 367 ? 12.728 -0.735 -18.206 1.00 90.25 367 PRO A C 1
ATOM 2888 O O . PRO A 1 367 ? 11.621 -1.245 -18.022 1.00 90.25 367 PRO A O 1
ATOM 2891 N N . ASN A 1 368 ? 13.624 -1.293 -19.022 1.00 89.31 368 ASN A N 1
ATOM 2892 C CA . ASN A 1 368 ? 13.403 -2.603 -19.621 1.00 89.31 368 ASN A CA 1
ATOM 2893 C C . ASN A 1 368 ? 13.623 -3.722 -18.583 1.00 89.31 368 ASN A C 1
ATOM 2895 O O . ASN A 1 368 ? 14.756 -4.006 -18.208 1.00 89.31 368 ASN A O 1
ATOM 2899 N N . TYR A 1 369 ? 12.543 -4.386 -18.163 1.00 90.12 369 TYR A N 1
ATOM 2900 C CA . TYR A 1 369 ? 12.586 -5.509 -17.215 1.00 90.12 369 TYR A CA 1
ATOM 2901 C C . TYR A 1 369 ? 12.895 -6.876 -17.849 1.00 90.12 369 TYR A C 1
ATOM 2903 O O . TYR A 1 369 ? 12.931 -7.885 -17.149 1.00 90.12 369 TYR A O 1
ATOM 2911 N N . CYS A 1 370 ? 13.081 -6.949 -19.170 1.00 89.50 370 CYS A N 1
ATOM 2912 C CA . CYS A 1 370 ? 13.343 -8.214 -19.858 1.00 89.50 370 CYS A CA 1
ATOM 2913 C C . CYS A 1 370 ? 14.731 -8.781 -19.546 1.00 89.50 370 CYS A C 1
ATOM 2915 O O . CYS A 1 370 ? 14.890 -10.001 -19.452 1.00 89.50 370 CYS A O 1
ATOM 2917 N N . GLU A 1 371 ? 15.741 -7.921 -19.462 1.00 87.00 371 GLU A N 1
ATOM 2918 C CA . GLU A 1 371 ? 17.147 -8.295 -19.317 1.00 87.00 371 GLU A CA 1
ATOM 2919 C C . GLU A 1 371 ? 17.623 -8.073 -17.889 1.00 87.00 371 GLU A C 1
ATOM 2921 O O . GLU A 1 371 ? 17.177 -7.150 -17.209 1.00 87.00 371 GLU A O 1
ATOM 2926 N N . ASN A 1 372 ? 18.534 -8.934 -17.440 1.00 84.75 372 ASN A N 1
ATOM 2927 C CA . ASN A 1 372 ? 19.166 -8.758 -16.144 1.00 84.75 372 ASN A CA 1
ATOM 2928 C C . ASN A 1 372 ? 20.060 -7.512 -16.188 1.00 84.75 372 ASN A C 1
ATOM 2930 O O . ASN A 1 372 ? 20.942 -7.399 -17.038 1.00 84.75 372 ASN A O 1
ATOM 2934 N N . SER A 1 373 ? 19.846 -6.588 -15.259 1.00 80.94 373 SER A N 1
ATOM 2935 C CA . SER A 1 373 ? 20.681 -5.408 -15.088 1.00 80.94 373 SER A CA 1
ATOM 2936 C C . SER A 1 373 ? 21.049 -5.250 -13.614 1.00 80.94 373 SER A C 1
ATOM 2938 O O . SER A 1 373 ? 20.273 -4.661 -12.857 1.00 80.94 373 SER A O 1
ATOM 2940 N N . PRO A 1 374 ? 22.244 -5.712 -13.192 1.00 77.25 374 PRO A N 1
ATOM 2941 C CA . PRO A 1 374 ? 22.692 -5.609 -11.802 1.00 77.25 374 PRO A CA 1
ATOM 2942 C C . PRO A 1 374 ? 22.755 -4.164 -11.299 1.00 77.25 374 PRO A C 1
ATOM 2944 O O . PRO A 1 374 ? 22.393 -3.888 -10.160 1.00 77.25 374 PRO A O 1
ATOM 2947 N N . LYS A 1 375 ? 23.128 -3.218 -12.175 1.00 73.50 375 LYS A N 1
ATOM 2948 C CA . LYS A 1 375 ? 23.174 -1.777 -11.872 1.00 73.50 375 LYS A CA 1
ATOM 2949 C C . LYS A 1 375 ? 21.826 -1.239 -11.388 1.00 73.50 375 LYS A C 1
ATOM 2951 O O . LYS A 1 375 ? 21.782 -0.380 -10.514 1.00 73.50 375 LYS A O 1
ATOM 2956 N N . TYR A 1 376 ? 20.743 -1.730 -11.982 1.00 70.69 376 TYR A N 1
ATOM 2957 C CA . TYR A 1 376 ? 19.378 -1.348 -11.642 1.00 70.69 376 TYR A CA 1
ATOM 2958 C C . TYR A 1 376 ? 18.645 -2.466 -10.905 1.00 70.69 376 TYR A C 1
ATOM 2960 O O . TYR A 1 376 ? 17.421 -2.387 -10.815 1.00 70.69 376 TYR A O 1
ATOM 2968 N N . GLY A 1 377 ? 19.353 -3.477 -10.371 1.00 72.38 377 GLY A N 1
ATOM 2969 C CA . GLY A 1 377 ? 18.804 -4.631 -9.636 1.00 72.38 377 GLY A CA 1
ATOM 2970 C C . GLY A 1 377 ? 17.603 -5.298 -10.310 1.00 72.38 377 GLY A C 1
ATOM 2971 O O . GLY A 1 377 ? 16.694 -5.783 -9.644 1.00 72.38 377 GLY A O 1
ATOM 2972 N N . ILE A 1 378 ? 17.577 -5.285 -11.641 1.00 81.12 378 ILE A N 1
ATOM 2973 C CA . ILE A 1 378 ? 16.553 -5.946 -12.444 1.00 81.12 378 ILE A CA 1
ATOM 2974 C C . ILE A 1 378 ? 17.022 -7.379 -12.653 1.00 81.12 378 ILE A C 1
ATOM 2976 O O . ILE A 1 378 ? 18.037 -7.573 -13.305 1.00 81.12 378 ILE A O 1
ATOM 2980 N N . ALA A 1 379 ? 16.292 -8.377 -12.155 1.00 81.00 379 ALA A N 1
ATOM 2981 C CA . ALA A 1 379 ? 16.663 -9.787 -12.329 1.00 81.00 379 ALA A CA 1
ATOM 2982 C C . ALA A 1 379 ? 16.499 -10.296 -13.779 1.00 81.00 379 ALA A C 1
ATOM 2984 O O . ALA A 1 379 ? 17.127 -11.274 -14.181 1.00 81.00 379 ALA A O 1
ATOM 2985 N N . GLY A 1 380 ? 15.666 -9.623 -14.577 1.00 85.31 380 GLY A N 1
ATOM 2986 C CA . GLY A 1 380 ? 15.245 -10.079 -15.901 1.00 85.31 380 GLY A CA 1
ATOM 2987 C C . GLY A 1 380 ? 14.109 -11.107 -15.831 1.00 85.31 380 GLY A C 1
ATOM 2988 O O . GLY A 1 380 ? 13.633 -11.474 -14.758 1.00 85.31 380 GLY A O 1
ATOM 2989 N N . THR A 1 381 ? 13.654 -11.585 -16.992 1.00 87.62 381 THR A N 1
ATOM 2990 C CA . THR A 1 381 ? 12.567 -12.587 -17.076 1.00 87.62 381 THR A CA 1
ATOM 2991 C C . THR A 1 381 ? 13.050 -14.016 -17.328 1.00 87.62 381 THR A C 1
ATOM 2993 O O . THR A 1 381 ? 12.243 -14.940 -17.459 1.00 87.62 381 THR A O 1
ATOM 2996 N N . SER A 1 382 ? 14.366 -14.226 -17.371 1.00 85.06 382 SER A N 1
ATOM 2997 C CA . SER A 1 382 ? 14.969 -15.551 -17.516 1.00 85.06 382 SER A CA 1
ATOM 2998 C C . SER A 1 382 ? 14.598 -16.458 -16.341 1.00 85.06 382 SER A C 1
ATOM 3000 O O . SER A 1 382 ? 14.588 -16.036 -15.191 1.00 85.06 382 SER A O 1
ATOM 3002 N N . GLY A 1 383 ? 14.265 -17.719 -16.628 1.00 81.00 383 GLY A N 1
ATOM 3003 C CA . GLY A 1 383 ? 13.876 -18.693 -15.600 1.00 81.00 383 GLY A CA 1
ATOM 3004 C C . GLY A 1 383 ? 12.427 -18.594 -15.111 1.00 81.00 383 GLY A C 1
ATOM 3005 O O . GLY A 1 383 ? 12.009 -19.413 -14.294 1.00 81.00 383 GLY A O 1
ATOM 3006 N N . ARG A 1 384 ? 11.631 -17.647 -15.623 1.00 85.19 384 ARG A N 1
ATOM 3007 C CA . ARG A 1 384 ? 10.220 -17.507 -15.244 1.00 85.19 384 ARG A CA 1
ATOM 3008 C C . ARG A 1 384 ? 9.308 -18.442 -16.027 1.00 85.19 384 ARG A C 1
ATOM 3010 O O . ARG A 1 384 ? 9.582 -18.799 -17.173 1.00 85.19 384 ARG A O 1
ATOM 3017 N N . LYS A 1 385 ? 8.211 -18.826 -15.373 1.00 85.38 385 LYS A N 1
ATOM 3018 C CA . LYS A 1 385 ? 7.135 -19.632 -15.952 1.00 85.38 385 LYS A CA 1
ATOM 3019 C C . LYS A 1 385 ? 6.197 -18.736 -16.751 1.00 85.38 385 LYS A C 1
ATOM 3021 O O . LYS A 1 385 ? 5.806 -17.681 -16.256 1.00 85.38 385 LYS A O 1
ATOM 3026 N N . CYS A 1 386 ? 5.821 -19.176 -17.944 1.00 87.50 386 CYS A N 1
ATOM 3027 C CA . CYS A 1 386 ? 4.885 -18.468 -18.812 1.00 87.50 386 CYS A CA 1
ATOM 3028 C C . CYS A 1 386 ? 3.783 -19.399 -19.325 1.00 87.50 386 CYS A C 1
ATOM 3030 O O . CYS A 1 386 ? 3.882 -20.622 -19.214 1.00 87.50 386 CYS A O 1
ATOM 3032 N N . ASN A 1 387 ? 2.729 -18.812 -19.882 1.00 87.25 387 ASN A N 1
ATOM 3033 C CA . ASN A 1 387 ? 1.607 -19.518 -20.479 1.00 87.25 387 ASN A CA 1
ATOM 3034 C C . ASN A 1 387 ? 1.658 -19.402 -22.013 1.00 87.25 387 ASN A C 1
ATOM 3036 O O . ASN A 1 387 ? 1.653 -18.300 -22.549 1.00 87.25 387 ASN A O 1
ATOM 3040 N N . GLN A 1 388 ? 1.709 -20.517 -22.746 1.00 83.44 388 GLN A N 1
ATOM 3041 C CA . GLN A 1 388 ? 1.771 -20.479 -24.215 1.00 83.44 388 GLN A CA 1
ATOM 3042 C C . GLN A 1 388 ? 0.436 -20.083 -24.852 1.00 83.44 388 GLN A C 1
ATOM 3044 O O . GLN A 1 388 ? 0.434 -19.457 -25.907 1.00 83.44 388 GLN A O 1
ATOM 3049 N N . THR A 1 389 ? -0.692 -20.444 -24.237 1.00 86.56 389 THR A N 1
ATOM 3050 C CA . THR A 1 389 ? -2.018 -20.180 -24.815 1.00 86.56 389 THR A CA 1
ATOM 3051 C C . THR A 1 389 ? -2.521 -18.771 -24.519 1.00 86.56 389 THR A C 1
ATOM 3053 O O . THR A 1 389 ? -3.529 -18.359 -25.085 1.00 86.56 389 THR A O 1
ATOM 3056 N N . SER A 1 390 ? -1.864 -18.042 -23.612 1.00 88.38 390 SER A N 1
ATOM 3057 C CA . SER A 1 390 ? -2.259 -16.679 -23.269 1.00 88.38 390 SER A CA 1
ATOM 3058 C C . SER A 1 390 ? -1.623 -15.657 -24.207 1.00 88.38 390 SER A C 1
ATOM 3060 O O . SER A 1 390 ? -0.417 -15.681 -24.456 1.00 88.38 390 SER A O 1
ATOM 3062 N N . ASN A 1 391 ? -2.443 -14.707 -24.656 1.00 87.88 391 ASN A N 1
ATOM 3063 C CA . ASN A 1 391 ? -2.000 -13.498 -25.351 1.00 87.88 391 ASN A CA 1
ATOM 3064 C C . ASN A 1 391 ? -1.742 -12.324 -24.383 1.00 87.88 391 ASN A C 1
ATOM 3066 O O . ASN A 1 391 ? -1.350 -11.244 -24.822 1.00 87.88 391 ASN A O 1
ATOM 3070 N N . GLY A 1 392 ? -1.997 -12.512 -23.083 1.00 88.12 392 GLY A N 1
ATOM 3071 C CA . GLY A 1 392 ? -1.791 -11.512 -22.036 1.00 88.12 392 GLY A CA 1
ATOM 3072 C C . GLY A 1 392 ? -0.339 -11.418 -21.562 1.00 88.12 392 GLY A C 1
ATOM 3073 O O . GLY A 1 392 ? 0.562 -12.046 -22.117 1.00 88.12 392 GLY A O 1
ATOM 3074 N N . MET A 1 393 ? -0.096 -10.633 -20.506 1.00 86.62 393 MET A N 1
ATOM 3075 C CA . MET A 1 393 ? 1.251 -10.450 -19.938 1.00 86.62 393 MET A CA 1
ATOM 3076 C C . MET A 1 393 ? 1.858 -11.748 -19.376 1.00 86.62 393 MET A C 1
ATOM 3078 O O . MET A 1 393 ? 3.077 -11.904 -19.404 1.00 86.62 393 MET A O 1
ATOM 3082 N N . ASP A 1 394 ? 1.019 -12.703 -18.962 1.00 87.38 394 ASP A N 1
ATOM 3083 C CA . ASP A 1 394 ? 1.406 -14.070 -18.588 1.00 87.38 394 ASP A CA 1
ATOM 3084 C C . ASP A 1 394 ? 1.824 -14.937 -19.792 1.00 87.38 394 ASP A C 1
ATOM 3086 O O . ASP A 1 394 ? 2.416 -16.007 -19.624 1.00 87.38 394 ASP A O 1
ATOM 3090 N N . GLY A 1 395 ? 1.535 -14.465 -21.006 1.00 90.06 395 GLY A N 1
ATOM 3091 C CA . GLY A 1 395 ? 1.862 -15.086 -22.276 1.00 90.06 395 GLY A CA 1
ATOM 3092 C C . GLY A 1 395 ? 3.365 -15.211 -22.510 1.00 90.06 395 GLY A C 1
ATOM 3093 O O . GLY A 1 395 ? 4.120 -14.253 -22.325 1.00 90.06 395 GLY A O 1
ATOM 3094 N N . CYS A 1 396 ? 3.820 -16.368 -22.997 1.00 88.38 396 CYS A N 1
ATOM 3095 C CA . CYS A 1 396 ? 5.244 -16.592 -23.273 1.00 88.38 396 CYS A CA 1
ATOM 3096 C C . CYS A 1 396 ? 5.828 -15.580 -24.270 1.00 88.38 396 CYS A C 1
ATOM 3098 O O . CYS A 1 396 ? 6.964 -15.143 -24.104 1.00 88.38 396 CYS A O 1
ATOM 3100 N N . ASN A 1 397 ? 5.046 -15.126 -25.251 1.00 87.50 397 ASN A N 1
ATOM 3101 C CA . ASN A 1 397 ? 5.503 -14.127 -26.222 1.00 87.50 397 ASN A CA 1
ATOM 3102 C C . ASN A 1 397 ? 5.863 -12.786 -25.554 1.00 87.50 397 ASN A C 1
ATOM 3104 O O . ASN A 1 397 ? 6.907 -12.200 -25.854 1.00 87.50 397 ASN A O 1
ATOM 3108 N N . LEU A 1 398 ? 5.032 -12.319 -24.613 1.00 89.44 398 LEU A N 1
ATOM 3109 C CA . LEU A 1 398 ? 5.218 -11.034 -23.936 1.00 89.44 398 LEU A CA 1
ATOM 3110 C C . LEU A 1 398 ? 6.200 -11.118 -22.764 1.00 89.44 398 LEU A C 1
ATOM 3112 O O . LEU A 1 398 ? 7.022 -10.206 -22.608 1.00 89.44 398 LEU A O 1
ATOM 3116 N N . LEU A 1 399 ? 6.155 -12.195 -21.973 1.00 89.56 399 LEU A N 1
ATOM 3117 C CA . LEU A 1 399 ? 7.019 -12.378 -20.804 1.00 89.56 399 LEU A CA 1
ATOM 3118 C C . LEU A 1 399 ? 8.465 -12.727 -21.195 1.00 89.56 399 LEU A C 1
ATOM 3120 O O . LEU A 1 399 ? 9.409 -12.216 -20.588 1.00 89.56 399 LEU A O 1
ATOM 3124 N N . CYS A 1 400 ? 8.660 -13.545 -22.236 1.00 88.38 400 CYS A N 1
ATOM 3125 C CA . CYS A 1 400 ? 9.992 -13.916 -22.730 1.00 88.38 400 CYS A CA 1
ATOM 3126 C C . CYS A 1 400 ? 10.595 -12.868 -23.679 1.00 88.38 400 CYS A C 1
ATOM 3128 O O . CYS A 1 400 ? 11.740 -13.024 -24.106 1.00 88.38 400 CYS A O 1
ATOM 3130 N N . CYS A 1 401 ? 9.855 -11.794 -23.977 1.00 90.00 401 CYS A N 1
ATOM 3131 C CA . CYS A 1 401 ? 10.303 -10.663 -24.790 1.00 90.00 401 CYS A CA 1
ATOM 3132 C C . CYS A 1 401 ? 10.797 -11.081 -26.187 1.00 90.00 401 CYS A C 1
ATOM 3134 O O . CYS A 1 401 ? 11.815 -10.588 -26.659 1.00 90.00 401 CYS A O 1
ATOM 3136 N N . GLY A 1 402 ? 10.107 -12.037 -26.820 1.00 85.81 402 GLY A N 1
ATOM 3137 C CA . GLY A 1 402 ? 10.441 -12.530 -28.163 1.00 85.81 402 GLY A CA 1
ATOM 3138 C C . GLY A 1 402 ? 11.661 -13.457 -28.256 1.00 85.81 402 GLY A C 1
ATOM 3139 O O . GLY A 1 402 ? 11.951 -13.958 -29.334 1.00 85.81 402 GLY A O 1
ATOM 3140 N N . ARG A 1 403 ? 12.350 -13.753 -27.147 1.00 85.62 403 ARG A N 1
ATOM 3141 C CA . ARG A 1 403 ? 13.581 -14.570 -27.135 1.00 85.62 403 ARG A CA 1
ATOM 3142 C C . ARG A 1 403 ? 13.348 -16.097 -27.205 1.00 85.62 403 ARG A C 1
ATOM 3144 O O . ARG A 1 403 ? 14.294 -16.867 -27.079 1.00 85.62 403 ARG A O 1
ATOM 3151 N N . GLY A 1 404 ? 12.103 -16.546 -27.387 1.00 84.00 404 GLY A N 1
ATOM 3152 C CA . GLY A 1 404 ? 11.711 -17.966 -27.371 1.00 84.00 404 GLY A CA 1
ATOM 3153 C C . GLY A 1 404 ? 11.506 -18.548 -25.963 1.00 84.00 404 GLY A C 1
ATOM 3154 O O . GLY A 1 404 ? 11.649 -17.852 -24.961 1.00 84.00 404 GLY A O 1
ATOM 3155 N N . TYR A 1 405 ? 11.116 -19.823 -25.870 1.00 84.81 405 TYR A N 1
ATOM 3156 C CA . TYR A 1 405 ? 10.905 -20.531 -24.597 1.00 84.81 405 TYR A CA 1
ATOM 3157 C C . TYR A 1 405 ? 11.038 -22.050 -24.764 1.00 84.81 405 TYR A C 1
ATOM 3159 O O . TYR A 1 405 ? 10.783 -22.588 -25.841 1.00 84.81 405 TYR A O 1
ATOM 3167 N N . LYS A 1 406 ? 11.419 -22.751 -23.687 1.00 81.62 406 LYS A N 1
ATOM 3168 C CA . LYS A 1 406 ? 11.467 -24.219 -23.634 1.00 81.62 406 LYS A CA 1
ATOM 3169 C C . LYS A 1 406 ? 10.284 -24.793 -22.852 1.00 81.62 406 LYS A C 1
ATOM 3171 O O . LYS A 1 406 ? 9.902 -24.287 -21.796 1.00 81.62 406 LYS A O 1
ATOM 3176 N N . THR A 1 407 ? 9.749 -25.905 -23.349 1.00 79.56 407 THR A N 1
ATOM 3177 C CA . THR A 1 407 ? 8.681 -26.665 -22.690 1.00 79.56 407 THR A CA 1
ATOM 3178 C C . THR A 1 407 ? 9.249 -27.778 -21.824 1.00 79.56 407 THR A C 1
ATOM 3180 O O . THR A 1 407 ? 9.959 -28.649 -22.324 1.00 79.56 407 THR A O 1
ATOM 3183 N N . LEU A 1 408 ? 8.921 -27.776 -20.528 1.00 76.44 408 LEU A N 1
ATOM 3184 C CA . LEU A 1 408 ? 9.284 -28.835 -19.588 1.00 76.44 408 LEU A CA 1
ATOM 3185 C C . LEU A 1 408 ? 8.014 -29.531 -19.080 1.00 76.44 408 LEU A C 1
ATOM 3187 O O . LEU A 1 408 ? 7.146 -28.941 -18.440 1.00 76.44 408 LEU A O 1
ATOM 3191 N N . VAL A 1 409 ? 7.886 -30.827 -19.345 1.00 76.62 409 VAL A N 1
ATOM 3192 C CA . VAL A 1 409 ? 6.782 -31.623 -18.795 1.00 76.62 409 VAL A CA 1
ATOM 3193 C C . VAL A 1 409 ? 7.214 -32.145 -17.432 1.00 76.62 409 VAL A C 1
ATOM 3195 O O . VAL A 1 409 ? 8.100 -32.995 -17.357 1.00 76.62 409 VAL A O 1
ATOM 3198 N N . LYS A 1 410 ? 6.586 -31.672 -16.349 1.00 76.00 410 LYS A N 1
ATOM 3199 C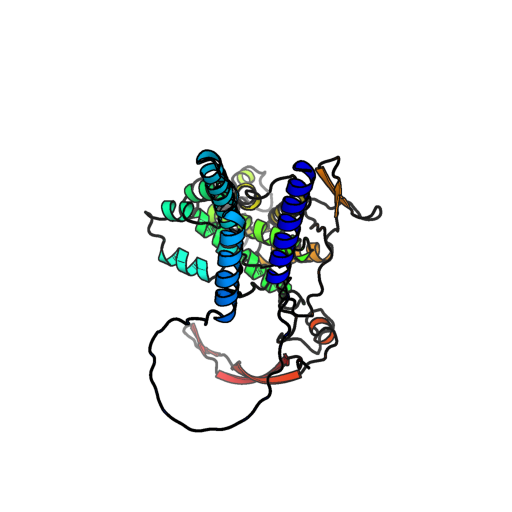 CA . LYS A 1 410 ? 6.794 -32.241 -15.011 1.00 76.00 410 LYS A CA 1
ATOM 3200 C C . LYS A 1 410 ? 5.576 -33.078 -14.630 1.00 76.00 410 LYS A C 1
ATOM 3202 O O . LYS A 1 410 ? 4.433 -32.647 -14.792 1.00 76.00 410 LYS A O 1
ATOM 3207 N N . LYS A 1 411 ? 5.818 -34.285 -14.120 1.00 80.88 411 LYS A N 1
ATOM 3208 C CA . LYS A 1 411 ? 4.773 -35.051 -13.434 1.00 80.88 411 LYS A CA 1
ATOM 3209 C C . LYS A 1 411 ? 4.495 -34.351 -12.104 1.00 80.88 411 LYS A C 1
ATOM 3211 O O . LYS A 1 411 ? 5.425 -34.098 -11.343 1.00 80.88 411 LYS A O 1
ATOM 3216 N N . GLU A 1 412 ? 3.245 -33.982 -11.874 1.00 82.19 412 GLU A N 1
ATOM 3217 C CA . GLU A 1 412 ? 2.788 -33.372 -10.629 1.00 82.19 412 GLU A CA 1
ATOM 3218 C C . GLU A 1 412 ? 1.810 -34.332 -9.963 1.00 82.19 412 GLU A C 1
ATOM 3220 O O . GLU A 1 412 ? 0.865 -34.826 -10.585 1.00 82.19 412 GLU A O 1
ATOM 3225 N N . GLU A 1 413 ? 2.060 -34.618 -8.695 1.00 88.12 413 GLU A N 1
ATOM 3226 C CA . GLU A 1 413 ? 1.145 -35.393 -7.875 1.00 88.12 413 GLU A CA 1
ATOM 3227 C C . GLU A 1 413 ? 0.036 -34.472 -7.382 1.00 88.12 413 GLU A C 1
ATOM 3229 O O . GLU A 1 413 ? 0.292 -33.421 -6.795 1.00 88.12 413 GLU A O 1
ATOM 3234 N N . LYS A 1 414 ? -1.213 -34.853 -7.645 1.00 89.12 414 LYS A N 1
ATOM 3235 C CA . LYS A 1 414 ? -2.386 -34.112 -7.187 1.00 89.12 414 LYS A CA 1
ATOM 3236 C C . LYS A 1 414 ? -3.328 -35.028 -6.429 1.00 89.12 414 LYS A C 1
ATOM 3238 O O . LYS A 1 414 ? -3.517 -36.187 -6.797 1.00 89.12 414 LYS A O 1
ATOM 3243 N N . LYS A 1 415 ? -3.970 -34.477 -5.400 1.00 90.69 415 LYS A N 1
ATOM 3244 C CA . LYS A 1 415 ? -5.077 -35.149 -4.719 1.00 90.69 415 LYS A CA 1
ATOM 3245 C C . LYS A 1 415 ? -6.257 -35.274 -5.687 1.00 90.69 415 LYS A C 1
ATOM 3247 O O . LYS A 1 415 ? -6.624 -34.307 -6.353 1.00 90.69 415 LYS A O 1
ATOM 3252 N N . CYS A 1 416 ? -6.820 -36.469 -5.796 1.00 91.81 416 CYS A N 1
ATOM 3253 C CA . CYS A 1 416 ? -7.904 -36.802 -6.715 1.00 91.81 416 CYS A CA 1
ATOM 3254 C C . CYS A 1 416 ? -8.895 -37.765 -6.053 1.00 91.81 416 CYS A C 1
ATOM 3256 O O . CYS A 1 416 ? -8.565 -38.430 -5.070 1.00 91.81 416 CYS A O 1
ATOM 3258 N N . GLY A 1 417 ? -10.112 -37.846 -6.603 1.00 91.38 417 GLY A N 1
ATOM 3259 C CA . GLY A 1 417 ? -11.124 -38.801 -6.137 1.00 91.38 417 GLY A CA 1
ATOM 3260 C C . GLY A 1 417 ? -11.441 -38.669 -4.646 1.00 91.38 417 GLY A C 1
ATOM 3261 O O . GLY A 1 417 ? -11.657 -39.678 -3.983 1.00 91.38 417 GLY A O 1
ATOM 3262 N N . CYS A 1 418 ? -11.396 -37.444 -4.116 1.00 93.31 418 CYS A N 1
ATOM 3263 C CA . CYS A 1 418 ? -11.603 -37.180 -2.700 1.00 93.31 418 CYS A CA 1
ATOM 3264 C C . CYS A 1 418 ? -13.019 -37.579 -2.277 1.00 93.31 418 CYS A C 1
ATOM 3266 O O . CYS A 1 418 ? -13.995 -37.125 -2.874 1.00 93.31 418 CYS A O 1
ATOM 3268 N N . LYS A 1 419 ? -13.122 -38.406 -1.235 1.00 92.69 419 LYS A N 1
ATOM 3269 C CA . LYS A 1 419 ? -14.382 -38.826 -0.623 1.00 92.69 419 LYS A CA 1
ATOM 3270 C C . LYS A 1 419 ? -14.435 -38.331 0.816 1.00 92.69 419 LYS A C 1
ATOM 3272 O O . LYS A 1 419 ? -13.458 -38.447 1.558 1.00 92.69 419 LYS A O 1
ATOM 3277 N N . PHE A 1 420 ? -15.582 -37.783 1.196 1.00 93.00 420 PHE A N 1
ATOM 3278 C CA . PHE A 1 420 ? -15.864 -37.436 2.580 1.00 93.00 420 PHE A CA 1
ATOM 3279 C C . PHE A 1 420 ? -16.214 -38.713 3.344 1.00 93.00 420 PHE A C 1
ATOM 3281 O O . PHE A 1 420 ? -17.147 -39.426 2.974 1.00 93.00 420 PHE A O 1
ATOM 3288 N N . VAL A 1 421 ? -15.44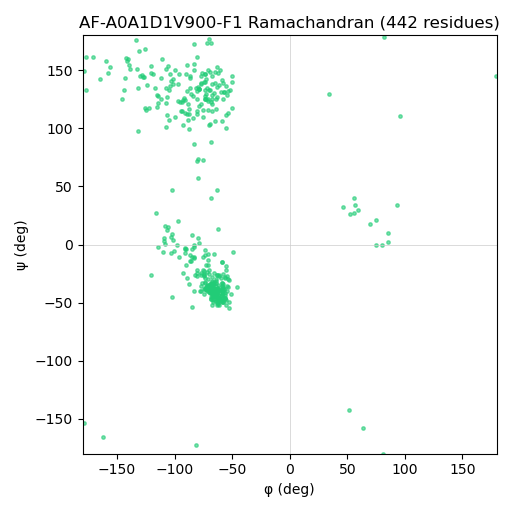3 -39.015 4.380 1.00 91.38 421 VAL A N 1
ATOM 3289 C CA . VAL A 1 421 ? -15.711 -40.114 5.300 1.00 91.38 421 VAL A CA 1
ATOM 3290 C C . VAL A 1 421 ? -16.523 -39.541 6.451 1.00 91.38 421 VAL A C 1
ATOM 3292 O O . VAL A 1 421 ? -16.119 -38.566 7.087 1.00 91.38 421 VAL A O 1
ATOM 3295 N N . TRP A 1 422 ? -17.694 -40.130 6.691 1.00 82.19 422 TRP A N 1
ATOM 3296 C CA . TRP A 1 422 ? -18.539 -39.764 7.822 1.00 82.19 422 TRP A CA 1
ATOM 3297 C C . TRP A 1 422 ? -17.709 -39.865 9.116 1.00 82.19 422 TRP A C 1
ATOM 3299 O O . TRP A 1 422 ? -17.047 -40.880 9.320 1.00 82.19 422 TRP A O 1
ATOM 3309 N N . CYS A 1 423 ? -17.714 -38.798 9.931 1.00 76.94 423 CYS A N 1
ATOM 3310 C CA . CYS A 1 423 ? -16.701 -38.426 10.947 1.00 76.94 423 CYS A CA 1
ATOM 3311 C C . CYS A 1 423 ? -15.575 -37.456 10.481 1.00 76.94 423 CYS A C 1
ATOM 3313 O O . CYS A 1 423 ? -14.462 -37.475 11.003 1.00 76.94 423 CYS A O 1
ATOM 3315 N N . CYS A 1 424 ? -15.904 -36.523 9.573 1.00 86.81 424 CYS A N 1
ATOM 3316 C CA . CYS A 1 424 ? -15.168 -35.269 9.302 1.00 86.81 424 CYS A CA 1
ATOM 3317 C C . CYS A 1 424 ? -13.790 -35.383 8.628 1.00 86.81 424 CYS A C 1
ATOM 3319 O O . CYS A 1 424 ? -13.030 -34.414 8.621 1.00 86.81 424 CYS A O 1
ATOM 3321 N N . GLU A 1 425 ? -13.477 -36.515 8.005 1.00 90.56 425 GLU A N 1
ATOM 3322 C CA . GLU A 1 425 ? -12.213 -36.700 7.289 1.00 90.56 425 GLU A CA 1
ATOM 3323 C C . GLU A 1 425 ? -12.436 -36.700 5.771 1.00 90.56 425 GLU A C 1
ATOM 3325 O O . GLU A 1 425 ? -13.336 -37.364 5.254 1.00 90.56 425 GLU A O 1
ATOM 3330 N N . ILE A 1 426 ? -11.595 -35.981 5.023 1.00 93.00 426 ILE A N 1
ATOM 3331 C CA . ILE A 1 426 ? -11.562 -36.070 3.558 1.00 93.00 426 ILE A CA 1
ATOM 3332 C C . ILE A 1 426 ? -10.401 -36.981 3.163 1.00 93.00 426 ILE A C 1
ATOM 3334 O O . ILE A 1 426 ? -9.238 -36.589 3.263 1.00 93.00 426 ILE A O 1
ATOM 3338 N N . LYS A 1 427 ? -10.716 -38.175 2.652 1.00 92.25 427 LYS A N 1
ATOM 3339 C CA . LYS A 1 427 ? -9.717 -39.105 2.110 1.00 92.25 427 LYS A CA 1
ATOM 3340 C C . LYS A 1 427 ? -9.609 -38.926 0.602 1.00 92.25 427 LYS A C 1
ATOM 3342 O O . LYS A 1 427 ? -10.598 -39.053 -0.115 1.00 92.25 427 LYS A O 1
ATOM 3347 N N . CYS A 1 428 ? -8.406 -38.634 0.118 1.00 94.38 428 CYS A N 1
ATOM 3348 C CA . CYS A 1 428 ? -8.105 -38.478 -1.305 1.00 94.38 428 CYS A CA 1
ATOM 3349 C C . CYS A 1 428 ? -7.036 -39.479 -1.733 1.00 94.38 428 CYS A C 1
ATOM 3351 O O . CYS A 1 428 ? -6.101 -39.743 -0.980 1.00 94.38 428 CYS A O 1
ATOM 3353 N N . ASN A 1 429 ? -7.113 -39.936 -2.979 1.00 93.19 429 ASN A N 1
ATOM 3354 C CA . ASN A 1 429 ? -6.025 -40.674 -3.608 1.00 93.19 429 ASN A CA 1
ATOM 3355 C C . ASN A 1 429 ? -4.985 -39.692 -4.165 1.00 93.19 429 ASN A C 1
ATOM 3357 O O . ASN A 1 429 ? -5.309 -38.544 -4.490 1.00 93.19 429 ASN A O 1
ATOM 3361 N N . ILE A 1 430 ? -3.739 -40.143 -4.307 1.00 90.44 430 ILE A N 1
ATOM 3362 C CA . ILE A 1 430 ? -2.706 -39.401 -5.035 1.00 90.44 430 ILE A CA 1
ATOM 3363 C C . ILE A 1 430 ? -2.744 -39.866 -6.490 1.00 90.44 430 ILE A C 1
ATOM 3365 O O . ILE A 1 430 ? -2.440 -41.016 -6.793 1.00 90.44 430 ILE A O 1
ATOM 3369 N N . CYS A 1 431 ? -3.128 -38.971 -7.397 1.00 89.56 431 CYS A N 1
ATOM 3370 C CA . CYS A 1 431 ? -3.058 -39.214 -8.832 1.00 89.56 431 CYS A CA 1
ATOM 3371 C C . CYS A 1 431 ? -1.842 -38.515 -9.427 1.00 89.56 431 CYS A C 1
ATOM 3373 O O . CYS A 1 431 ? -1.554 -37.358 -9.113 1.00 89.56 431 CYS A O 1
ATOM 3375 N N . GLN A 1 432 ? -1.201 -39.171 -10.391 1.00 85.06 432 GLN A N 1
ATOM 3376 C CA . GLN A 1 432 ? -0.200 -38.528 -11.232 1.00 85.06 432 GLN A CA 1
ATOM 3377 C C . GLN A 1 432 ? -0.895 -37.736 -12.344 1.00 85.06 432 GLN A C 1
ATOM 3379 O O . GLN A 1 432 ? -1.525 -38.299 -13.237 1.00 85.06 432 GLN A O 1
ATOM 3384 N N . GLY A 1 433 ? -0.786 -36.411 -12.292 1.00 73.56 433 GLY A N 1
ATOM 3385 C CA . GLY A 1 433 ? -1.103 -35.531 -13.409 1.00 73.56 433 GLY A CA 1
ATOM 3386 C C . GLY A 1 433 ? 0.162 -35.187 -14.193 1.00 73.56 433 GLY A C 1
ATOM 3387 O O . GLY A 1 433 ? 1.245 -35.042 -13.628 1.00 73.56 433 GLY A O 1
ATOM 3388 N N . LYS A 1 434 ? 0.049 -35.009 -15.510 1.00 66.25 434 LYS A N 1
ATOM 3389 C CA . LYS A 1 434 ? 1.075 -34.284 -16.270 1.00 66.25 434 LYS A CA 1
ATOM 3390 C C . LYS A 1 434 ? 0.696 -32.808 -16.246 1.00 66.25 434 LYS A C 1
ATOM 3392 O O . LYS A 1 434 ? -0.387 -32.462 -16.710 1.00 66.25 434 LYS A O 1
ATOM 3397 N N . ARG A 1 435 ? 1.571 -31.945 -15.726 1.00 64.69 435 ARG A N 1
ATOM 3398 C CA . ARG A 1 435 ? 1.431 -30.495 -15.875 1.00 64.69 435 ARG A CA 1
ATOM 3399 C C . ARG A 1 435 ? 2.592 -29.983 -16.711 1.00 64.69 435 ARG A C 1
ATOM 3401 O O . ARG A 1 435 ? 3.762 -30.205 -16.398 1.00 64.69 435 ARG A O 1
ATOM 3408 N N . LEU A 1 436 ? 2.250 -29.341 -17.819 1.00 59.12 436 LEU A N 1
ATOM 3409 C CA . LEU A 1 436 ? 3.210 -28.647 -18.664 1.00 59.12 436 LEU A CA 1
ATOM 3410 C C . LEU A 1 436 ? 3.665 -27.395 -17.910 1.00 59.12 436 LEU A C 1
ATOM 3412 O O . LEU A 1 436 ? 2.854 -26.519 -17.620 1.00 59.12 436 LEU A O 1
ATOM 3416 N N . TRP A 1 437 ? 4.947 -27.329 -17.562 1.00 59.34 437 TRP A N 1
ATOM 3417 C CA . TRP A 1 437 ? 5.581 -26.116 -17.066 1.00 59.34 437 TRP A CA 1
ATOM 3418 C C . TRP A 1 437 ? 6.483 -25.592 -18.178 1.00 59.34 437 TRP A C 1
ATOM 3420 O O . TRP A 1 437 ? 7.480 -26.206 -18.545 1.00 59.34 437 TRP A O 1
ATOM 3430 N N . LEU A 1 438 ? 6.128 -24.457 -18.757 1.00 60.25 438 LEU A N 1
ATOM 3431 C CA . LEU A 1 438 ? 6.981 -23.804 -19.739 1.00 60.25 438 LEU A CA 1
ATOM 3432 C C . LEU A 1 438 ? 7.988 -22.965 -18.952 1.00 60.25 438 LEU A C 1
ATOM 3434 O O . LEU A 1 438 ? 7.597 -21.980 -18.327 1.00 60.25 438 LEU A O 1
ATOM 3438 N N . THR A 1 439 ? 9.257 -23.371 -18.933 1.00 57.62 439 THR A N 1
ATOM 3439 C CA . THR A 1 439 ? 10.324 -22.568 -18.332 1.00 57.62 439 THR A CA 1
ATOM 3440 C C . THR A 1 439 ? 11.613 -22.685 -19.144 1.00 57.62 439 THR A C 1
ATOM 3442 O O . THR A 1 439 ? 12.027 -23.776 -19.533 1.00 57.62 439 THR A O 1
ATOM 3445 N N . ILE A 1 440 ? 12.299 -21.540 -19.204 1.00 56.91 440 ILE A N 1
ATOM 3446 C CA . ILE A 1 440 ? 13.720 -21.303 -19.495 1.00 56.91 440 ILE A CA 1
ATOM 3447 C C . ILE A 1 440 ? 14.027 -20.962 -20.962 1.00 56.91 440 ILE A C 1
ATOM 3449 O O . ILE A 1 440 ? 13.968 -21.795 -21.863 1.00 56.91 440 ILE A O 1
ATOM 3453 N N . LEU A 1 441 ? 14.406 -19.692 -21.140 1.00 49.88 441 LEU A N 1
ATOM 3454 C CA . LEU A 1 441 ? 15.268 -19.192 -22.206 1.00 49.88 441 LEU A CA 1
ATOM 3455 C C . LEU A 1 441 ? 16.625 -19.891 -22.140 1.00 49.88 441 LEU A C 1
ATOM 3457 O O . LEU A 1 441 ? 17.241 -19.913 -21.075 1.00 49.88 441 LEU A O 1
ATOM 3461 N N . LEU A 1 442 ? 17.122 -20.397 -23.267 1.00 46.91 442 LEU A N 1
ATOM 3462 C CA . LEU A 1 442 ? 18.555 -20.634 -23.406 1.00 46.91 442 LEU A CA 1
ATOM 3463 C C . LEU A 1 442 ? 19.239 -19.263 -23.339 1.00 46.91 442 LEU A C 1
ATOM 3465 O O . LEU A 1 442 ? 18.973 -18.403 -24.173 1.00 46.91 442 LEU A O 1
ATOM 3469 N N . SER A 1 443 ? 20.077 -19.040 -22.329 1.00 41.50 443 SER A N 1
ATOM 3470 C CA . SER A 1 443 ? 21.114 -18.017 -22.428 1.00 41.50 443 SER A CA 1
ATOM 3471 C C . SER A 1 443 ? 22.066 -18.476 -23.531 1.00 41.50 443 SER A C 1
ATOM 3473 O O . SER A 1 443 ? 22.778 -19.463 -23.334 1.00 41.50 443 SER A O 1
ATOM 3475 N N . SER A 1 444 ? 22.011 -17.842 -24.698 1.00 37.12 444 SER A N 1
ATOM 3476 C CA . SER A 1 444 ? 23.106 -17.895 -25.670 1.00 37.12 444 SER A CA 1
ATOM 3477 C C . SER A 1 444 ? 24.239 -17.001 -25.202 1.00 37.12 444 SER A C 1
ATOM 3479 O O . SER A 1 444 ? 23.914 -15.834 -24.873 1.00 37.12 444 SER A O 1
#

Organism: Ramazzottius varieornatus (NCBI:txid947166)

Nearest PDB structures (foldseek):
  6ahy-assembly2_D  TM=8.897E-01  e=1.985E-28  Homo sapiens
  6ahy-assembly1_B  TM=8.792E-01  e=2.565E-28  Homo sapiens
  4f0a-assembly1_B  TM=8.329E-01  e=2.350E-24  Xenopus laevis
  6ahy-assembly3_F  TM=8.670E-01  e=7.667E-23  Homo sapiens
  8ctg-assembly1_B  TM=8.160E-01  e=5.638E-23  Xenopus laevis

pLDDT: mean 74.4, std 23.78, range [22.72, 98.56]

Radius of gyration: 30.72 Å; Cα contacts (8 Å, |Δi|>4): 609; chains: 1; bounding box: 104×73×57 Å

Sequence (444 aa):
MITIVRAAALLHLYLTTAVFLRSLFRPISPYHVKRTNKTKHAVSCWTDSPLIIPLDFEAFSSLGTFYRRIMDYASGISWNFRDIKAIFYISLLFVTRSAGVAFTSTTSWWLLGTTAIDQGFKAETSATDYKTFCKTQTYLVDKQKEICLTDKNILKTVAEGAAIGLDECQAQFAHNRWSCSTVDNHNSSSMLGTSLVINSREKAYIYAISAAGVAYSVTKACSQGEIPGCGCDKRLGKEAKSEDFEWGGCSDDVSFGEKFSRDFVDSKEIKRTAESLMNLHNNEAGRQHLQHNMQRACKCHGVSGACSIKVCWRKLPSFKTIGNSLTRKYDGAHQVKMNTRKGRLRPRTRHQKYPGKDDLVYLDTSPNYCENSPKYGIAGTSGRKCNQTSNGMDGCNLLCCGRGYKTLVKKEEKKCGCKFVWCCEIKCNICQGKRLWLTILLSS

Secondary structure (DSSP, 8-state):
-HHHHHHHHHHHHHHHHHHHHHHHTPPPPPPP-------------------PPPP-THHHHHHHHHHHHHHHHHTT----HHHHHHHHHHHHHHHHHHHT--------GGGGGSHHHHHHHHHH--TTTHHHHHHH-TTS-HHHHHHHTT-HHHHHHHHHHHHHHHHHHHHHHTTSSS-------TT-S-TTGGGGTS--HHHHHHHHHHHHHHHHHHHHHHHHT-STT--B--SGGGSPPPSS-EE-S--B-HHHHHHHHHHHHGGG--TTSHHHHHHHHHHHHHHHHHHHT-EEEEEEESGGG--SEEEEEEEPPPHHHHHHHHHHHHHTPEEEEEETTTTEEEESSSSSPPP-TTS-EESSPPP--SS-BGGGTB--STT-EEBSS--STTBHHHHTTTS---EEEEEEEEEEEEEEETTTEEEEEEEEEEEEEEE-----

InterPro domains:
  IPR005817 Wnt [PF00110] (138-434)
  IPR005817 Wnt [PR01349] (201-215)
  IPR005817 Wnt [PR01349] (220-233)
  IPR005817 Wnt [PR01349] (245-257)
  IPR005817 Wnt [PR01349] (299-313)
  IPR005817 Wnt [PR01349] (359-370)
  IPR005817 Wnt [PTHR12027] (126-433)
  IPR005817 Wnt [SM00097] (136-441)
  IPR009143 Wnt-6 protein [cd19338] (128-431)
  IPR018161 Wnt protein, conserved site [PS00246] (298-307)
  IPR043158 Wnt, C-terminal domain [G3DSA:3.30.2460.20] (381-438)

Solvent-accessible surface area (backbone atoms only — not comparable to full-atom values): 25402 Å² total; per-residue (Å²): 111,73,67,59,54,53,50,51,52,52,52,49,53,52,52,51,52,53,50,52,56,54,65,76,65,62,81,84,78,89,80,86,84,82,88,82,91,85,89,86,91,88,80,88,82,93,74,92,78,83,87,80,77,86,75,72,73,71,65,59,60,56,52,55,59,50,53,52,54,51,55,64,68,51,74,82,57,94,75,58,80,67,58,58,53,50,52,50,52,53,49,50,52,50,50,53,60,60,71,60,64,67,79,75,62,66,40,41,62,64,43,40,29,35,72,75,42,50,54,52,55,72,72,58,72,50,96,84,46,50,61,56,50,39,68,69,45,79,34,52,52,73,67,41,29,58,56,34,62,72,40,83,53,46,54,56,34,42,21,52,4,28,25,55,18,47,55,44,43,25,62,77,19,62,48,40,57,62,34,68,63,60,58,91,47,97,86,53,51,30,54,58,47,38,52,66,72,48,49,12,56,68,32,24,47,51,38,10,40,35,29,24,17,26,13,51,34,40,16,48,35,15,51,71,62,66,39,88,96,55,39,49,46,70,70,61,74,71,52,77,84,50,95,82,38,42,68,42,89,70,17,46,23,52,70,58,10,40,50,50,24,50,60,49,69,46,61,82,56,57,89,81,44,62,64,33,49,38,47,55,44,10,26,47,11,23,34,47,46,53,68,76,50,52,34,81,47,71,47,62,47,42,79,97,73,37,67,84,39,33,41,28,28,43,34,78,55,64,68,66,59,45,48,56,54,52,49,60,28,50,79,67,43,40,56,31,40,64,37,81,90,75,75,41,77,39,51,67,52,89,89,52,71,78,78,57,70,66,37,34,40,23,65,41,82,70,78,80,37,59,49,65,34,78,93,52,58,32,79,26,32,72,69,47,77,42,34,83,90,43,89,50,56,43,3,34,63,61,35,42,65,72,70,56,76,34,82,40,81,42,80,38,81,38,81,36,85,66,41,79,42,91,89,88,42,79,51,56,45,82,37,84,39,82,43,81,44,32,44,35,51,81,84,125

Foldseek 3Di:
DVVVVVVVVVVVVVVVVVVVVVVVPDDDDDDDDDDDDDDDDDDDDDDDDDDDDDDDPVVVVVVVVVVVVVVVVVPPDDDDPVVVVVVVVVVVVVVVVVVPPPPCLQQALLCLLDPVNVVVLVVPDDPPCQLVVLVPDPRADPLLSVVSNQDVCLSVLLSQLSNLLQVLQQVLCVLFLDRSQQQPPPPRSDRSGLVCVALELSVLSSLLSSLLSQLQSVLVCQCVVNDPPHHADPPCQPDDDDPQAHEDRGARDSVVSNVVSCSGSLVVQDLQDPSSQQSSLSSQLSSVLQVVQWDKDWQADDPPRDRPYIYIHTDGDPSNSSSVLSVVLSVVAFAWDAPNVVSHIDGPDPPDDGDDSNHHYGHGYDDDLQDCDVVSRRHHLFFRWADCPDPDSSHCCNSNVNLDWAKDWDWDWDWPPWDQDPPGDTDTDTDTDTDITIHGRPPD